Protein AF-M1EIJ0-F1 (afdb_monomer)

pLDDT: mean 76.84, std 17.38, range [32.22, 96.06]

Solvent-accessible surface area (backbone atoms only — not comparable to full-atom values): 23845 Å² total; per-residue (Å²): 132,85,78,76,71,76,80,56,75,77,30,45,56,66,57,48,48,51,46,41,50,54,52,51,54,53,51,48,52,54,51,50,57,71,76,68,58,82,87,67,93,68,53,76,68,53,48,54,56,49,47,53,52,49,51,51,51,48,56,49,52,55,49,53,53,50,37,42,54,50,50,42,52,25,45,74,50,51,71,50,73,81,32,52,42,78,76,79,61,78,80,52,93,67,58,79,38,51,80,60,36,30,43,59,71,62,55,56,68,75,46,61,75,65,26,43,69,45,49,65,52,51,69,70,33,69,68,45,41,49,49,52,43,38,59,61,59,50,51,99,55,51,68,59,52,49,50,47,50,54,45,26,70,73,53,58,62,83,59,81,66,81,70,90,69,65,87,63,69,79,79,53,84,85,70,63,90,65,78,80,81,74,71,77,81,81,77,77,85,76,67,92,88,63,81,79,76,83,80,87,77,73,100,57,84,73,84,79,60,70,87,79,49,83,74,82,78,79,69,92,82,75,80,84,78,92,69,79,90,65,97,53,82,91,56,96,65,74,70,79,49,78,64,43,50,53,43,27,50,53,49,48,63,70,23,61,85,40,70,71,49,30,54,29,42,51,53,21,49,54,51,40,52,53,41,54,48,36,66,61,52,36,71,72,39,95,47,47,68,56,46,51,51,51,51,52,50,53,57,54,51,37,57,79,68,65,46,44,65,53,54,63,61,49,58,36,47,52,23,40,49,20,28,75,71,40,32,29,72,58,29,39,52,52,54,54,52,36,51,74,72,70,46,79,77,50,59,67,43,39,29,28,37,35,48,6,44,70,73,23,71,70,76,79,67,51,73,59,55,64,50,48,51,50,51,49,50,51,51,52,52,49,53,49,60,66,45,47,63,56,52,52,54,49,55,67,70,77,104

InterPro domains:
  IPR002885 Pentatricopeptide repeat [PS51375] (311-345)
  IPR002885 Pentatricopeptide repeat [TIGR00756] (313-347)
  IPR005112 dDENN domain [PF03455] (102-151)
  IPR005112 dDENN domain [SM00801] (61-135)
  IPR011990 Tetratricopeptide-like helical domain superfamily [G3DSA:1.25.40.10] (274-363)
  IPR037516 Tripartite DENN domain [PS50211] (1-143)
  IPR051696 DENN Domain-Containing GEFs [PTHR12296] (2-396)

Sequence (399 aa):
TEEKKPLSPRTLPRKPYKVLLATLTSLHQQLDQTYTGPEEEASLEFLLTDYEAVCGRRARLEREVQGAFLRFMACLLKGYRDFLRPLTQAPSEGARDVDNLFFLQGFLRSRERSSHKLYCQLLRTQMFSQFIEECSFGSARHAALEFFDSCVDKVHPEQEKPEPTPLVELEELSGSELTVFITPPEEPPAPEGGEPPPQYCYDGFPELRPELFESPREQPGALPVPGPARSAPSSPAPRRTKQEMKVAQRTAQKSAAVPELWARCLLGHCYGLWFLCLPAYVRSAPSRVQALHTAYHVLRQMESRKVVLPDEVCYRVLMQLCSHYGQPVLSVRVMLEMRRAGVVPNTITYGYYNKAVLESKWLSGTPGGRLRWAKLRNVVLGAAQFRQPLRERRRRREQ

Structure (mmCIF, N/CA/C/O backbone):
data_AF-M1EIJ0-F1
#
_entry.id   AF-M1EIJ0-F1
#
loop_
_atom_site.group_PDB
_atom_site.id
_atom_site.type_symbol
_atom_site.label_atom_id
_atom_site.label_alt_id
_atom_site.label_comp_id
_atom_site.label_asym_id
_atom_site.label_entity_id
_atom_site.label_seq_id
_atom_site.pdbx_PDB_ins_code
_atom_site.Cartn_x
_atom_site.Cartn_y
_atom_site.Cartn_z
_atom_site.occupancy
_atom_site.B_iso_or_equiv
_atom_site.auth_seq_id
_atom_site.auth_comp_id
_atom_site.auth_asym_id
_atom_site.auth_atom_id
_atom_site.pdbx_PDB_model_num
ATOM 1 N N . THR A 1 1 ? 6.800 27.577 26.898 1.00 37.50 1 THR A N 1
ATOM 2 C CA . THR A 1 1 ? 5.965 26.365 27.033 1.00 37.50 1 THR A CA 1
ATOM 3 C C . THR A 1 1 ? 4.547 26.749 26.679 1.00 37.50 1 THR A C 1
ATOM 5 O O . THR A 1 1 ? 3.852 27.309 27.510 1.00 37.50 1 THR A O 1
ATOM 8 N N . GLU A 1 2 ? 4.134 26.569 25.421 1.00 36.41 2 GLU A N 1
ATOM 9 C CA . GLU A 1 2 ? 2.714 26.741 25.096 1.00 36.41 2 GLU A CA 1
ATOM 10 C C . GLU A 1 2 ? 1.934 25.620 25.780 1.00 36.41 2 GLU A C 1
ATOM 12 O O . GLU A 1 2 ? 2.073 24.448 25.420 1.00 36.41 2 GLU A O 1
ATOM 17 N N . GLU A 1 3 ? 1.136 25.974 26.785 1.00 41.62 3 GLU A N 1
ATOM 18 C CA . GLU A 1 3 ? 0.104 25.099 27.320 1.00 41.62 3 GLU A CA 1
ATOM 19 C C . GLU A 1 3 ? -0.833 24.711 26.172 1.00 41.62 3 GLU A C 1
ATOM 21 O O . GLU A 1 3 ? -1.698 25.481 25.740 1.00 41.62 3 GLU A O 1
ATOM 26 N N . LYS A 1 4 ? -0.649 23.502 25.633 1.00 59.00 4 LYS A N 1
ATOM 27 C CA . LYS A 1 4 ? -1.597 22.904 24.696 1.00 59.00 4 LYS A CA 1
ATOM 28 C C . LYS A 1 4 ? -2.914 22.719 25.442 1.00 59.00 4 LYS A C 1
ATOM 30 O O . LYS A 1 4 ? -3.109 21.707 26.109 1.00 59.00 4 LYS A O 1
ATOM 35 N N . LYS A 1 5 ? -3.818 23.698 25.316 1.00 60.91 5 LYS A N 1
ATOM 36 C CA . LYS A 1 5 ? -5.207 23.581 25.776 1.00 60.91 5 LYS A CA 1
ATOM 37 C C . LYS A 1 5 ? -5.752 22.211 25.352 1.00 60.91 5 LYS A C 1
ATOM 39 O O . LYS A 1 5 ? -5.624 21.874 24.167 1.00 60.91 5 LYS A O 1
ATOM 44 N N . PRO A 1 6 ? -6.356 21.440 26.274 1.00 63.53 6 PRO A N 1
ATOM 45 C CA . PRO A 1 6 ? -6.884 20.124 25.957 1.00 63.53 6 PRO A CA 1
ATOM 46 C C . PRO A 1 6 ? -7.873 20.229 24.794 1.00 63.53 6 PRO A C 1
ATOM 48 O O . PRO A 1 6 ? -8.668 21.172 24.698 1.00 63.53 6 PRO A O 1
ATOM 51 N N . LEU A 1 7 ? -7.780 19.280 23.863 1.00 66.50 7 LEU A N 1
ATOM 52 C CA . LEU A 1 7 ? -8.675 19.210 22.716 1.00 66.50 7 LEU A CA 1
ATOM 53 C C . LEU A 1 7 ? -10.119 19.113 23.210 1.00 66.50 7 LEU A C 1
ATOM 55 O O . LEU A 1 7 ? -10.477 18.209 23.959 1.00 66.50 7 LEU A O 1
ATOM 59 N N . SER A 1 8 ? -10.964 20.049 22.777 1.00 76.25 8 SER A N 1
ATOM 60 C CA . SER A 1 8 ? -12.390 19.980 23.088 1.00 76.25 8 SER A CA 1
ATOM 61 C C . SER A 1 8 ? -12.987 18.722 22.442 1.00 76.25 8 SER A C 1
ATOM 63 O O . SER A 1 8 ? -12.728 18.496 21.254 1.00 76.25 8 SER A O 1
ATOM 65 N N . PRO A 1 9 ? -13.857 17.962 23.136 1.00 75.19 9 PRO A N 1
ATOM 66 C CA . PRO A 1 9 ? -14.562 16.810 22.563 1.00 75.19 9 PRO A CA 1
ATOM 67 C C . PRO A 1 9 ? -15.294 17.132 21.252 1.00 75.19 9 PRO A C 1
ATOM 69 O O . PRO A 1 9 ? -15.459 16.275 20.391 1.00 75.19 9 PRO A O 1
ATOM 72 N N . ARG A 1 10 ? -15.668 18.404 21.048 1.00 76.31 10 ARG A N 1
ATOM 73 C CA . ARG A 1 10 ? -16.307 18.903 19.818 1.00 76.31 10 ARG A CA 1
ATOM 74 C C . ARG A 1 10 ? -15.413 18.839 18.573 1.00 76.31 10 ARG A C 1
ATOM 76 O O . ARG A 1 10 ? -15.930 18.967 17.469 1.00 76.31 10 ARG A O 1
ATOM 83 N N . THR A 1 11 ? -14.101 18.684 18.752 1.00 84.81 11 THR A N 1
ATOM 84 C CA . THR A 1 11 ? -13.101 18.612 17.671 1.00 84.81 11 THR A CA 1
ATOM 85 C C . THR A 1 11 ? -12.770 17.179 17.255 1.00 84.81 11 THR A C 1
ATOM 87 O O . THR A 1 11 ? -12.071 16.980 16.263 1.00 84.81 11 THR A O 1
ATOM 90 N N . LEU A 1 12 ? -13.266 16.182 17.993 1.00 86.38 12 LEU A N 1
ATOM 91 C CA . LEU A 1 12 ? -13.114 14.772 17.655 1.00 86.38 12 LEU A CA 1
ATOM 92 C C . LEU A 1 12 ? -14.226 14.339 16.683 1.00 86.38 12 LEU A C 1
ATOM 94 O O . LEU A 1 12 ? -15.344 14.857 16.765 1.00 86.38 12 LEU A O 1
ATOM 98 N N . PRO A 1 13 ? -13.971 13.370 15.782 1.00 88.88 13 PRO A N 1
ATOM 99 C CA . PRO A 1 13 ? -15.020 12.762 14.969 1.00 88.88 13 PRO A CA 1
ATOM 100 C C . PRO A 1 13 ? -16.121 12.179 15.858 1.00 88.88 13 PRO A C 1
ATOM 102 O O . PRO A 1 13 ? -15.886 11.228 16.606 1.00 88.88 13 PRO A O 1
ATOM 105 N N . ARG A 1 14 ? -17.323 12.767 15.786 1.00 87.38 14 ARG A N 1
ATOM 106 C CA . ARG A 1 14 ? -18.397 12.548 16.772 1.00 87.38 14 ARG A CA 1
ATOM 107 C C . ARG A 1 14 ? -18.744 11.073 16.957 1.00 87.38 14 ARG A C 1
ATOM 109 O O . ARG A 1 14 ? -18.850 10.617 18.090 1.00 87.38 14 ARG A O 1
ATOM 116 N N . LYS A 1 15 ? -18.908 10.337 15.853 1.00 88.38 15 LYS A N 1
ATOM 117 C CA . LYS A 1 15 ? -19.297 8.920 15.872 1.00 88.38 15 LYS A CA 1
ATOM 118 C C . LYS A 1 15 ? -18.185 8.016 16.435 1.00 88.38 15 LYS A C 1
ATOM 120 O O . LYS A 1 15 ? -18.443 7.391 17.463 1.00 88.38 15 LYS A O 1
ATOM 125 N N . PRO A 1 16 ? -16.949 7.989 15.880 1.00 90.25 16 PRO A N 1
ATOM 126 C CA . PRO A 1 16 ? -15.851 7.216 16.468 1.00 90.25 16 PRO A CA 1
ATOM 127 C C . PRO A 1 16 ? -15.592 7.541 17.940 1.00 90.25 16 PRO A C 1
ATOM 129 O O . PRO A 1 16 ? -15.345 6.637 18.732 1.00 90.25 16 PRO A O 1
ATOM 132 N N . TYR A 1 17 ? -15.688 8.820 18.316 1.00 91.44 17 TYR A N 1
ATOM 133 C CA . TYR A 1 17 ? -15.518 9.251 19.700 1.00 91.44 17 TYR A CA 1
ATOM 134 C C . TYR A 1 17 ? -16.622 8.718 20.624 1.00 91.44 17 TYR A C 1
ATOM 136 O O . TYR A 1 17 ? -16.316 8.201 21.693 1.00 91.44 17 TYR A O 1
ATOM 144 N N . LYS A 1 18 ? -17.896 8.794 20.210 1.00 90.88 18 LYS A N 1
ATOM 145 C CA . LYS A 1 18 ? -19.033 8.277 20.989 1.00 90.88 18 LYS A CA 1
ATOM 146 C C . LYS A 1 18 ? -18.907 6.773 21.239 1.00 90.88 18 LYS A C 1
ATOM 148 O O . LYS A 1 18 ? -19.150 6.332 22.356 1.00 90.88 18 LYS A O 1
ATOM 153 N N . VAL A 1 19 ? -18.506 6.009 20.219 1.00 90.50 19 VAL A N 1
ATOM 154 C CA . VAL A 1 19 ? -18.279 4.560 20.343 1.00 90.50 19 VAL A CA 1
ATOM 155 C C . VAL A 1 19 ? -17.139 4.278 21.317 1.00 90.50 19 VAL A C 1
ATOM 157 O O . VAL A 1 19 ? -17.327 3.498 22.241 1.00 90.50 19 VAL A O 1
ATOM 160 N N . LEU A 1 20 ? -15.994 4.956 21.163 1.00 92.12 20 LEU A N 1
ATOM 161 C CA . LEU A 1 20 ? -14.856 4.798 22.072 1.00 92.12 20 LEU A CA 1
ATOM 162 C C . LEU A 1 20 ? -15.256 5.082 23.525 1.00 92.12 20 LEU A C 1
ATOM 164 O O . LEU A 1 20 ? -14.956 4.283 24.40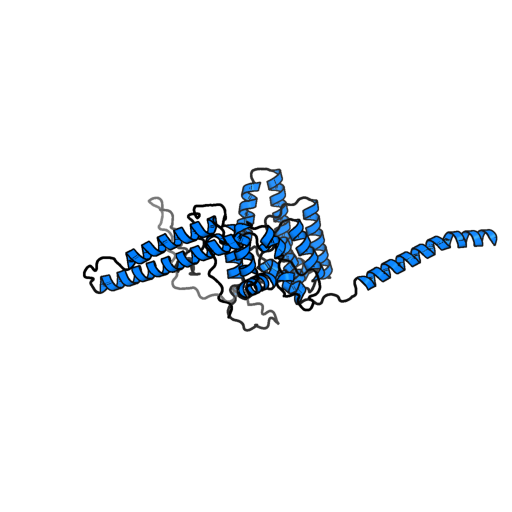6 1.00 92.12 20 LEU A O 1
ATOM 168 N N . LEU A 1 21 ? -15.957 6.193 23.766 1.00 92.69 21 LEU A N 1
ATOM 169 C CA . LEU A 1 21 ? -16.391 6.577 25.105 1.00 92.69 21 LEU A CA 1
ATOM 170 C C . LEU A 1 21 ? -17.342 5.534 25.704 1.00 92.69 21 LEU A C 1
ATOM 172 O O . LEU A 1 21 ? -17.112 5.092 26.820 1.00 92.69 21 LEU A O 1
ATOM 176 N N . ALA A 1 22 ? -18.358 5.098 24.953 1.00 91.94 22 ALA A N 1
ATOM 177 C CA . ALA A 1 22 ? -19.309 4.090 25.419 1.00 91.94 22 ALA A CA 1
ATOM 178 C C . ALA A 1 22 ? -18.618 2.763 25.775 1.00 91.94 22 ALA A C 1
ATOM 180 O O . ALA A 1 22 ? -18.900 2.182 26.822 1.00 91.94 22 ALA A O 1
ATOM 181 N N . THR A 1 23 ? -17.681 2.309 24.935 1.00 91.06 23 THR A N 1
ATOM 182 C CA . THR A 1 23 ? -16.893 1.098 25.194 1.00 91.06 23 THR A CA 1
ATOM 183 C C . THR A 1 23 ? -16.035 1.252 26.446 1.00 91.06 23 THR A C 1
ATOM 185 O O . THR A 1 23 ? -16.093 0.397 27.321 1.00 91.06 23 THR A O 1
ATOM 188 N N . LEU A 1 24 ? -15.292 2.354 26.586 1.00 93.50 24 LEU A N 1
ATOM 189 C CA . LEU A 1 24 ? -14.449 2.585 27.764 1.00 93.50 24 LEU A CA 1
ATOM 190 C C . LEU A 1 24 ? -15.267 2.726 29.055 1.00 93.50 24 LEU A C 1
ATOM 192 O O . LEU A 1 24 ? -14.840 2.221 30.087 1.00 93.50 24 LEU A O 1
ATOM 196 N N . THR A 1 25 ? -16.446 3.353 29.013 1.00 93.31 25 THR A N 1
ATOM 197 C CA . THR A 1 25 ? -17.347 3.427 30.174 1.00 93.31 25 THR A CA 1
ATOM 198 C C . THR A 1 25 ? -17.847 2.042 30.582 1.00 93.31 25 THR A C 1
ATOM 200 O O . THR A 1 25 ? -17.837 1.726 31.768 1.00 93.31 25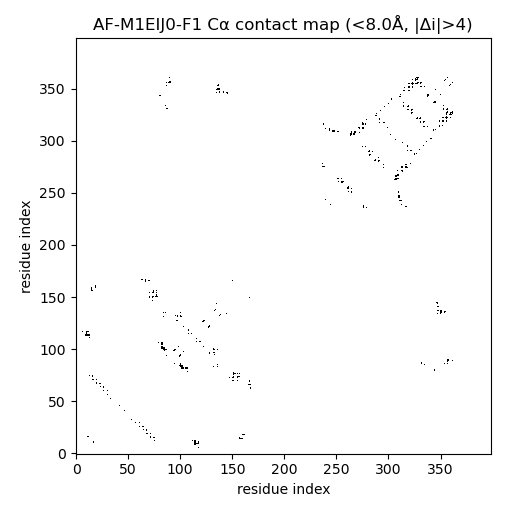 THR A O 1
ATOM 203 N N . SER A 1 26 ? -18.223 1.194 29.619 1.00 91.56 26 SER A N 1
ATOM 204 C CA . SER A 1 26 ? -18.620 -0.193 29.898 1.00 91.56 26 SER A CA 1
ATOM 205 C C . SER A 1 26 ? -17.472 -1.007 30.503 1.00 91.56 26 SER A C 1
ATOM 207 O O . SER A 1 26 ? -17.682 -1.733 31.468 1.00 91.56 26 SER A O 1
ATOM 209 N N . LEU A 1 27 ? -16.258 -0.882 29.958 1.00 90.06 27 LEU A N 1
ATOM 210 C CA . LEU A 1 27 ? -15.074 -1.582 30.469 1.00 90.06 27 LEU A CA 1
ATOM 211 C C . LEU A 1 27 ? -14.691 -1.100 31.870 1.00 90.06 27 LEU A C 1
ATOM 213 O O . LEU A 1 27 ? -14.312 -1.900 32.718 1.00 90.06 27 LEU A O 1
ATOM 217 N N . HIS A 1 28 ? -14.829 0.200 32.133 1.00 88.69 28 HIS A N 1
ATOM 218 C CA . HIS A 1 28 ? -14.610 0.760 33.459 1.00 88.69 28 HIS A CA 1
ATOM 219 C C . HIS A 1 28 ? -15.608 0.210 34.484 1.00 88.69 28 HIS A C 1
ATOM 221 O O . HIS A 1 28 ? -15.189 -0.173 35.567 1.00 88.69 28 HIS A O 1
ATOM 227 N N . GLN A 1 29 ? -16.894 0.094 34.132 1.00 88.62 29 GLN A N 1
ATOM 228 C CA . GLN A 1 29 ? -17.903 -0.518 35.007 1.00 88.62 29 GLN A CA 1
ATOM 229 C C . GLN A 1 29 ? -17.599 -1.995 35.300 1.00 88.62 29 GLN A C 1
ATOM 231 O O . GLN A 1 29 ? -17.765 -2.436 36.431 1.00 88.62 29 GLN A O 1
ATOM 236 N N . GLN A 1 30 ? -17.116 -2.752 34.309 1.00 85.44 30 GLN A N 1
ATOM 237 C CA . GLN A 1 30 ? -16.693 -4.145 34.509 1.00 85.44 30 GLN A CA 1
ATOM 238 C C . GLN A 1 30 ? -15.466 -4.251 35.424 1.00 85.44 30 GLN A C 1
ATOM 240 O O . GLN A 1 30 ? -15.415 -5.128 36.285 1.00 85.44 30 GLN A O 1
ATOM 245 N N . LEU A 1 31 ? -14.492 -3.348 35.267 1.00 82.31 31 LEU A N 1
ATOM 246 C CA . LEU A 1 31 ? -13.347 -3.254 36.175 1.00 82.31 31 LEU A CA 1
ATOM 247 C C . LEU A 1 31 ? -13.808 -2.935 37.599 1.00 82.31 31 LEU A C 1
ATOM 249 O O . LEU A 1 31 ? -13.410 -3.630 38.525 1.00 82.31 31 LEU A O 1
ATOM 253 N N . ASP A 1 32 ? -14.675 -1.938 37.769 1.00 81.25 32 ASP A N 1
ATOM 254 C CA . ASP A 1 32 ? -15.169 -1.505 39.079 1.00 81.25 32 ASP A CA 1
ATOM 255 C C . ASP A 1 32 ? -15.897 -2.641 39.816 1.00 81.25 32 ASP A C 1
ATOM 257 O O . ASP A 1 32 ? -15.577 -2.942 40.964 1.00 81.25 32 ASP A O 1
ATOM 261 N N . GLN A 1 33 ? -16.767 -3.377 39.115 1.00 78.88 33 GLN A N 1
ATOM 262 C CA . GLN A 1 33 ? -17.434 -4.580 39.637 1.00 78.88 33 GLN A CA 1
ATOM 263 C C . GLN A 1 33 ? -16.453 -5.687 40.048 1.00 78.88 33 GLN A C 1
ATOM 265 O O . GLN A 1 33 ? -16.730 -6.438 40.977 1.00 78.88 33 GLN A O 1
ATOM 270 N N . THR A 1 34 ? -15.305 -5.792 39.374 1.00 71.06 34 THR A N 1
ATOM 271 C CA . THR A 1 34 ? -14.282 -6.804 39.687 1.00 71.06 34 THR A CA 1
ATOM 272 C C . THR A 1 34 ? -13.513 -6.463 40.970 1.00 71.06 34 THR A C 1
ATOM 274 O O . THR A 1 34 ? -13.052 -7.370 41.653 1.00 71.06 34 THR A O 1
ATOM 277 N N . TYR A 1 35 ? -13.380 -5.178 41.319 1.00 66.50 35 TYR A N 1
ATOM 278 C CA . TYR A 1 35 ? -12.632 -4.719 42.499 1.00 66.50 35 TYR A CA 1
ATOM 279 C C . TYR A 1 35 ? -13.506 -4.416 43.729 1.00 66.50 35 TYR A C 1
ATOM 281 O O . TYR A 1 35 ? -12.961 -4.221 44.811 1.00 66.50 35 TYR A O 1
ATOM 289 N N . THR A 1 36 ? -14.834 -4.365 43.585 1.00 66.38 36 THR A N 1
ATOM 290 C CA . THR A 1 36 ? -15.776 -3.974 44.658 1.00 66.38 36 THR A CA 1
ATOM 291 C C . THR A 1 36 ? -16.725 -5.096 45.105 1.00 66.38 36 THR A C 1
ATOM 293 O O . THR A 1 36 ? -17.660 -4.842 45.864 1.00 66.38 36 THR A O 1
ATOM 296 N N . GLY A 1 37 ? -16.507 -6.335 44.649 1.00 60.56 37 GLY A N 1
ATOM 297 C CA . GLY A 1 37 ? -17.306 -7.495 45.062 1.00 60.56 37 GLY A CA 1
ATOM 298 C C . GLY A 1 37 ? -17.178 -7.804 46.565 1.00 60.56 37 GLY A C 1
ATOM 299 O O . GLY A 1 37 ? -16.134 -7.515 47.149 1.00 60.56 37 GLY A O 1
ATOM 300 N N . PRO A 1 38 ? -18.223 -8.363 47.210 1.00 54.53 38 PRO A N 1
ATOM 301 C CA . PRO A 1 38 ? -18.188 -8.697 48.633 1.00 54.53 38 PRO A CA 1
ATOM 302 C C . PRO A 1 38 ? -17.086 -9.728 48.921 1.00 54.53 38 PRO A C 1
ATOM 304 O O . PRO A 1 38 ? -17.008 -10.752 48.246 1.00 54.53 38 PRO A O 1
ATOM 307 N N . GLU A 1 39 ? -16.237 -9.445 49.913 1.00 50.53 39 GLU A N 1
ATOM 308 C CA . GLU A 1 39 ? -15.233 -10.383 50.426 1.00 50.53 39 GLU A CA 1
ATOM 309 C C . GLU A 1 39 ? -15.946 -11.562 51.110 1.00 50.53 39 GLU A C 1
ATOM 311 O O . GLU A 1 39 ? -16.305 -11.488 52.283 1.00 50.53 39 GLU A O 1
ATOM 316 N N . GLU A 1 40 ? -16.196 -12.646 50.377 1.00 55.06 40 GLU A N 1
ATOM 317 C CA . GLU A 1 40 ? -16.528 -13.933 50.991 1.00 55.06 40 GLU A CA 1
ATOM 318 C C . GLU A 1 40 ? -15.223 -14.645 51.379 1.00 55.06 40 GLU A C 1
ATOM 320 O O . GLU A 1 40 ? -14.276 -14.696 50.592 1.00 55.06 40 GLU A O 1
ATOM 325 N N . GLU A 1 41 ? -15.151 -15.141 52.621 1.00 52.34 41 GLU A N 1
ATOM 326 C CA . GLU A 1 41 ? -13.968 -15.776 53.222 1.00 52.34 41 GLU A CA 1
ATOM 327 C C . GLU A 1 41 ? -13.401 -16.894 52.329 1.00 52.34 41 GLU A C 1
ATOM 329 O O . GLU A 1 41 ? -13.905 -18.017 52.273 1.00 52.34 41 GLU A O 1
ATOM 334 N N . ALA A 1 42 ? -12.320 -16.576 51.621 1.00 51.25 42 ALA A N 1
ATOM 335 C CA . ALA A 1 42 ? -11.713 -17.441 50.627 1.00 51.25 42 ALA A CA 1
ATOM 336 C C . ALA A 1 42 ? -10.662 -18.385 51.237 1.00 51.25 42 ALA A C 1
ATOM 338 O O . ALA A 1 42 ? -9.669 -17.950 51.823 1.00 51.25 42 ALA A O 1
ATOM 339 N N . SER A 1 43 ? -10.837 -19.694 51.039 1.00 57.09 43 SER A N 1
ATOM 340 C CA . SER A 1 43 ? -9.796 -20.701 51.296 1.00 57.09 43 SER A CA 1
ATOM 341 C C . SER A 1 43 ? -8.583 -20.515 50.361 1.00 57.09 43 SER A C 1
ATOM 343 O O . SER A 1 43 ? -8.700 -19.919 49.295 1.00 57.09 43 SER A O 1
ATOM 345 N N . LEU A 1 44 ? -7.398 -21.028 50.724 1.00 54.25 44 LEU A N 1
ATOM 346 C CA . LEU A 1 44 ? -6.147 -20.817 49.965 1.00 54.25 44 LEU A CA 1
ATOM 347 C C . LEU A 1 44 ? -6.209 -21.343 48.510 1.00 54.25 44 LEU A C 1
ATOM 349 O O . LEU A 1 44 ? -5.614 -20.758 47.610 1.00 54.25 44 LEU A O 1
ATOM 353 N N . GLU A 1 45 ? -6.946 -22.431 48.276 1.00 52.69 45 GLU A N 1
ATOM 354 C CA . GLU A 1 45 ? -7.151 -23.042 46.952 1.00 52.69 45 GLU A CA 1
ATOM 355 C C . GLU A 1 45 ? -8.166 -22.239 46.113 1.00 52.69 45 GLU A C 1
ATOM 357 O O . GLU A 1 45 ? -7.978 -22.040 44.911 1.00 52.69 45 GLU A O 1
ATOM 362 N N . PHE A 1 46 ? -9.181 -21.664 46.771 1.00 54.25 46 PHE A N 1
ATOM 363 C CA . PHE A 1 46 ? -10.104 -20.697 46.173 1.00 54.25 46 PHE A CA 1
ATOM 364 C C . PHE A 1 46 ? -9.375 -19.397 45.800 1.00 54.25 46 PHE A C 1
ATOM 366 O O . PHE A 1 46 ? -9.524 -18.923 44.683 1.00 54.25 46 PHE A O 1
ATOM 373 N N . LEU A 1 47 ? -8.494 -18.889 46.670 1.00 59.41 47 LEU A N 1
ATOM 374 C CA . LEU A 1 47 ? -7.651 -17.710 46.433 1.00 59.41 47 LEU A CA 1
ATOM 375 C C . LEU A 1 47 ? -6.741 -17.857 45.208 1.00 59.41 47 LEU A C 1
ATOM 377 O O . LEU A 1 47 ? -6.602 -16.904 44.447 1.00 59.41 47 LEU A O 1
ATOM 381 N N . LEU A 1 48 ? -6.127 -19.026 44.996 1.00 57.12 48 LEU A N 1
ATOM 382 C CA . LEU A 1 48 ? -5.258 -19.266 43.835 1.00 57.12 48 LEU A CA 1
ATOM 383 C C . LEU A 1 48 ? -6.058 -19.386 42.526 1.00 57.12 48 LEU A C 1
ATOM 385 O O . LEU A 1 48 ? -5.666 -18.800 41.516 1.00 57.12 48 LEU A O 1
ATOM 389 N N . THR A 1 49 ? -7.203 -20.073 42.557 1.00 58.16 49 THR A N 1
ATOM 390 C CA . THR A 1 49 ? -8.083 -20.241 41.385 1.00 58.16 49 THR A CA 1
ATOM 391 C C . THR A 1 49 ? -8.757 -18.919 40.992 1.00 58.16 49 THR A C 1
ATOM 393 O O . THR A 1 49 ? -8.817 -18.567 39.811 1.00 58.16 49 THR A O 1
ATOM 396 N N . ASP A 1 50 ? -9.194 -18.128 41.976 1.00 64.75 50 ASP A N 1
ATOM 397 C CA . ASP A 1 50 ? -9.716 -16.783 41.739 1.00 64.75 50 ASP A CA 1
ATOM 398 C C . ASP A 1 50 ? -8.624 -15.809 41.310 1.00 64.75 50 ASP A C 1
ATOM 400 O O . ASP A 1 50 ? -8.887 -14.954 40.467 1.00 64.75 50 ASP A O 1
ATOM 404 N N . TYR A 1 51 ? -7.389 -15.945 41.800 1.00 63.84 51 TYR A N 1
ATOM 405 C CA . TYR A 1 51 ? -6.280 -15.100 41.360 1.00 63.84 51 TYR A CA 1
ATOM 406 C C . TYR A 1 51 ? -5.991 -15.278 39.864 1.00 63.84 51 TYR A C 1
ATOM 408 O O . TYR A 1 51 ? -5.913 -14.286 39.138 1.00 63.84 51 TYR A O 1
ATOM 416 N N . GLU A 1 52 ? -5.916 -16.516 39.364 1.00 67.69 52 GLU A N 1
ATOM 417 C CA . GLU A 1 52 ? -5.752 -16.778 37.927 1.00 67.69 52 GLU A CA 1
ATOM 418 C C . GLU A 1 52 ? -6.949 -16.274 37.108 1.00 67.69 52 GLU A C 1
ATOM 420 O O . GLU A 1 52 ? -6.766 -15.630 36.069 1.00 67.69 52 GLU A O 1
ATOM 425 N N . ALA A 1 53 ? -8.177 -16.474 37.595 1.00 70.38 53 ALA A N 1
ATOM 426 C CA . ALA A 1 53 ? -9.383 -15.975 36.937 1.00 70.38 53 ALA A CA 1
ATOM 427 C C . ALA A 1 53 ? -9.462 -14.436 36.927 1.00 70.38 53 ALA A C 1
ATOM 429 O O . ALA A 1 53 ? -9.913 -13.831 35.951 1.00 70.38 53 ALA A O 1
ATOM 430 N N . VAL A 1 54 ? -9.020 -13.766 37.993 1.00 70.56 54 VAL A N 1
ATOM 431 C CA . VAL A 1 54 ? -8.948 -12.301 38.102 1.00 70.56 54 VAL A CA 1
ATOM 432 C C . VAL A 1 54 ? -7.833 -11.748 37.213 1.00 70.56 54 VAL A C 1
ATOM 434 O O . VAL A 1 54 ? -8.073 -10.796 36.468 1.00 70.56 54 VAL A O 1
ATOM 437 N N . CYS A 1 55 ? -6.650 -12.366 37.197 1.00 72.88 55 CYS A N 1
ATOM 438 C CA . CYS A 1 55 ? -5.561 -12.016 36.284 1.00 72.88 55 CYS A CA 1
ATOM 439 C C . CYS A 1 55 ? -5.966 -12.205 34.815 1.00 72.88 55 CYS A C 1
ATOM 441 O O . CYS A 1 55 ? -5.725 -11.316 33.996 1.00 72.88 55 CYS A O 1
ATOM 443 N N . GLY A 1 56 ? -6.646 -13.308 34.485 1.00 75.81 56 GLY A N 1
ATOM 444 C CA . GLY A 1 56 ? -7.188 -13.571 33.152 1.00 75.81 56 GLY A CA 1
ATOM 445 C C . GLY A 1 56 ? -8.250 -12.549 32.735 1.00 75.81 56 GLY A C 1
ATOM 446 O O . GLY A 1 56 ? -8.191 -12.005 31.629 1.00 75.81 56 GLY A O 1
ATOM 447 N N . ARG A 1 57 ? -9.183 -12.208 33.638 1.00 77.31 57 ARG A N 1
ATOM 448 C CA . ARG A 1 57 ? -10.183 -11.145 33.419 1.00 77.31 57 ARG A CA 1
ATOM 449 C C . ARG A 1 57 ? -9.530 -9.780 33.213 1.00 77.31 57 ARG A C 1
ATOM 451 O O . ARG A 1 57 ? -9.899 -9.069 32.281 1.00 77.31 57 ARG A O 1
ATOM 458 N N . ARG A 1 58 ? -8.521 -9.430 34.014 1.00 78.88 58 ARG A N 1
ATOM 459 C CA . ARG A 1 58 ? -7.762 -8.183 33.862 1.00 78.88 58 ARG A CA 1
ATOM 460 C C . ARG A 1 58 ? -7.031 -8.123 32.522 1.00 78.88 58 ARG A C 1
ATOM 462 O O . ARG A 1 58 ? -7.167 -7.130 31.814 1.00 78.88 58 ARG A O 1
ATOM 469 N N . ALA A 1 59 ? -6.317 -9.183 32.144 1.00 80.50 59 ALA A N 1
ATOM 470 C CA . ALA A 1 59 ? -5.613 -9.254 30.863 1.00 80.50 59 ALA A CA 1
ATOM 471 C C . ALA A 1 59 ? -6.578 -9.118 29.672 1.00 80.50 59 ALA A C 1
ATOM 473 O O . ALA A 1 59 ? -6.283 -8.427 28.692 1.00 80.50 59 ALA A O 1
ATOM 474 N N . ARG A 1 60 ? -7.769 -9.721 29.776 1.00 82.94 60 ARG A N 1
ATOM 475 C CA . ARG A 1 60 ? -8.844 -9.555 28.795 1.00 82.94 60 ARG A CA 1
ATOM 476 C C . ARG A 1 60 ? -9.318 -8.102 28.715 1.00 82.94 60 ARG A C 1
ATOM 478 O O . ARG A 1 60 ? -9.370 -7.556 27.616 1.00 82.94 60 ARG A O 1
ATOM 485 N N . LEU A 1 61 ? -9.622 -7.467 29.847 1.00 84.38 61 LEU A N 1
ATOM 486 C CA . LEU A 1 61 ? -10.077 -6.072 29.897 1.00 84.38 61 LEU A CA 1
ATOM 487 C C . LEU A 1 61 ? -9.021 -5.109 29.340 1.00 84.38 61 LEU A C 1
ATOM 489 O O . LEU A 1 61 ? -9.349 -4.240 28.535 1.00 84.38 61 LEU A O 1
ATOM 493 N N . GLU A 1 62 ? -7.744 -5.296 29.685 1.00 85.50 62 GLU A N 1
ATOM 494 C CA . GLU A 1 62 ? -6.631 -4.519 29.12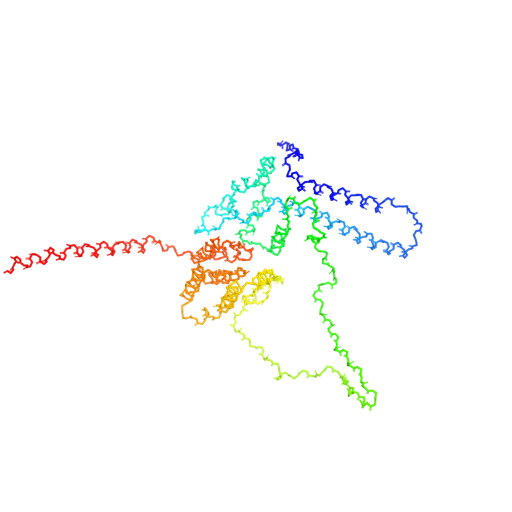2 1.00 85.50 62 GLU A CA 1
ATOM 495 C C . GLU A 1 62 ? -6.576 -4.640 27.589 1.00 85.50 62 GLU A C 1
ATOM 497 O O . GLU A 1 62 ? -6.399 -3.639 26.885 1.00 85.50 62 GLU A O 1
ATOM 502 N N . ARG A 1 63 ? -6.805 -5.840 27.044 1.00 84.25 63 ARG A N 1
ATOM 503 C CA . ARG A 1 63 ? -6.853 -6.068 25.594 1.00 84.25 63 ARG A CA 1
ATOM 504 C C . ARG A 1 63 ? -8.101 -5.473 24.939 1.00 84.25 63 ARG A C 1
ATOM 506 O O . ARG A 1 63 ? -7.997 -4.929 23.841 1.00 84.25 63 ARG A O 1
ATOM 513 N N . GLU A 1 64 ? -9.255 -5.505 25.600 1.00 87.38 64 GLU A N 1
ATOM 514 C CA . GLU A 1 64 ? -10.471 -4.834 25.119 1.00 87.38 64 GLU A CA 1
ATOM 515 C C . GLU A 1 64 ? -10.290 -3.303 25.084 1.00 87.38 64 GLU A C 1
ATOM 517 O O . GLU A 1 64 ? -10.677 -2.659 24.104 1.00 87.38 64 GLU A O 1
ATOM 522 N N . VAL A 1 65 ? -9.593 -2.720 26.071 1.00 90.06 65 VAL A N 1
ATOM 523 C CA . VAL A 1 65 ? -9.193 -1.301 26.059 1.00 90.06 65 VAL A CA 1
ATOM 524 C C . VAL A 1 65 ? -8.260 -1.004 24.880 1.00 90.06 65 VAL A C 1
ATOM 526 O O . VAL A 1 65 ? -8.502 -0.056 24.126 1.00 90.06 65 VAL A O 1
ATOM 529 N N . GLN A 1 66 ? -7.223 -1.822 24.666 1.00 90.50 66 GLN A N 1
ATOM 530 C CA . GLN A 1 66 ? -6.331 -1.684 23.506 1.00 90.50 66 GLN A CA 1
ATOM 531 C C . GLN A 1 66 ? -7.109 -1.772 22.184 1.00 90.50 66 GLN A C 1
ATOM 533 O O . GLN A 1 66 ? -6.909 -0.945 21.292 1.00 90.50 66 GLN A O 1
ATOM 538 N N . GLY A 1 67 ? -8.038 -2.726 22.073 1.00 88.50 67 GLY A N 1
ATOM 539 C CA . GLY A 1 67 ? -8.911 -2.904 20.915 1.00 88.50 67 GLY A CA 1
ATOM 540 C C . GLY A 1 67 ? -9.810 -1.693 20.651 1.00 88.50 67 GLY A C 1
ATOM 541 O O . GLY A 1 67 ? -9.977 -1.293 19.495 1.00 88.50 67 GLY A O 1
ATOM 542 N N . ALA A 1 68 ? -10.335 -1.055 21.700 1.00 90.94 68 ALA A N 1
ATOM 543 C CA . ALA A 1 68 ? -11.146 0.155 21.585 1.00 90.94 68 ALA A CA 1
ATOM 544 C C . ALA A 1 68 ? -10.340 1.332 21.003 1.00 90.94 68 ALA A C 1
ATOM 546 O O . ALA A 1 68 ? -10.784 1.982 20.049 1.00 90.94 68 ALA A O 1
ATOM 547 N N . PHE A 1 69 ? -9.124 1.572 21.507 1.00 93.56 69 PHE A N 1
ATOM 548 C CA . PHE A 1 69 ? -8.237 2.607 20.964 1.00 93.56 69 PHE A CA 1
ATOM 549 C C . PHE A 1 69 ? -7.750 2.279 19.550 1.00 93.56 69 PHE A C 1
ATOM 551 O O . PHE A 1 69 ? -7.729 3.164 18.691 1.00 93.56 69 PHE A O 1
ATOM 558 N N . LEU A 1 70 ? -7.421 1.015 19.270 1.00 91.94 70 LEU A N 1
ATOM 559 C CA . LEU A 1 70 ? -7.053 0.556 17.931 1.00 91.94 70 LEU A CA 1
ATOM 560 C C . LEU A 1 70 ? -8.180 0.823 16.928 1.00 91.94 70 LEU A C 1
ATOM 562 O O . LEU A 1 70 ? -7.928 1.375 15.857 1.00 91.94 70 LEU A O 1
ATOM 566 N N . ARG A 1 71 ? -9.430 0.503 17.292 1.00 90.69 71 ARG A N 1
ATOM 567 C CA . ARG A 1 71 ? -10.619 0.796 16.479 1.00 90.69 71 ARG A CA 1
ATOM 568 C C . ARG A 1 71 ? -10.742 2.286 16.193 1.00 90.69 71 ARG A C 1
ATOM 570 O O . ARG A 1 71 ? -10.982 2.678 15.052 1.00 90.69 71 ARG A O 1
ATOM 577 N N . PHE A 1 72 ? -10.579 3.117 17.219 1.00 92.56 72 PHE A N 1
ATOM 578 C CA . PHE A 1 72 ? -10.642 4.566 17.072 1.00 92.56 72 PHE A CA 1
ATOM 579 C C . PHE A 1 72 ? -9.565 5.079 16.107 1.00 92.56 72 PHE A C 1
ATOM 581 O O . PHE A 1 72 ? -9.886 5.812 15.170 1.00 92.56 72 PHE A O 1
ATOM 588 N N . MET A 1 73 ? -8.315 4.632 16.262 1.00 94.06 73 MET A N 1
ATOM 589 C CA . MET A 1 73 ? -7.211 4.994 15.367 1.00 94.06 73 MET A CA 1
ATOM 590 C C . MET A 1 73 ? -7.433 4.506 13.931 1.00 94.06 73 MET A C 1
ATOM 592 O O . MET A 1 73 ? -7.201 5.263 12.986 1.00 94.06 73 MET A O 1
ATOM 596 N N . ALA A 1 74 ? -7.945 3.287 13.753 1.00 92.69 74 ALA A N 1
ATOM 597 C CA . ALA A 1 74 ? -8.295 2.740 12.446 1.00 92.69 74 ALA A CA 1
ATOM 598 C C . ALA A 1 74 ? -9.397 3.570 11.758 1.00 92.69 74 ALA A C 1
ATOM 600 O O . ALA A 1 74 ? -9.316 3.839 10.560 1.00 92.69 74 ALA A O 1
ATOM 601 N N . CYS A 1 75 ? -10.390 4.053 12.513 1.00 92.38 75 CYS A N 1
ATOM 602 C CA . CYS A 1 75 ? -11.398 4.985 12.005 1.00 92.38 75 CYS A CA 1
ATOM 603 C C . CYS A 1 75 ? -10.786 6.338 11.609 1.00 92.38 75 CYS A C 1
ATOM 605 O O . CYS A 1 75 ? -11.125 6.875 10.552 1.00 92.38 75 CYS A O 1
ATOM 607 N N . LEU A 1 76 ? -9.878 6.891 12.426 1.00 93.44 76 LEU A N 1
ATOM 608 C CA . LEU A 1 76 ? -9.216 8.168 12.131 1.00 93.44 76 LEU A CA 1
ATOM 609 C C . LEU A 1 76 ? -8.398 8.113 10.839 1.00 93.44 76 LEU A C 1
ATOM 611 O O . LEU A 1 76 ? -8.433 9.068 10.059 1.00 93.44 76 LEU A O 1
ATOM 615 N N . LEU A 1 77 ? -7.691 7.003 10.622 1.00 94.06 77 LEU A N 1
ATOM 616 C CA . LEU A 1 77 ? -6.813 6.768 9.477 1.00 94.06 77 LEU A CA 1
ATOM 617 C C . LEU A 1 77 ? -7.495 5.990 8.339 1.00 94.06 77 LEU A C 1
ATOM 619 O O . LEU A 1 77 ? -6.823 5.560 7.406 1.00 94.06 77 LEU A O 1
ATOM 623 N N . LYS A 1 78 ? -8.826 5.833 8.349 1.00 92.44 78 LYS A N 1
ATOM 624 C CA . LYS A 1 78 ? -9.543 5.087 7.301 1.00 92.44 78 LYS A CA 1
ATOM 625 C C . LYS A 1 78 ? -9.214 5.625 5.908 1.00 92.44 78 LYS A C 1
ATOM 627 O O . LYS A 1 78 ? -9.450 6.802 5.644 1.00 92.44 78 LYS A O 1
ATOM 632 N N . GLY A 1 79 ? -8.700 4.768 5.025 1.00 89.75 79 GLY A N 1
ATOM 633 C CA . GLY A 1 79 ? -8.339 5.136 3.650 1.00 89.75 79 GLY A CA 1
ATOM 634 C C . GLY A 1 79 ? -7.049 5.955 3.520 1.00 89.75 79 GLY A C 1
ATOM 635 O O . GLY A 1 79 ? -6.821 6.567 2.485 1.00 89.75 79 GLY A O 1
ATOM 636 N N . TYR A 1 80 ? -6.188 6.009 4.546 1.00 92.12 80 TYR A N 1
ATOM 637 C CA . TYR A 1 80 ? -4.936 6.775 4.466 1.00 92.12 80 TYR A CA 1
ATOM 638 C C . TYR A 1 80 ? -4.025 6.322 3.309 1.00 92.12 80 TYR A C 1
ATOM 640 O O . TYR A 1 80 ? -3.328 7.147 2.722 1.00 92.12 80 TYR A O 1
ATOM 648 N N . ARG A 1 81 ? -4.053 5.033 2.942 1.00 88.94 81 ARG A N 1
ATOM 649 C CA . ARG A 1 81 ? -3.196 4.449 1.895 1.00 88.94 81 ARG A CA 1
ATOM 650 C C . ARG A 1 81 ? -3.397 5.091 0.523 1.00 88.94 81 ARG A C 1
ATOM 652 O O . ARG A 1 81 ? -2.430 5.225 -0.224 1.00 88.94 81 ARG A O 1
ATOM 659 N N . ASP A 1 82 ? -4.599 5.586 0.235 1.00 88.44 82 ASP A N 1
ATOM 660 C CA . ASP A 1 82 ? -4.910 6.295 -1.014 1.00 88.44 82 ASP A CA 1
ATOM 661 C C . ASP A 1 82 ? -4.156 7.628 -1.137 1.00 88.44 82 ASP A C 1
ATOM 663 O O . ASP A 1 82 ? -3.954 8.155 -2.233 1.00 88.44 82 ASP A O 1
ATOM 667 N N . PHE A 1 83 ? -3.696 8.166 -0.007 1.00 91.56 83 PHE A N 1
ATOM 668 C CA . PHE A 1 83 ? -2.960 9.421 0.078 1.00 91.56 83 PHE A CA 1
ATOM 669 C C . PHE A 1 83 ? -1.443 9.217 0.171 1.00 91.56 83 PHE A C 1
ATOM 671 O O . PHE A 1 83 ? -0.712 10.207 0.125 1.00 91.56 83 PHE A O 1
ATOM 678 N N . LEU A 1 84 ? -0.943 7.976 0.241 1.00 89.56 84 LEU A N 1
ATOM 679 C CA . LEU A 1 84 ? 0.494 7.698 0.149 1.00 89.56 84 LEU A CA 1
ATOM 680 C C . LEU A 1 84 ? 1.015 8.051 -1.249 1.00 89.56 84 LEU A C 1
ATOM 682 O O . LEU A 1 84 ? 0.384 7.762 -2.273 1.00 89.56 84 LEU A O 1
ATOM 686 N N . ARG A 1 85 ? 2.202 8.645 -1.317 1.00 88.44 85 ARG A N 1
ATOM 687 C CA . ARG A 1 85 ? 2.874 9.067 -2.548 1.00 88.44 85 ARG A CA 1
ATOM 688 C C . ARG A 1 85 ? 4.109 8.191 -2.783 1.00 88.44 85 ARG A C 1
ATOM 690 O O . ARG A 1 85 ? 5.026 8.211 -1.967 1.00 88.44 85 ARG A O 1
ATOM 697 N N . PRO A 1 86 ? 4.160 7.429 -3.889 1.00 84.44 86 PRO A N 1
ATOM 698 C CA . PRO A 1 86 ? 5.296 6.588 -4.194 1.00 84.44 86 PRO A CA 1
ATOM 699 C C . PRO A 1 86 ? 6.403 7.446 -4.795 1.00 84.44 86 PRO A C 1
ATOM 701 O O . PRO A 1 86 ? 6.150 8.352 -5.593 1.00 84.44 86 PRO A O 1
ATOM 704 N N . LEU A 1 87 ? 7.647 7.135 -4.446 1.00 81.56 87 LEU A N 1
ATOM 705 C CA . LEU A 1 87 ? 8.811 7.802 -5.018 1.00 81.56 87 LEU A CA 1
ATOM 706 C C . LEU A 1 87 ? 8.943 7.450 -6.500 1.00 81.56 87 LEU A C 1
ATOM 708 O O . LEU A 1 87 ? 9.375 6.357 -6.843 1.00 81.56 87 LEU A O 1
ATOM 712 N N . THR A 1 88 ? 8.547 8.352 -7.395 1.00 80.62 88 THR A N 1
ATOM 713 C CA . THR A 1 88 ? 8.560 8.109 -8.853 1.00 80.62 88 THR A CA 1
ATOM 714 C C . THR A 1 88 ? 9.881 8.481 -9.529 1.00 80.62 88 THR A C 1
ATOM 716 O O . THR A 1 88 ? 10.070 8.202 -10.715 1.00 80.62 88 THR A O 1
ATOM 719 N N . GLN A 1 89 ? 10.794 9.109 -8.792 1.00 77.31 89 GLN A N 1
ATOM 720 C CA . GLN A 1 89 ? 12.077 9.605 -9.282 1.00 77.31 89 GLN A CA 1
ATOM 721 C C . GLN A 1 89 ? 13.212 9.155 -8.362 1.00 77.31 89 GLN A C 1
ATOM 723 O O . GLN A 1 89 ? 12.965 8.629 -7.274 1.00 77.31 89 GLN A O 1
ATOM 728 N N . ALA A 1 90 ? 14.450 9.360 -8.820 1.00 75.12 90 ALA A N 1
ATOM 729 C CA . ALA A 1 90 ? 15.629 9.107 -8.008 1.00 75.12 90 ALA A CA 1
ATOM 730 C C . ALA A 1 90 ? 15.533 9.890 -6.684 1.00 75.12 90 ALA A C 1
ATOM 732 O O . ALA A 1 90 ? 15.104 11.047 -6.711 1.00 75.12 90 ALA A O 1
ATOM 733 N N . PRO A 1 91 ? 15.908 9.288 -5.543 1.00 76.88 91 PRO A N 1
ATOM 734 C CA . PRO A 1 91 ? 15.790 9.951 -4.248 1.00 76.88 91 PRO A CA 1
ATOM 735 C C . PRO A 1 91 ? 16.646 11.222 -4.208 1.00 76.88 91 PRO A C 1
ATOM 737 O O . PRO A 1 91 ? 17.849 11.162 -4.457 1.00 76.88 91 PRO A O 1
ATOM 740 N N . SER A 1 92 ? 16.025 12.363 -3.909 1.00 74.06 92 SER A N 1
ATOM 741 C CA . SER A 1 92 ? 16.697 13.640 -3.645 1.00 74.06 92 SER A CA 1
ATOM 742 C C . SER A 1 92 ? 16.834 13.885 -2.139 1.00 74.06 92 SER A C 1
ATOM 744 O O . SER A 1 92 ? 16.201 13.200 -1.329 1.00 74.06 92 SER A O 1
ATOM 746 N N . GLU A 1 93 ? 17.619 14.890 -1.745 1.00 70.31 93 GLU A N 1
ATOM 747 C CA . GLU A 1 93 ? 17.572 15.418 -0.375 1.00 70.31 93 GLU A CA 1
ATOM 748 C C . GLU A 1 93 ? 16.113 15.779 -0.019 1.00 70.31 93 GLU A C 1
ATOM 750 O O . GLU A 1 93 ? 15.391 16.337 -0.848 1.00 70.31 93 GLU A O 1
ATOM 755 N N . GLY A 1 94 ? 15.641 15.356 1.159 1.00 72.19 94 GLY A N 1
ATOM 756 C CA . GLY A 1 94 ? 14.242 15.526 1.589 1.00 72.19 94 GLY A CA 1
ATOM 757 C C . GLY A 1 94 ? 13.233 14.502 1.040 1.00 72.19 94 GLY A C 1
ATOM 758 O O . GLY A 1 94 ? 12.043 14.584 1.333 1.00 72.19 94 GLY A O 1
ATOM 759 N N . ALA A 1 95 ? 13.647 13.477 0.280 1.00 74.75 95 ALA A N 1
ATOM 760 C CA . ALA A 1 95 ? 12.712 12.456 -0.230 1.00 74.75 95 ALA A CA 1
ATOM 761 C C . ALA A 1 95 ? 11.972 11.665 0.872 1.00 74.75 95 ALA A C 1
ATOM 763 O O . ALA A 1 95 ? 10.962 11.022 0.586 1.00 74.75 95 ALA A O 1
ATOM 764 N N . ARG A 1 96 ? 12.471 11.699 2.115 1.00 80.62 96 ARG A N 1
ATOM 765 C CA . ARG A 1 96 ? 11.834 11.075 3.285 1.00 80.62 96 ARG A CA 1
ATOM 766 C C . ARG A 1 96 ? 10.836 11.982 4.005 1.00 80.62 96 ARG A C 1
ATOM 768 O O . ARG A 1 96 ? 10.140 11.505 4.890 1.00 80.62 96 ARG A O 1
ATOM 775 N N . ASP A 1 97 ? 10.732 13.247 3.611 1.00 85.75 97 ASP A N 1
ATOM 776 C CA . ASP A 1 97 ? 9.832 14.188 4.268 1.00 85.75 97 ASP A CA 1
ATOM 777 C C . ASP A 1 97 ? 8.371 13.777 4.052 1.00 85.75 97 ASP A C 1
ATOM 779 O O . ASP A 1 97 ? 7.953 13.407 2.949 1.00 85.75 97 ASP A O 1
ATOM 783 N N . VAL A 1 98 ? 7.560 13.891 5.101 1.00 86.56 98 VAL A N 1
ATOM 784 C CA . VAL A 1 98 ? 6.143 13.487 5.090 1.00 86.56 98 VAL A CA 1
ATOM 785 C C . VAL A 1 98 ? 5.350 14.175 3.983 1.00 86.56 98 VAL A C 1
ATOM 787 O O . VAL A 1 98 ? 4.490 13.548 3.370 1.00 86.56 98 VAL A O 1
ATOM 790 N N . ASP A 1 99 ? 5.664 15.435 3.676 1.00 86.31 99 ASP A N 1
ATOM 791 C CA . ASP A 1 99 ? 5.028 16.201 2.596 1.00 86.31 99 ASP A CA 1
ATOM 792 C C . ASP A 1 99 ? 5.242 15.563 1.208 1.00 86.31 99 ASP A C 1
ATOM 794 O O . ASP A 1 99 ? 4.385 15.652 0.314 1.00 86.31 99 ASP A O 1
ATOM 798 N N . ASN A 1 100 ? 6.372 14.872 1.032 1.00 87.31 100 ASN A N 1
ATOM 799 C CA . ASN A 1 100 ? 6.717 14.146 -0.186 1.00 87.31 100 ASN A CA 1
ATOM 800 C C . ASN A 1 100 ? 6.100 12.743 -0.209 1.00 87.31 100 ASN A C 1
ATOM 802 O O . ASN A 1 100 ? 5.690 12.281 -1.275 1.00 87.31 100 ASN A O 1
ATOM 806 N N . LEU A 1 101 ? 5.974 12.099 0.954 1.00 88.88 101 LEU A N 1
ATOM 807 C CA . LEU A 1 101 ? 5.465 10.730 1.105 1.00 88.88 101 LEU A CA 1
ATOM 808 C C . LEU A 1 101 ? 3.945 10.633 1.245 1.00 88.88 101 LEU A C 1
ATOM 810 O O . LEU A 1 101 ? 3.372 9.569 1.013 1.00 88.88 101 LEU A O 1
ATOM 814 N N . PHE A 1 102 ? 3.269 11.719 1.612 1.00 92.69 102 PHE A N 1
ATOM 815 C CA . PHE A 1 102 ? 1.846 11.694 1.912 1.00 92.69 102 PHE A CA 1
ATOM 816 C C . PHE A 1 102 ? 1.139 12.972 1.467 1.00 92.69 102 PHE A C 1
ATOM 818 O O . PHE A 1 102 ? 1.571 14.094 1.719 1.00 92.69 102 PHE A O 1
ATOM 825 N N . PHE A 1 103 ? -0.009 12.820 0.809 1.00 93.62 103 PHE A N 1
ATOM 826 C CA . PHE A 1 103 ? -0.821 13.943 0.366 1.00 93.62 103 PHE A CA 1
ATOM 827 C C . PHE A 1 103 ? -1.679 14.504 1.511 1.00 93.62 103 PHE A C 1
ATOM 829 O O . PHE A 1 103 ? -2.897 14.315 1.552 1.00 93.62 103 PHE A O 1
ATOM 836 N N . LEU A 1 104 ? -1.040 15.250 2.418 1.00 93.38 104 LEU A N 1
ATOM 837 C CA . LEU A 1 104 ? -1.665 15.825 3.616 1.00 93.38 104 LEU A CA 1
ATOM 838 C C . LEU A 1 104 ? -2.934 16.632 3.319 1.00 93.38 104 LEU A C 1
ATOM 840 O O . LEU A 1 104 ? -3.966 16.424 3.957 1.00 93.38 104 LEU A O 1
ATOM 844 N N . GLN A 1 105 ? -2.887 17.534 2.332 1.00 92.19 105 GLN A N 1
ATOM 845 C CA . GLN A 1 105 ? -4.050 18.363 1.999 1.00 92.19 105 GLN A CA 1
ATOM 846 C C . GLN A 1 105 ? -5.232 17.539 1.484 1.00 92.19 105 GLN A C 1
ATOM 848 O O . GLN A 1 105 ? -6.372 17.829 1.843 1.00 92.19 105 GLN A O 1
ATOM 853 N N . GLY A 1 106 ? -4.982 16.521 0.657 1.00 93.38 106 GLY A N 1
ATOM 854 C CA . GLY A 1 106 ? -6.041 15.632 0.182 1.00 93.38 106 GLY A CA 1
ATOM 855 C C . GLY A 1 106 ? -6.669 14.859 1.329 1.00 93.38 106 GLY A C 1
ATOM 856 O O . GLY A 1 106 ? -7.894 14.818 1.442 1.00 93.38 106 GLY A O 1
ATOM 857 N N . PHE A 1 107 ? -5.833 14.312 2.214 1.00 95.06 107 PHE A N 1
ATOM 858 C CA . PHE A 1 107 ? -6.315 13.552 3.357 1.00 95.06 107 PHE A CA 1
ATOM 859 C C . PHE A 1 107 ? -7.155 14.429 4.287 1.00 95.06 107 PHE A C 1
ATOM 861 O O . PHE A 1 107 ? -8.254 14.031 4.659 1.00 95.06 107 PHE A O 1
ATOM 868 N N . LEU A 1 108 ? -6.717 15.654 4.586 1.00 93.81 108 LEU A N 1
ATOM 869 C CA . LEU A 1 108 ? -7.494 16.595 5.396 1.00 93.81 108 LEU A CA 1
ATOM 870 C C . LEU A 1 108 ? -8.838 16.953 4.734 1.00 93.81 108 LEU A C 1
ATOM 872 O O . LEU A 1 108 ? -9.867 16.982 5.407 1.00 93.81 108 LEU A O 1
ATOM 876 N N . ARG A 1 109 ? -8.862 17.167 3.410 1.00 93.88 109 ARG A N 1
ATOM 877 C CA . ARG A 1 109 ? -10.100 17.451 2.656 1.00 93.88 109 ARG A CA 1
ATOM 878 C C . ARG A 1 109 ? -11.093 16.288 2.657 1.00 93.88 109 ARG A C 1
ATOM 880 O O . ARG A 1 109 ? -12.285 16.542 2.536 1.00 93.88 109 ARG A O 1
ATOM 887 N N . SER A 1 110 ? -10.629 15.049 2.827 1.00 92.69 110 SER A N 1
ATOM 888 C CA . SER A 1 110 ? -11.505 13.873 2.952 1.00 92.69 110 SER A CA 1
ATOM 889 C C . SER A 1 110 ? -12.260 13.795 4.289 1.00 92.69 110 SER A C 1
ATOM 891 O O . SER A 1 110 ? -13.128 12.943 4.449 1.00 92.69 110 SER A O 1
ATOM 893 N N . ARG A 1 111 ? -11.938 14.663 5.263 1.00 92.56 111 ARG A N 1
ATOM 894 C CA . ARG A 1 111 ? -12.508 14.641 6.620 1.00 92.56 111 ARG A CA 1
ATOM 895 C C . ARG A 1 111 ? -13.523 15.747 6.846 1.00 92.56 111 ARG A C 1
ATOM 897 O O . ARG A 1 111 ? -13.442 16.824 6.253 1.00 92.56 111 ARG A O 1
ATOM 904 N N . GLU A 1 112 ? -14.439 15.498 7.780 1.00 90.25 112 GLU A N 1
ATOM 905 C CA . GLU A 1 112 ? -15.414 16.488 8.235 1.00 90.25 112 GLU A CA 1
ATOM 906 C C . GLU A 1 112 ? -14.716 17.744 8.772 1.00 90.25 112 GLU A C 1
ATOM 908 O O . GLU A 1 112 ? -13.808 17.653 9.604 1.00 90.25 112 GLU A O 1
ATOM 913 N N . ARG A 1 113 ? -15.195 18.928 8.367 1.00 90.44 113 ARG A N 1
ATOM 914 C CA . ARG A 1 113 ? -14.627 20.228 8.778 1.00 90.44 113 ARG A CA 1
ATOM 915 C C . ARG A 1 113 ? -14.587 20.418 10.298 1.00 90.44 113 ARG A C 1
ATOM 917 O O . ARG A 1 113 ? -13.658 21.031 10.812 1.00 90.44 113 ARG A O 1
ATOM 924 N N . SER A 1 114 ? -15.559 19.853 11.017 1.00 90.25 114 SER A N 1
ATOM 925 C CA . SER A 1 114 ? -15.630 19.825 12.489 1.00 90.25 114 SER A CA 1
ATOM 926 C C . SER A 1 114 ? -14.375 19.218 13.134 1.00 90.25 114 SER A C 1
ATOM 928 O O . SER A 1 114 ? -13.935 19.673 14.189 1.00 90.25 114 SER A O 1
ATOM 930 N N . SER A 1 115 ? -13.775 18.224 12.474 1.00 90.88 115 SER A N 1
ATOM 931 C CA . SER A 1 115 ? -12.623 17.464 12.963 1.00 90.88 115 SER A CA 1
ATOM 932 C C . SER A 1 115 ? -11.266 17.985 12.476 1.00 90.88 115 SER A C 1
ATOM 934 O O . SER A 1 115 ? -10.223 17.509 12.921 1.00 90.88 115 SER A O 1
ATOM 936 N N . HIS A 1 116 ? -11.236 18.992 11.592 1.00 92.69 116 HIS A N 1
ATOM 937 C CA . HIS A 1 116 ? -9.989 19.481 10.979 1.00 92.69 116 HIS A CA 1
ATOM 938 C C . HIS A 1 116 ? -8.960 19.952 12.004 1.00 92.69 116 HIS A C 1
ATOM 940 O O . HIS A 1 116 ? -7.770 19.742 11.799 1.00 92.69 116 HIS A O 1
ATOM 946 N N . LYS A 1 117 ? -9.389 20.528 13.133 1.00 91.19 117 LYS A N 1
ATOM 947 C CA . LYS A 1 117 ? -8.463 20.955 14.193 1.00 91.19 117 LYS A CA 1
ATOM 948 C C . LYS A 1 117 ? -7.667 19.780 14.774 1.00 91.19 117 LYS A C 1
ATOM 950 O O . LYS A 1 117 ? -6.462 19.923 14.966 1.00 91.19 117 LYS A O 1
ATOM 955 N N . LEU A 1 118 ? -8.317 18.635 15.004 1.00 92.88 118 LEU A N 1
ATOM 956 C CA . LEU A 1 118 ? -7.648 17.404 15.435 1.00 92.88 118 LEU A CA 1
ATOM 957 C C . LEU A 1 118 ? -6.664 16.935 14.363 1.00 92.88 118 LEU A C 1
ATOM 959 O O . LEU A 1 118 ? -5.499 16.707 14.670 1.00 92.88 118 LEU A O 1
ATOM 963 N N . TYR A 1 119 ? -7.110 16.825 13.110 1.00 93.88 119 TYR A N 1
ATOM 964 C CA . TYR A 1 119 ? -6.260 16.352 12.016 1.00 93.88 119 TYR A CA 1
ATOM 965 C C . TYR A 1 119 ? -5.041 17.256 11.796 1.00 93.88 119 TYR A C 1
ATOM 967 O O . TYR A 1 119 ? -3.932 16.753 11.665 1.00 93.88 119 TYR A O 1
ATOM 975 N N . CYS A 1 120 ? -5.195 18.580 11.850 1.00 91.69 120 CYS A N 1
ATOM 976 C CA . CYS A 1 120 ? -4.070 19.515 11.770 1.00 91.69 120 CYS A CA 1
ATOM 977 C C . CYS A 1 120 ? -3.036 19.308 12.886 1.00 91.69 120 CYS A C 1
ATOM 979 O O . CYS A 1 120 ? -1.853 19.548 12.660 1.00 91.69 120 CYS A O 1
ATOM 981 N N . GLN A 1 121 ? -3.457 18.881 14.081 1.00 91.94 121 GLN A N 1
ATOM 982 C CA . GLN A 1 121 ? -2.533 18.545 15.165 1.00 91.94 121 GLN A CA 1
ATOM 983 C C . GLN A 1 121 ? -1.910 17.162 14.965 1.00 91.94 121 GLN A C 1
ATOM 985 O O . GLN A 1 121 ? -0.691 17.042 15.030 1.00 91.94 121 GLN A O 1
ATOM 990 N N . LEU A 1 122 ? -2.727 16.144 14.676 1.00 92.25 122 LEU A N 1
ATOM 991 C CA . LEU A 1 122 ? -2.304 14.756 14.477 1.00 92.25 122 LEU A CA 1
ATOM 992 C C . LEU A 1 122 ? -1.265 14.636 13.357 1.00 92.25 122 LEU A C 1
ATOM 994 O O . LEU A 1 122 ? -0.202 14.054 13.558 1.00 92.25 122 LEU A O 1
ATOM 998 N N . LEU A 1 123 ? -1.548 15.235 12.199 1.00 93.44 123 LEU A N 1
ATOM 999 C CA . LEU A 1 123 ? -0.715 15.130 11.000 1.00 93.44 123 LEU A CA 1
ATOM 1000 C C . LEU A 1 123 ? 0.632 15.861 11.122 1.00 93.44 123 LEU A C 1
ATOM 1002 O O . LEU A 1 123 ? 1.519 15.633 10.310 1.00 93.44 123 LEU A O 1
ATOM 1006 N N . ARG A 1 124 ? 0.790 16.735 12.125 1.00 91.94 124 ARG A N 1
ATOM 1007 C CA . ARG A 1 124 ? 2.050 17.430 12.439 1.00 91.94 124 ARG A CA 1
ATOM 1008 C C . ARG A 1 124 ? 2.875 16.720 13.513 1.00 91.94 124 ARG A C 1
ATOM 1010 O O . ARG A 1 124 ? 3.932 17.216 13.891 1.00 91.94 124 ARG A O 1
ATOM 1017 N N . THR A 1 125 ? 2.380 15.617 14.077 1.00 93.69 125 THR A N 1
ATOM 1018 C CA . THR A 1 125 ? 3.115 14.890 15.117 1.00 93.69 125 THR A CA 1
ATOM 1019 C C . THR A 1 125 ? 4.267 14.092 14.522 1.00 93.69 125 THR A C 1
ATOM 1021 O O . THR A 1 125 ? 4.119 13.479 13.469 1.00 93.69 125 THR A O 1
ATOM 1024 N N . GLN A 1 126 ? 5.380 14.008 15.257 1.00 93.12 126 GLN A N 1
ATOM 1025 C CA . GLN A 1 126 ? 6.508 13.150 14.883 1.00 93.12 126 GLN A CA 1
ATOM 1026 C C . GLN A 1 126 ? 6.089 11.680 14.737 1.00 93.12 126 GLN A C 1
ATOM 1028 O O . GLN A 1 126 ? 6.564 10.989 13.845 1.00 93.12 126 GLN A O 1
ATOM 1033 N N . MET A 1 127 ? 5.153 11.220 15.575 1.00 91.19 127 MET A N 1
ATOM 1034 C CA . MET A 1 127 ? 4.601 9.866 15.495 1.00 91.19 127 MET A CA 1
ATOM 1035 C C . MET A 1 127 ? 3.888 9.605 14.166 1.00 91.19 127 MET A C 1
ATOM 1037 O O . MET A 1 127 ? 4.029 8.524 13.602 1.00 91.19 127 MET A O 1
ATOM 1041 N N . PHE A 1 128 ? 3.136 10.582 13.646 1.00 93.88 128 PHE A N 1
ATOM 1042 C CA . PHE A 1 128 ? 2.516 10.457 12.328 1.00 93.88 128 PHE A CA 1
ATOM 1043 C C . PHE A 1 128 ? 3.570 10.461 11.219 1.00 93.88 128 PHE A C 1
ATOM 1045 O O . PHE A 1 128 ? 3.493 9.633 10.314 1.00 93.88 128 PHE A O 1
ATOM 1052 N N . SER A 1 129 ? 4.578 11.332 11.318 1.00 91.69 129 SER A N 1
ATOM 1053 C CA . SER A 1 129 ? 5.695 11.357 10.373 1.00 91.69 129 SER A CA 1
ATOM 1054 C C . SER A 1 129 ? 6.397 10.005 10.287 1.00 91.69 129 SER A C 1
ATOM 1056 O O . SER A 1 129 ? 6.502 9.426 9.208 1.00 91.69 129 SER A O 1
ATOM 1058 N N . GLN A 1 130 ? 6.762 9.450 11.443 1.00 89.94 130 GLN A N 1
ATOM 1059 C CA . GLN A 1 130 ? 7.378 8.135 11.551 1.00 89.94 130 GLN A CA 1
ATOM 1060 C C . GLN A 1 130 ? 6.458 7.030 11.022 1.00 89.94 130 GLN A C 1
ATOM 1062 O O . GLN A 1 130 ? 6.912 6.152 10.300 1.00 89.94 130 GLN A O 1
ATOM 1067 N N . PHE A 1 131 ? 5.157 7.073 11.322 1.00 90.38 131 PHE A N 1
ATOM 1068 C CA . PHE A 1 131 ? 4.198 6.103 10.790 1.00 90.38 131 PHE A CA 1
ATOM 1069 C C . PHE A 1 131 ? 4.166 6.102 9.253 1.00 90.38 131 PHE A C 1
ATOM 1071 O O . PHE A 1 131 ? 4.198 5.035 8.638 1.00 90.38 131 PHE A O 1
ATOM 1078 N N . ILE A 1 132 ? 4.136 7.282 8.626 1.00 90.19 132 ILE A N 1
ATOM 1079 C CA . ILE A 1 132 ? 4.163 7.410 7.164 1.00 90.19 132 ILE A CA 1
ATOM 1080 C C . ILE A 1 132 ? 5.492 6.927 6.589 1.00 90.19 132 ILE A C 1
ATOM 1082 O O . ILE A 1 132 ? 5.482 6.233 5.573 1.00 90.19 132 ILE A O 1
ATOM 1086 N N . GLU A 1 133 ? 6.616 7.246 7.225 1.00 86.19 133 GLU A N 1
ATOM 1087 C CA . GLU A 1 133 ? 7.929 6.735 6.826 1.00 86.19 133 GLU A CA 1
ATOM 1088 C C . GLU A 1 133 ? 8.005 5.206 6.931 1.00 86.19 133 GLU A C 1
ATOM 1090 O O . GLU A 1 133 ? 8.455 4.557 5.991 1.00 86.19 133 GLU A O 1
ATOM 1095 N N . GLU A 1 134 ? 7.505 4.605 8.014 1.00 84.38 134 GLU A N 1
ATOM 1096 C CA . GLU A 1 134 ? 7.471 3.147 8.195 1.00 84.38 134 GLU A CA 1
ATOM 1097 C C . GLU A 1 134 ? 6.586 2.468 7.140 1.00 84.38 134 GLU A C 1
ATOM 1099 O O . GLU A 1 134 ? 6.986 1.454 6.561 1.00 84.38 134 GLU A O 1
ATOM 1104 N N . CYS A 1 135 ? 5.425 3.056 6.822 1.00 81.62 135 CYS A N 1
ATOM 1105 C CA . CYS A 1 135 ? 4.593 2.618 5.697 1.00 81.62 135 CYS A CA 1
ATOM 1106 C C . CYS A 1 135 ? 5.335 2.759 4.361 1.00 81.62 135 CYS A C 1
ATOM 1108 O O . CYS A 1 135 ? 5.150 1.950 3.452 1.00 81.62 135 CYS A O 1
ATOM 1110 N N . SER A 1 136 ? 6.164 3.800 4.241 1.00 78.88 136 SER A N 1
ATOM 1111 C CA . SER A 1 136 ? 6.777 4.201 2.981 1.00 78.88 136 SER A CA 1
ATOM 1112 C C . SER A 1 136 ? 8.158 3.634 2.720 1.00 78.88 136 SER A C 1
ATOM 1114 O O . SER A 1 136 ? 8.609 3.746 1.595 1.00 78.88 136 SER A O 1
ATOM 1116 N N . PHE A 1 137 ? 8.846 3.060 3.699 1.00 74.44 137 PHE A N 1
ATOM 1117 C CA . PHE A 1 137 ? 10.202 2.524 3.536 1.00 74.44 137 PHE A CA 1
ATOM 1118 C C . PHE A 1 137 ? 10.369 1.132 4.129 1.00 74.44 137 PHE A C 1
ATOM 1120 O O . PHE A 1 137 ? 11.372 0.472 3.865 1.00 74.44 137 PHE A O 1
ATOM 1127 N N . GLY A 1 138 ? 9.361 0.659 4.858 1.00 63.50 138 GLY A N 1
ATOM 1128 C CA . GLY A 1 138 ? 9.430 -0.592 5.577 1.00 63.50 138 GLY A CA 1
ATOM 1129 C C . GLY A 1 138 ? 10.177 -0.470 6.898 1.00 63.50 138 GLY A C 1
ATOM 1130 O O . GLY A 1 138 ? 11.117 0.307 7.044 1.00 63.50 138 GLY A O 1
ATOM 1131 N N . SER A 1 139 ? 9.745 -1.253 7.882 1.00 66.12 139 SER A N 1
ATOM 1132 C CA . SER A 1 139 ? 10.363 -1.320 9.204 1.00 66.12 139 SER A CA 1
ATOM 1133 C C . SER A 1 139 ? 10.333 -2.759 9.705 1.00 66.12 139 SER A C 1
ATOM 1135 O O . SER A 1 139 ? 9.602 -3.594 9.178 1.00 66.12 139 SER A O 1
ATOM 1137 N N . ALA A 1 140 ? 11.056 -3.068 10.781 1.00 63.81 140 ALA A N 1
ATOM 1138 C CA . ALA A 1 140 ? 10.944 -4.373 11.439 1.00 63.81 140 ALA A CA 1
ATOM 1139 C C . ALA A 1 140 ? 9.494 -4.729 11.856 1.00 63.81 140 ALA A C 1
ATOM 1141 O O . ALA A 1 140 ? 9.204 -5.887 12.139 1.00 63.81 140 ALA A O 1
ATOM 1142 N N . ARG A 1 141 ? 8.571 -3.755 11.855 1.00 69.06 141 ARG A N 1
ATOM 1143 C CA . ARG A 1 141 ? 7.171 -3.889 12.273 1.00 69.06 141 ARG A CA 1
ATOM 1144 C C . ARG A 1 141 ? 6.193 -4.139 11.116 1.00 69.06 141 ARG A C 1
ATOM 1146 O O . ARG A 1 141 ? 5.007 -3.858 11.264 1.00 69.06 141 ARG A O 1
ATOM 1153 N N . HIS A 1 142 ? 6.648 -4.668 9.978 1.00 68.94 142 HIS A N 1
ATOM 1154 C CA . HIS A 1 142 ? 5.788 -4.955 8.817 1.00 68.94 142 HIS A CA 1
ATOM 1155 C C . HIS A 1 142 ? 4.508 -5.729 9.169 1.00 68.94 142 HIS A C 1
ATOM 1157 O O . HIS A 1 142 ? 3.431 -5.337 8.732 1.00 68.94 142 HIS A O 1
ATOM 1163 N N . ALA A 1 143 ? 4.606 -6.759 10.015 1.00 70.56 143 ALA A N 1
ATOM 1164 C CA . ALA A 1 143 ? 3.448 -7.540 10.455 1.00 70.56 143 ALA A CA 1
ATOM 1165 C C . ALA A 1 143 ? 2.414 -6.689 11.217 1.00 70.56 143 ALA A C 1
ATOM 1167 O O . ALA A 1 143 ? 1.211 -6.850 11.027 1.00 70.56 143 ALA A O 1
ATOM 1168 N N . ALA A 1 144 ? 2.870 -5.734 12.036 1.00 79.62 144 ALA A N 1
ATOM 1169 C CA . ALA A 1 144 ? 1.986 -4.830 12.769 1.00 79.62 144 ALA A CA 1
ATOM 1170 C C . ALA A 1 144 ? 1.287 -3.823 11.839 1.00 79.62 144 ALA A C 1
ATOM 1172 O O . ALA A 1 144 ? 0.124 -3.494 12.061 1.00 79.62 144 ALA A O 1
ATOM 1173 N N . LEU A 1 145 ? 1.972 -3.351 10.790 1.00 81.62 145 LEU A N 1
ATOM 1174 C CA . LEU A 1 145 ? 1.375 -2.478 9.773 1.00 81.62 145 LEU A CA 1
ATOM 1175 C C . LEU A 1 145 ? 0.330 -3.225 8.935 1.00 81.62 145 LEU A C 1
ATOM 1177 O O . LEU A 1 145 ? -0.761 -2.705 8.733 1.00 81.62 145 LEU A O 1
ATOM 1181 N N . GLU A 1 146 ? 0.607 -4.465 8.523 1.00 78.06 146 GLU A N 1
ATOM 1182 C CA . GLU A 1 146 ? -0.378 -5.303 7.821 1.00 78.06 146 GLU A CA 1
ATOM 1183 C C . GLU A 1 146 ? -1.599 -5.625 8.688 1.00 78.06 146 GLU A C 1
ATOM 1185 O O . GLU A 1 146 ? -2.739 -5.594 8.217 1.00 78.06 146 GLU A O 1
ATOM 1190 N N . PHE A 1 147 ? -1.377 -5.909 9.974 1.00 83.19 147 PHE A N 1
ATOM 1191 C CA . PHE A 1 147 ? -2.459 -6.086 10.935 1.00 83.19 147 PHE A CA 1
ATOM 1192 C C . PHE A 1 147 ? -3.305 -4.813 11.063 1.00 83.19 147 PHE A C 1
ATOM 1194 O O . PHE A 1 147 ? -4.538 -4.879 11.031 1.00 83.19 147 PHE A O 1
ATOM 1201 N N . PHE A 1 148 ? -2.656 -3.649 11.153 1.00 87.44 148 PHE A N 1
ATOM 1202 C CA . PHE A 1 148 ? -3.345 -2.365 11.199 1.00 87.44 148 PHE A CA 1
ATOM 1203 C C . PHE A 1 148 ? -4.145 -2.098 9.919 1.00 87.44 148 PHE A C 1
ATOM 1205 O O . PHE A 1 148 ? -5.305 -1.708 10.016 1.00 87.44 148 PHE A O 1
ATOM 1212 N N . ASP A 1 149 ? -3.590 -2.385 8.739 1.00 85.12 149 ASP A N 1
ATOM 1213 C CA . ASP A 1 149 ? -4.286 -2.272 7.451 1.00 85.12 149 ASP A CA 1
ATOM 1214 C C . ASP A 1 149 ? -5.557 -3.129 7.417 1.00 85.12 149 ASP A C 1
ATOM 1216 O O . ASP A 1 149 ? -6.629 -2.654 7.040 1.00 85.12 149 ASP A O 1
ATOM 1220 N N . SER A 1 150 ? -5.471 -4.372 7.897 1.00 83.62 150 SER A N 1
ATOM 1221 C CA . SER A 1 150 ? -6.634 -5.254 8.043 1.00 83.62 150 SER A CA 1
ATOM 1222 C C . SER A 1 150 ? -7.683 -4.666 8.999 1.00 83.62 150 SER A C 1
ATOM 1224 O O . SER A 1 150 ? -8.883 -4.725 8.718 1.00 83.62 150 SER A O 1
ATOM 1226 N N . CYS A 1 151 ? -7.262 -4.052 10.110 1.00 86.94 151 CYS A N 1
ATOM 1227 C CA . CYS A 1 151 ? -8.178 -3.359 11.020 1.00 86.94 151 CYS A CA 1
ATOM 1228 C C . CYS A 1 151 ? -8.840 -2.152 10.346 1.00 86.94 151 CYS A C 1
ATOM 1230 O O . CYS A 1 151 ? -10.053 -1.975 10.456 1.00 86.94 151 CYS A O 1
ATOM 1232 N N . VAL A 1 152 ? -8.061 -1.348 9.619 1.00 89.25 152 VAL A N 1
ATOM 1233 C CA . VAL A 1 152 ? -8.543 -0.202 8.844 1.00 89.25 152 VAL A CA 1
ATOM 1234 C C . VAL A 1 152 ? -9.588 -0.643 7.827 1.00 89.25 152 VAL A C 1
ATOM 1236 O O . VAL A 1 152 ? -10.612 0.023 7.707 1.00 89.25 152 VAL A O 1
ATOM 1239 N N . ASP A 1 153 ? -9.397 -1.766 7.139 1.00 84.88 153 ASP A N 1
ATOM 1240 C CA . ASP A 1 153 ? -10.357 -2.282 6.161 1.00 84.88 153 ASP A CA 1
ATOM 1241 C C . ASP A 1 153 ? -11.669 -2.745 6.812 1.00 84.88 153 ASP A C 1
ATOM 1243 O O . ASP A 1 153 ? -12.740 -2.438 6.282 1.00 84.88 153 ASP A O 1
ATOM 1247 N N . LYS A 1 154 ? -11.596 -3.389 7.986 1.00 84.50 154 LYS A N 1
ATOM 1248 C CA . LYS A 1 154 ? -12.757 -3.899 8.741 1.00 84.50 154 LYS A CA 1
ATOM 1249 C C . LYS A 1 154 ? -13.611 -2.810 9.400 1.00 84.50 154 LYS A C 1
ATOM 1251 O O . LYS A 1 154 ? -14.795 -3.027 9.636 1.00 84.50 154 LYS A O 1
ATOM 1256 N N . VAL A 1 155 ? -13.046 -1.650 9.742 1.00 85.62 155 VAL A N 1
ATOM 1257 C CA . VAL A 1 155 ? -13.818 -0.603 10.435 1.00 85.62 155 VAL A CA 1
ATOM 1258 C C . VAL A 1 155 ? -14.656 0.248 9.484 1.00 85.62 155 VAL A C 1
ATOM 1260 O O . VAL A 1 155 ? -14.211 0.653 8.404 1.00 85.62 155 VAL A O 1
ATOM 1263 N N . HIS A 1 156 ? -15.855 0.605 9.944 1.00 83.88 156 HIS A N 1
ATOM 1264 C CA . HIS A 1 156 ? -16.751 1.543 9.279 1.00 83.88 156 HIS A CA 1
ATOM 1265 C C . HIS A 1 156 ? -17.027 2.738 10.205 1.00 83.88 156 HIS A C 1
ATOM 1267 O O . HIS A 1 156 ? -17.694 2.567 11.226 1.00 83.88 156 HIS A O 1
ATOM 1273 N N . PRO A 1 157 ? -16.544 3.953 9.876 1.00 78.31 157 PRO A N 1
ATOM 1274 C CA . PRO A 1 157 ? -16.677 5.123 10.751 1.00 78.31 157 PRO A CA 1
ATOM 1275 C C . PRO A 1 157 ? -18.131 5.589 10.938 1.00 78.31 157 PRO A C 1
ATOM 1277 O O . PRO A 1 157 ? -18.418 6.353 11.859 1.00 78.31 157 PRO A O 1
ATOM 1280 N N . GLU A 1 158 ? -19.049 5.134 10.080 1.00 74.12 158 GLU A N 1
ATOM 1281 C CA . GLU A 1 158 ? -20.468 5.486 10.142 1.00 74.12 158 GLU A CA 1
ATOM 1282 C C . GLU A 1 158 ? -21.317 4.556 11.018 1.00 74.12 158 GLU A C 1
ATOM 1284 O O . GLU A 1 158 ? -22.413 4.970 11.405 1.00 74.12 158 GLU A O 1
ATOM 1289 N N . GLN A 1 159 ? -20.827 3.352 11.343 1.00 71.62 159 GLN A N 1
ATOM 1290 C CA . GLN A 1 159 ? -21.547 2.371 12.160 1.00 71.62 159 GLN A CA 1
ATOM 1291 C C . GLN A 1 159 ? -21.511 2.754 13.647 1.00 71.62 159 GLN A C 1
ATOM 1293 O O . GLN A 1 159 ? -20.443 2.982 14.216 1.00 71.62 159 GLN A O 1
ATOM 1298 N N . GLU A 1 160 ? -22.683 2.790 14.288 1.00 60.16 160 GLU A N 1
ATOM 1299 C CA . GLU A 1 160 ? -22.817 3.119 15.716 1.00 60.16 160 GLU A CA 1
ATOM 1300 C C . GLU A 1 160 ? -22.568 1.929 16.650 1.00 60.16 160 GLU A C 1
ATOM 1302 O O . GLU A 1 160 ? -22.181 2.131 17.799 1.00 60.16 160 GLU A O 1
ATOM 1307 N N . LYS A 1 161 ? -22.762 0.694 16.169 1.00 58.94 161 LYS A N 1
ATOM 1308 C CA . LYS A 1 161 ? -22.438 -0.522 16.921 1.00 58.94 161 LYS A CA 1
ATOM 1309 C C . LYS A 1 161 ? -21.168 -1.160 16.359 1.00 58.94 161 LYS A C 1
ATOM 1311 O O . LYS A 1 161 ? -21.085 -1.343 15.143 1.00 58.94 161 LYS A O 1
ATOM 1316 N N . PRO A 1 162 ? -20.177 -1.489 17.203 1.00 59.19 162 PRO A N 1
ATOM 1317 C CA . PRO A 1 162 ? -19.056 -2.295 16.763 1.00 59.19 162 PRO A CA 1
ATOM 1318 C C . PRO A 1 162 ? -19.541 -3.678 16.314 1.00 59.19 162 PRO A C 1
ATOM 1320 O O . PRO A 1 162 ? -20.396 -4.266 16.972 1.00 59.19 162 PRO A O 1
ATOM 1323 N N . GLU A 1 163 ? -19.026 -4.180 15.183 1.00 59.12 163 GLU A N 1
ATOM 1324 C CA . GLU A 1 163 ? -19.216 -5.589 14.821 1.00 59.12 163 GLU A CA 1
ATOM 1325 C C . GLU A 1 163 ? -18.798 -6.490 15.996 1.00 59.12 163 GLU A C 1
ATOM 1327 O O . GLU A 1 163 ? -17.819 -6.166 16.675 1.00 59.12 163 GLU A O 1
ATOM 1332 N N . PRO A 1 164 ? -19.520 -7.600 16.240 1.00 53.94 164 PRO A N 1
ATOM 1333 C CA . PRO A 1 164 ? -19.286 -8.468 17.395 1.00 53.94 164 PRO A CA 1
ATOM 1334 C C . PRO A 1 164 ? -17.910 -9.147 17.364 1.00 53.94 164 PRO A C 1
ATOM 1336 O O . PRO A 1 164 ? -17.420 -9.582 18.400 1.00 53.94 164 PRO A O 1
ATOM 1339 N N . THR A 1 165 ? -17.272 -9.221 16.195 1.00 56.41 165 THR A N 1
ATOM 1340 C CA . THR A 1 165 ? -15.923 -9.761 16.027 1.00 56.41 165 THR A CA 1
ATOM 1341 C C . THR A 1 165 ? -14.864 -8.805 16.598 1.00 56.41 165 THR A C 1
ATOM 1343 O O . THR A 1 165 ? -14.721 -7.687 16.084 1.00 56.41 165 THR A O 1
ATOM 1346 N N . PRO A 1 166 ? -14.080 -9.219 17.613 1.00 62.72 166 PRO A N 1
ATOM 1347 C CA . PRO A 1 166 ? -12.984 -8.416 18.149 1.00 62.72 166 PRO A CA 1
ATOM 1348 C C . PRO A 1 166 ? -11.957 -8.083 17.057 1.00 62.72 166 PRO A C 1
ATOM 1350 O O . PRO A 1 166 ? -11.601 -8.933 16.243 1.00 62.72 166 PRO A O 1
ATOM 1353 N N . LEU A 1 167 ? -11.457 -6.841 17.024 1.00 62.91 167 LEU A N 1
ATOM 1354 C CA . LEU A 1 167 ? -10.376 -6.460 16.096 1.00 62.91 167 LEU A CA 1
ATOM 1355 C C . LEU A 1 167 ? -9.031 -7.070 16.499 1.00 62.91 167 LEU A C 1
ATOM 1357 O O . LEU A 1 167 ? -8.205 -7.364 15.637 1.00 62.91 167 LEU A O 1
ATOM 1361 N N . VAL A 1 168 ? -8.832 -7.240 17.804 1.00 61.72 168 VAL A N 1
ATOM 1362 C CA . VAL A 1 168 ? -7.715 -7.969 18.393 1.00 61.72 168 VAL A CA 1
ATOM 1363 C C . VAL A 1 168 ? -8.301 -9.286 18.875 1.00 61.72 168 VAL A C 1
ATOM 1365 O O . VAL A 1 168 ? -8.987 -9.318 19.896 1.00 61.72 168 VAL A O 1
ATOM 1368 N N . GLU A 1 169 ? -8.102 -10.350 18.104 1.00 57.59 169 GLU A N 1
ATOM 1369 C CA . GLU A 1 169 ? -8.414 -11.695 18.576 1.00 57.59 169 GLU A CA 1
ATOM 1370 C C . GLU A 1 169 ? -7.464 -12.006 19.743 1.00 57.59 169 GLU A C 1
ATOM 1372 O O . GLU A 1 169 ? -6.277 -11.657 19.724 1.00 57.59 169 GLU A O 1
ATOM 1377 N N . LEU A 1 170 ? -7.995 -12.602 20.810 1.00 43.47 170 LEU A N 1
ATOM 1378 C CA . LEU A 1 170 ? -7.156 -13.286 21.776 1.00 43.47 170 LEU A CA 1
ATOM 1379 C C . LEU A 1 170 ? -6.523 -14.429 20.974 1.00 43.47 170 LEU A C 1
ATOM 1381 O O . LEU A 1 170 ? -7.222 -15.370 20.615 1.00 43.47 170 LEU A O 1
ATOM 1385 N N . GLU A 1 171 ? -5.241 -14.331 20.613 1.00 41.47 171 GLU A N 1
ATOM 1386 C CA . GLU A 1 171 ? -4.477 -15.557 20.396 1.00 41.47 171 GLU A CA 1
ATOM 1387 C C . GLU A 1 171 ? -4.566 -16.292 21.729 1.00 41.47 171 GLU A C 1
ATOM 1389 O O . GLU A 1 171 ? -3.880 -15.951 22.694 1.00 41.47 171 GLU A O 1
ATOM 1394 N N . GLU A 1 172 ? -5.522 -17.217 21.820 1.00 34.44 172 GLU A N 1
ATOM 1395 C CA . GLU A 1 172 ? -5.469 -18.268 22.810 1.00 34.44 172 GLU A CA 1
ATOM 1396 C C . GLU A 1 172 ? -4.061 -18.842 22.693 1.00 34.44 172 GLU A C 1
ATOM 1398 O O . GLU A 1 172 ? -3.628 -19.249 21.612 1.00 34.44 172 GLU A O 1
ATOM 1403 N N . LEU A 1 173 ? -3.326 -18.849 23.802 1.00 37.50 173 LEU A N 1
ATOM 1404 C CA . LEU A 1 173 ? -2.014 -19.491 23.892 1.00 37.50 173 LEU A CA 1
ATOM 1405 C C . LEU A 1 173 ? -2.066 -20.979 23.475 1.00 37.50 173 LEU A C 1
ATOM 1407 O O . LEU A 1 173 ? -1.029 -21.599 23.280 1.00 37.50 173 LEU A O 1
ATOM 1411 N N . SER A 1 174 ? -3.263 -21.524 23.254 1.00 37.66 174 SER A N 1
ATOM 1412 C CA . SER A 1 174 ? -3.569 -22.820 22.652 1.00 37.66 174 SER A CA 1
ATOM 1413 C C . SER A 1 174 ? -3.291 -22.922 21.138 1.00 37.66 174 SER A C 1
ATOM 1415 O O . SER A 1 174 ? -3.303 -24.026 20.604 1.00 37.66 174 SER A O 1
ATOM 1417 N N . GLY A 1 175 ? -3.076 -21.808 20.424 1.00 35.50 175 GLY A N 1
ATOM 1418 C CA . GLY A 1 175 ? -2.962 -21.774 18.954 1.00 35.50 175 GLY A CA 1
ATOM 1419 C C . GLY A 1 175 ? -1.554 -21.537 18.394 1.00 35.50 175 GLY A C 1
ATOM 1420 O O . GLY A 1 175 ? -1.381 -21.464 17.176 1.00 35.50 175 GLY A O 1
ATOM 1421 N N . SER A 1 176 ? -0.549 -21.391 19.260 1.00 36.84 176 SER A N 1
ATOM 1422 C CA . SER A 1 176 ? 0.858 -21.340 18.854 1.00 36.84 176 SER A CA 1
ATOM 1423 C C . SER A 1 176 ? 1.274 -22.714 18.357 1.00 36.84 176 SER A C 1
ATOM 1425 O O . SER A 1 176 ? 1.300 -23.613 19.183 1.00 36.84 176 SER A O 1
ATOM 1427 N N . GLU A 1 177 ? 1.583 -22.847 17.060 1.00 39.81 177 GLU A N 1
ATOM 1428 C CA . GLU A 1 177 ? 2.591 -23.729 16.419 1.00 39.81 177 GLU A CA 1
ATOM 1429 C C . GLU A 1 177 ? 2.912 -25.110 17.042 1.00 39.81 177 GLU A C 1
ATOM 1431 O O . GLU A 1 177 ? 3.963 -25.690 16.780 1.00 39.81 177 GLU A O 1
ATOM 1436 N N . LEU A 1 178 ? 2.018 -25.680 17.838 1.00 42.41 178 LEU A N 1
ATOM 1437 C CA . LEU A 1 178 ? 2.131 -27.004 18.404 1.00 42.41 178 LEU A CA 1
ATOM 1438 C C . LEU A 1 178 ? 1.554 -27.935 17.359 1.00 42.41 178 LEU A C 1
ATOM 1440 O O . LEU A 1 178 ? 0.389 -27.832 16.974 1.00 42.41 178 LEU A O 1
ATOM 1444 N N . THR A 1 179 ? 2.437 -28.785 16.853 1.00 42.75 179 THR A N 1
ATOM 1445 C CA . THR A 1 179 ? 2.161 -29.991 16.087 1.00 42.75 179 THR A CA 1
ATOM 1446 C C . THR A 1 179 ? 0.727 -30.464 16.307 1.00 42.75 179 THR A C 1
ATOM 1448 O O . THR A 1 179 ? 0.384 -30.929 17.392 1.00 42.75 179 THR A O 1
ATOM 1451 N N . VAL A 1 180 ? -0.123 -30.324 15.286 1.00 38.44 180 VAL A N 1
ATOM 1452 C CA . VAL A 1 180 ? -1.461 -30.917 15.312 1.00 38.44 180 VAL A CA 1
ATOM 1453 C C . VAL A 1 180 ? -1.245 -32.421 15.410 1.00 38.44 180 VAL A C 1
ATOM 1455 O O . VAL A 1 180 ? -0.766 -33.041 14.460 1.00 38.44 180 VAL A O 1
ATOM 1458 N N . PHE A 1 181 ? -1.530 -32.992 16.578 1.00 41.62 181 PHE A N 1
ATOM 1459 C CA . PHE A 1 181 ? -1.524 -34.432 16.768 1.00 41.62 181 PHE A CA 1
ATOM 1460 C C . PHE A 1 181 ? -2.733 -34.981 16.011 1.00 41.62 181 PHE A C 1
ATOM 1462 O O . PHE A 1 181 ? -3.856 -34.983 16.510 1.00 41.62 181 PHE A O 1
ATOM 1469 N N . ILE A 1 182 ? -2.518 -35.345 14.749 1.00 48.94 182 ILE A N 1
ATOM 1470 C CA . ILE A 1 182 ? -3.519 -36.042 13.950 1.00 48.94 182 ILE A CA 1
ATOM 1471 C C . ILE A 1 182 ? -3.548 -37.464 14.496 1.00 48.94 182 ILE A C 1
ATOM 1473 O O . ILE A 1 182 ? -2.616 -38.237 14.266 1.00 48.94 182 ILE A O 1
ATOM 1477 N N . THR A 1 183 ? -4.584 -37.792 15.261 1.00 45.50 183 THR A N 1
ATOM 1478 C CA . THR A 1 183 ? -4.835 -39.177 15.648 1.00 45.50 183 THR A CA 1
ATOM 1479 C C . THR A 1 183 ? -5.039 -40.013 14.382 1.00 45.50 183 THR A C 1
ATOM 1481 O O . THR A 1 183 ? -5.620 -39.514 13.409 1.00 45.50 183 THR A O 1
ATOM 1484 N N . PRO A 1 184 ? -4.547 -41.265 14.346 1.00 49.47 184 PRO A N 1
ATOM 1485 C CA . PRO A 1 184 ? -4.858 -42.173 13.251 1.00 49.47 184 PRO A CA 1
ATOM 1486 C C . PRO A 1 184 ? -6.382 -42.234 13.043 1.00 49.47 184 PRO A C 1
ATOM 1488 O O . PRO A 1 184 ? -7.116 -42.118 14.028 1.00 49.47 184 PRO A O 1
ATOM 1491 N N . PRO A 1 185 ? -6.869 -42.386 11.798 1.00 53.34 185 PRO A N 1
ATOM 1492 C CA . PRO A 1 185 ? -8.296 -42.548 11.537 1.00 53.34 185 PRO A CA 1
ATOM 1493 C C . PRO A 1 185 ? -8.869 -43.667 12.410 1.00 53.34 185 PRO A C 1
ATOM 1495 O O . PRO A 1 185 ? -8.293 -44.753 12.451 1.00 53.34 185 PRO A O 1
ATOM 1498 N N . GLU A 1 186 ? -9.981 -43.408 13.102 1.00 55.50 186 GLU A N 1
ATOM 1499 C CA . GLU A 1 186 ? -10.701 -44.464 13.818 1.00 55.50 186 GLU A CA 1
ATOM 1500 C C . GLU A 1 186 ? -11.160 -45.527 12.813 1.00 55.50 186 GLU A C 1
ATOM 1502 O O . GLU A 1 186 ? -11.747 -45.207 11.773 1.00 55.50 186 GLU A O 1
ATOM 1507 N N . GLU A 1 187 ? -10.839 -46.790 13.098 1.00 54.03 187 GLU A N 1
ATOM 1508 C CA . GLU A 1 187 ? -11.207 -47.903 12.230 1.00 54.03 187 GLU A CA 1
ATOM 1509 C C . GLU A 1 187 ? -12.734 -48.075 12.203 1.00 54.03 187 GLU A C 1
ATOM 1511 O O . GLU A 1 187 ? -13.394 -47.969 13.243 1.00 54.03 187 GLU A O 1
ATOM 1516 N N . PRO A 1 188 ? -13.329 -48.339 11.027 1.00 56.06 188 PRO A N 1
ATOM 1517 C CA . PRO A 1 188 ? -14.753 -48.615 10.943 1.00 56.06 188 PRO A CA 1
ATOM 1518 C C . PRO A 1 188 ? -15.090 -49.874 11.759 1.00 56.06 188 PRO A C 1
ATOM 1520 O O . PRO A 1 188 ? -14.324 -50.840 11.727 1.00 56.06 188 PRO A O 1
ATOM 1523 N N . PRO A 1 189 ? -16.238 -49.909 12.462 1.00 54.72 189 PRO A N 1
ATOM 1524 C CA . PRO A 1 189 ? -16.645 -51.090 13.212 1.00 54.72 189 PRO A CA 1
ATOM 1525 C C . PRO A 1 189 ? -16.766 -52.286 12.261 1.00 54.72 189 PRO A C 1
ATOM 1527 O O . PRO A 1 189 ? -17.488 -52.227 11.261 1.00 54.72 189 PRO A O 1
ATOM 1530 N N . ALA A 1 190 ? -16.031 -53.360 12.554 1.00 54.09 190 ALA A N 1
ATOM 1531 C CA . ALA A 1 190 ? -16.064 -54.572 11.750 1.00 54.09 190 ALA A CA 1
ATOM 1532 C C . ALA A 1 190 ? -17.461 -55.225 11.825 1.00 54.09 190 ALA A C 1
ATOM 1534 O O . ALA A 1 190 ? -18.042 -55.293 12.912 1.00 54.09 190 ALA A O 1
ATOM 1535 N N . PRO A 1 191 ? -18.018 -55.720 10.704 1.00 57.75 191 PRO A N 1
ATOM 1536 C CA . PRO A 1 191 ? -19.224 -56.537 10.741 1.00 57.75 191 PRO A CA 1
ATOM 1537 C C . PRO A 1 191 ? -18.957 -57.817 11.544 1.00 57.75 191 PRO A C 1
ATOM 1539 O O . PRO A 1 191 ? -17.913 -58.454 11.382 1.00 57.75 191 PRO A O 1
ATOM 1542 N N . GLU A 1 192 ? -19.895 -58.168 12.427 1.00 53.16 192 GLU A N 1
ATOM 1543 C CA . GLU A 1 192 ? -19.781 -59.300 13.349 1.00 53.16 192 GLU A CA 1
ATOM 1544 C C . GLU A 1 192 ? -19.376 -60.591 12.612 1.00 53.16 192 GLU A C 1
ATOM 1546 O O . GLU A 1 192 ? -20.105 -61.086 11.753 1.00 53.16 192 GLU A O 1
ATOM 1551 N N . GLY A 1 193 ? -18.197 -61.130 12.951 1.00 61.00 193 GLY A N 1
ATOM 1552 C CA . GLY A 1 193 ? -17.712 -62.432 12.473 1.00 61.00 193 GLY A CA 1
ATOM 1553 C C . GLY A 1 193 ? -16.488 -62.427 11.544 1.00 61.00 193 GLY A C 1
ATOM 1554 O O . GLY A 1 193 ? -16.074 -63.503 11.121 1.00 61.00 193 GLY A O 1
ATOM 1555 N N . GLY A 1 194 ? -15.896 -61.272 11.222 1.00 58.41 194 GLY A N 1
ATOM 1556 C CA . GLY A 1 194 ? -14.622 -61.194 10.486 1.00 58.41 194 GLY A CA 1
ATOM 1557 C C . GLY A 1 194 ? -13.387 -61.346 11.384 1.00 58.41 194 GLY A C 1
ATOM 1558 O O . GLY A 1 194 ? -13.435 -60.973 12.556 1.00 58.41 194 GLY A O 1
ATOM 1559 N N . GLU A 1 195 ? -12.286 -61.888 10.841 1.00 59.59 195 GLU A N 1
ATOM 1560 C CA . GLU A 1 195 ? -10.992 -61.983 11.541 1.00 59.59 195 GLU A CA 1
ATOM 1561 C C . GLU A 1 195 ? -10.575 -60.629 12.146 1.00 59.59 195 GLU A C 1
ATOM 1563 O O . GLU A 1 195 ? -10.827 -59.587 11.528 1.00 59.59 195 GLU A O 1
ATOM 1568 N N . PRO A 1 196 ? -9.949 -60.613 13.343 1.00 57.09 196 PRO A N 1
ATOM 1569 C CA . PRO A 1 196 ? -9.491 -59.371 13.950 1.00 57.09 196 PRO A CA 1
ATOM 1570 C C . PRO A 1 196 ? -8.526 -58.646 12.997 1.00 57.09 196 PRO A C 1
ATOM 1572 O O . PRO A 1 196 ? -7.709 -59.308 12.348 1.00 57.09 196 PRO A O 1
ATOM 1575 N N . PRO A 1 197 ? -8.594 -57.304 12.895 1.00 57.91 197 PRO A N 1
ATOM 1576 C CA . PRO A 1 197 ? -7.653 -56.555 12.075 1.00 57.91 197 PRO A CA 1
ATOM 1577 C C . PRO A 1 197 ? -6.213 -56.872 12.515 1.00 57.91 197 PRO A C 1
ATOM 1579 O O . PRO A 1 197 ? -5.965 -57.059 13.713 1.00 57.91 197 PRO A O 1
ATOM 1582 N N . PRO A 1 198 ? -5.252 -56.970 11.576 1.00 59.56 198 PRO A N 1
ATOM 1583 C CA . PRO A 1 198 ? -3.862 -57.230 11.920 1.00 59.56 198 PRO A CA 1
ATOM 1584 C C . PRO A 1 198 ? -3.370 -56.145 12.880 1.00 59.56 198 PRO A C 1
ATOM 1586 O O . PRO A 1 198 ? -3.375 -54.959 12.555 1.00 59.56 198 PRO A O 1
ATOM 1589 N N . GLN A 1 199 ? -2.960 -56.553 14.080 1.00 53.19 199 GLN A N 1
ATOM 1590 C CA . GLN A 1 199 ? -2.453 -55.639 15.093 1.00 53.19 199 GLN A CA 1
ATOM 1591 C C . GLN A 1 199 ? -1.099 -55.088 14.632 1.00 53.19 199 GLN A C 1
ATOM 1593 O O . GLN A 1 199 ? -0.076 -55.770 14.695 1.00 53.19 199 GLN A O 1
ATOM 1598 N N . TYR A 1 200 ? -1.090 -53.849 14.144 1.00 53.56 200 TYR A N 1
ATOM 1599 C CA . TYR A 1 200 ? 0.141 -53.147 13.799 1.00 53.56 200 TYR A CA 1
ATOM 1600 C C . TYR A 1 200 ? 0.824 -52.659 15.081 1.00 53.56 200 TYR A C 1
ATOM 1602 O O . TYR A 1 200 ? 0.532 -51.578 15.589 1.00 53.56 200 TYR A O 1
ATOM 1610 N N . CYS A 1 201 ? 1.742 -53.465 15.610 1.00 55.50 201 CYS A N 1
ATOM 1611 C CA . CYS A 1 201 ? 2.682 -53.038 16.641 1.00 55.50 201 CYS A CA 1
ATOM 1612 C C . CYS A 1 201 ? 3.991 -52.585 15.990 1.00 55.50 201 CYS A C 1
ATOM 1614 O O . CYS A 1 201 ? 4.542 -53.267 15.127 1.00 55.50 201 CYS A O 1
ATOM 1616 N N . TYR A 1 202 ? 4.490 -51.429 16.421 1.00 58.53 202 TYR A N 1
ATOM 1617 C CA . TYR A 1 202 ? 5.854 -51.000 16.145 1.00 58.53 202 TYR A CA 1
ATOM 1618 C C . TYR A 1 202 ? 6.675 -51.253 17.408 1.00 58.53 202 TYR A C 1
ATOM 1620 O O . TYR A 1 202 ? 6.439 -50.609 18.427 1.00 58.53 202 TYR A O 1
ATOM 1628 N N . ASP A 1 203 ? 7.655 -52.151 17.337 1.00 65.94 203 ASP A N 1
ATOM 1629 C CA . ASP A 1 203 ? 8.551 -52.470 18.466 1.00 65.94 203 ASP A CA 1
ATOM 1630 C C . ASP A 1 203 ? 9.533 -51.320 18.791 1.00 65.94 203 ASP A C 1
ATOM 1632 O O . ASP A 1 203 ? 10.352 -51.404 19.706 1.00 65.94 203 ASP A O 1
ATOM 1636 N N . GLY A 1 204 ? 9.457 -50.227 18.028 1.00 71.75 204 GLY A N 1
ATOM 1637 C CA . GLY A 1 204 ? 10.263 -49.023 18.146 1.00 71.75 204 GLY A CA 1
ATOM 1638 C C . GLY A 1 204 ? 10.192 -48.189 16.869 1.00 71.75 204 GLY A C 1
ATOM 1639 O O . GLY A 1 204 ? 9.608 -48.595 15.861 1.00 71.75 204 GLY A O 1
ATOM 1640 N N . PHE A 1 205 ? 10.800 -47.005 16.898 1.00 57.16 205 PHE A N 1
ATOM 1641 C CA . PHE A 1 205 ? 11.007 -46.226 15.680 1.00 57.16 205 PHE A CA 1
ATOM 1642 C C . PHE A 1 205 ? 12.049 -46.956 14.812 1.00 57.16 205 PHE A C 1
ATOM 1644 O O . PHE A 1 205 ? 13.143 -47.226 15.314 1.00 57.16 205 PHE A O 1
ATOM 1651 N N . PRO A 1 206 ? 11.742 -47.321 13.553 1.00 70.44 206 PRO A N 1
ATOM 1652 C CA . PRO A 1 206 ? 12.674 -48.071 12.724 1.00 70.44 206 PRO A CA 1
ATOM 1653 C C . PRO A 1 206 ? 13.945 -47.257 12.484 1.00 70.44 206 PRO A C 1
ATOM 1655 O O . PRO A 1 206 ? 13.904 -46.032 12.353 1.00 70.44 206 PRO A O 1
ATOM 1658 N N . GLU A 1 207 ? 15.078 -47.949 12.404 1.00 73.56 207 GLU A N 1
ATOM 1659 C CA . GLU A 1 207 ? 16.351 -47.317 12.082 1.00 73.56 207 GLU A CA 1
ATOM 1660 C C . GLU A 1 207 ? 16.243 -46.665 10.695 1.00 73.56 207 GLU A C 1
ATOM 1662 O O . GLU A 1 207 ? 15.943 -47.313 9.686 1.00 73.56 207 GLU A O 1
ATOM 1667 N N . LEU A 1 208 ? 16.393 -45.341 10.665 1.00 73.31 208 LEU A N 1
ATOM 1668 C CA . LEU A 1 208 ? 16.234 -44.545 9.458 1.00 73.31 208 LEU A CA 1
ATOM 1669 C C . LEU A 1 208 ? 17.320 -44.933 8.457 1.00 73.31 208 LEU A C 1
ATOM 1671 O O . LEU A 1 208 ? 18.497 -44.690 8.701 1.00 73.31 208 LEU A O 1
ATOM 1675 N N . ARG A 1 209 ? 16.923 -45.510 7.319 1.00 77.12 209 ARG A N 1
ATOM 1676 C CA . ARG A 1 209 ? 17.852 -45.886 6.248 1.00 77.12 209 ARG A CA 1
ATOM 1677 C C . ARG A 1 209 ? 18.375 -44.632 5.551 1.00 77.12 209 ARG A C 1
ATOM 1679 O O . ARG A 1 209 ? 17.595 -43.995 4.838 1.00 77.12 209 ARG A O 1
ATOM 1686 N N . PRO A 1 210 ? 19.656 -44.263 5.720 1.00 71.06 210 PRO A N 1
ATOM 1687 C CA . PRO A 1 210 ? 20.200 -43.023 5.174 1.00 71.06 210 PRO A CA 1
ATOM 1688 C C . PRO A 1 210 ? 20.120 -42.969 3.641 1.00 71.06 210 PRO A C 1
ATOM 1690 O O . PRO A 1 210 ? 20.039 -41.879 3.084 1.00 71.06 210 PRO A O 1
ATOM 1693 N N . GLU A 1 211 ? 20.050 -44.117 2.953 1.00 74.38 211 GLU A N 1
ATOM 1694 C CA . GLU A 1 211 ? 19.913 -44.177 1.489 1.00 74.38 211 GLU A CA 1
ATOM 1695 C C . GLU A 1 211 ? 18.549 -43.689 0.970 1.00 74.38 211 GLU A C 1
ATOM 1697 O O . GLU A 1 211 ? 18.420 -43.370 -0.211 1.00 74.38 211 GLU A O 1
ATOM 1702 N N . LEU A 1 212 ? 17.526 -43.645 1.832 1.00 69.25 212 LEU A N 1
ATOM 1703 C CA . LEU A 1 212 ? 16.189 -43.150 1.486 1.00 69.25 212 LEU A CA 1
ATOM 1704 C C . LEU A 1 212 ? 16.050 -41.633 1.679 1.00 69.25 212 LEU A C 1
ATOM 1706 O O . LEU A 1 212 ? 15.052 -41.053 1.250 1.00 69.25 212 LEU A O 1
ATOM 1710 N N . PHE A 1 213 ? 17.029 -40.986 2.315 1.00 60.84 213 PHE A N 1
ATOM 1711 C CA . PHE A 1 213 ? 17.056 -39.537 2.471 1.00 60.84 213 PHE A CA 1
ATOM 1712 C C . PHE A 1 213 ? 17.744 -38.904 1.266 1.00 60.84 213 PHE A C 1
ATOM 1714 O O . PHE A 1 213 ? 18.800 -39.353 0.821 1.00 60.84 213 PHE A O 1
ATOM 1721 N N . GLU A 1 214 ? 17.176 -37.813 0.749 1.00 55.88 214 GLU A N 1
ATOM 1722 C CA . GLU A 1 214 ? 17.914 -36.970 -0.186 1.00 55.88 214 GLU A CA 1
ATOM 1723 C C . GLU A 1 214 ? 19.153 -36.422 0.533 1.00 55.88 214 GLU A C 1
ATOM 1725 O O . GLU A 1 214 ? 19.047 -35.637 1.476 1.00 55.88 214 GLU A O 1
ATOM 1730 N N . SER A 1 215 ? 20.342 -36.831 0.085 1.00 60.88 215 SER A N 1
ATOM 1731 C CA . SER A 1 215 ? 21.603 -36.249 0.542 1.00 60.88 215 SER A CA 1
ATOM 1732 C C . SER A 1 215 ? 21.537 -34.727 0.350 1.00 60.88 215 SER A C 1
ATOM 1734 O O . SER A 1 215 ? 21.265 -34.296 -0.782 1.00 60.88 215 SER A O 1
ATOM 1736 N N . PRO A 1 216 ? 21.769 -33.906 1.395 1.00 51.97 216 PRO A N 1
ATOM 1737 C CA . PRO A 1 216 ? 21.725 -32.458 1.273 1.00 51.97 216 PRO A CA 1
ATOM 1738 C C . PRO A 1 216 ? 22.648 -32.026 0.137 1.00 51.97 216 PRO A C 1
ATOM 1740 O O . PRO A 1 216 ? 23.864 -32.190 0.208 1.00 51.97 216 PRO A O 1
ATOM 1743 N N . ARG A 1 217 ? 22.080 -31.492 -0.948 1.00 47.78 217 ARG A N 1
ATOM 1744 C CA . ARG A 1 217 ? 22.884 -30.802 -1.955 1.00 47.78 217 ARG A CA 1
ATOM 1745 C C . ARG A 1 217 ? 23.397 -29.533 -1.296 1.00 47.78 217 ARG A C 1
ATOM 1747 O O . ARG A 1 217 ? 22.699 -28.520 -1.291 1.00 47.78 217 ARG A O 1
ATOM 1754 N N . GLU A 1 218 ? 24.596 -29.598 -0.731 1.00 42.16 218 GLU A N 1
ATOM 1755 C CA . GLU A 1 218 ? 25.352 -28.418 -0.340 1.00 42.16 218 GLU A CA 1
ATOM 1756 C C . GLU A 1 218 ? 25.522 -27.551 -1.590 1.00 42.16 218 GLU A C 1
ATOM 1758 O O . GLU A 1 218 ? 26.320 -27.836 -2.481 1.00 42.16 218 GLU A O 1
ATOM 1763 N N . GLN A 1 219 ? 24.692 -26.516 -1.712 1.00 41.56 219 GLN A N 1
ATOM 1764 C CA . GLN A 1 219 ? 24.912 -25.467 -2.694 1.00 41.56 219 GLN A CA 1
ATOM 1765 C C . GLN A 1 219 ? 26.134 -24.676 -2.222 1.00 41.56 219 GLN A C 1
ATOM 1767 O O . GLN A 1 219 ? 26.074 -24.082 -1.141 1.00 41.56 219 GLN A O 1
ATOM 1772 N N . PRO A 1 220 ? 27.231 -24.613 -2.994 1.00 41.66 220 PRO A N 1
ATOM 1773 C CA . PRO A 1 220 ? 28.356 -23.778 -2.618 1.00 41.66 220 PRO A CA 1
ATOM 1774 C C . PRO A 1 220 ? 27.924 -22.308 -2.718 1.00 41.66 220 PRO A C 1
ATOM 1776 O O . PRO A 1 220 ? 27.701 -21.796 -3.814 1.00 41.66 220 PRO A O 1
ATOM 1779 N N . GLY A 1 221 ? 27.797 -21.627 -1.574 1.00 43.75 221 GLY A N 1
ATOM 1780 C CA . GLY A 1 221 ? 27.832 -20.161 -1.519 1.00 43.75 221 GLY A CA 1
ATOM 1781 C C . GLY A 1 221 ? 26.561 -19.409 -1.109 1.00 43.75 221 GLY A C 1
ATOM 1782 O O . GLY A 1 221 ? 26.306 -18.338 -1.656 1.00 43.75 221 GLY A O 1
ATOM 1783 N N . ALA A 1 222 ? 25.801 -19.873 -0.115 1.00 35.72 222 ALA A N 1
ATOM 1784 C CA . ALA A 1 222 ? 24.965 -18.965 0.677 1.00 35.72 222 ALA A CA 1
ATOM 1785 C C . ALA A 1 222 ? 25.613 -18.768 2.053 1.00 35.72 222 ALA A C 1
ATOM 1787 O O . ALA A 1 222 ? 25.483 -19.610 2.936 1.00 35.72 222 ALA A O 1
ATOM 1788 N N . LEU A 1 223 ? 26.349 -17.666 2.226 1.00 37.47 223 LEU A N 1
ATOM 1789 C CA . LEU A 1 223 ? 26.841 -17.259 3.543 1.00 37.47 223 LEU A CA 1
ATOM 1790 C C . LEU A 1 223 ? 25.644 -17.105 4.505 1.00 37.47 223 LEU A C 1
ATOM 1792 O O . LEU A 1 223 ? 24.667 -16.444 4.132 1.00 37.47 223 LEU A O 1
ATOM 1796 N N . PRO A 1 224 ? 25.697 -17.653 5.732 1.00 38.09 224 PRO A N 1
ATOM 1797 C CA . PRO A 1 224 ? 24.688 -17.375 6.741 1.00 38.09 224 PRO A CA 1
ATOM 1798 C C . PRO A 1 224 ? 24.826 -15.913 7.173 1.00 38.09 224 PRO A C 1
ATOM 1800 O O . PRO A 1 224 ? 25.849 -15.507 7.721 1.00 38.09 224 PRO A O 1
ATOM 1803 N N . VAL A 1 225 ? 23.800 -15.102 6.918 1.00 35.44 225 VAL A N 1
ATOM 1804 C CA . VAL A 1 225 ? 23.688 -13.776 7.538 1.00 35.44 225 VAL A CA 1
ATOM 1805 C C . VAL A 1 225 ? 23.250 -13.995 8.991 1.00 35.44 225 VAL A C 1
ATOM 1807 O O . VAL A 1 225 ? 22.177 -14.568 9.193 1.00 35.44 225 VAL A O 1
ATOM 1810 N N . PRO A 1 226 ? 24.015 -13.555 10.008 1.00 33.84 226 PRO A N 1
ATOM 1811 C CA . PRO A 1 226 ? 23.572 -13.630 11.392 1.00 33.84 226 PRO A CA 1
ATOM 1812 C C . PRO A 1 226 ? 22.458 -12.602 11.611 1.00 33.84 226 PRO A C 1
ATOM 1814 O O . PRO A 1 226 ? 22.651 -11.402 11.414 1.00 33.84 226 PRO A O 1
ATOM 1817 N N . GLY A 1 227 ? 21.280 -13.067 12.010 1.00 37.78 227 GLY A N 1
ATOM 1818 C CA . GLY A 1 227 ? 20.165 -12.223 12.422 1.00 37.78 227 GLY A CA 1
ATOM 1819 C C . GLY A 1 227 ? 19.105 -13.059 13.143 1.00 37.78 227 GLY A C 1
ATOM 1820 O O . GLY A 1 227 ? 18.947 -14.233 12.806 1.00 37.78 227 GLY A O 1
ATOM 1821 N N . PRO A 1 228 ? 18.399 -12.493 14.139 1.00 32.22 228 PRO A N 1
ATOM 1822 C CA . PRO A 1 228 ? 17.397 -13.220 14.911 1.00 32.22 228 PRO A CA 1
ATOM 1823 C C . PRO A 1 228 ? 16.309 -13.761 13.981 1.00 32.22 228 PRO A C 1
ATOM 1825 O O . PRO A 1 228 ? 15.933 -13.092 13.014 1.00 32.22 228 PRO A O 1
ATOM 1828 N N . ALA A 1 229 ? 15.853 -14.983 14.276 1.00 34.50 229 ALA A N 1
ATOM 1829 C CA . ALA A 1 229 ? 14.879 -15.754 13.510 1.00 34.50 229 ALA A CA 1
ATOM 1830 C C . ALA A 1 229 ? 13.726 -14.862 13.029 1.00 34.50 229 ALA A C 1
ATOM 1832 O O . ALA A 1 229 ? 12.876 -14.416 13.798 1.00 34.50 229 ALA A O 1
ATOM 1833 N N . ARG A 1 230 ? 13.751 -14.535 11.734 1.00 32.81 230 ARG A N 1
ATOM 1834 C CA . ARG A 1 230 ? 12.761 -13.663 11.108 1.00 32.81 230 ARG A CA 1
ATOM 1835 C C . ARG A 1 230 ? 11.506 -14.489 10.875 1.00 32.81 230 ARG A C 1
ATOM 1837 O O . ARG A 1 230 ? 11.537 -15.441 10.104 1.00 32.81 230 ARG A O 1
ATOM 1844 N N . SER A 1 231 ? 10.392 -14.040 11.434 1.00 33.75 231 SER A N 1
ATOM 1845 C CA . SER A 1 231 ? 9.015 -14.406 11.081 1.00 33.75 231 SER A CA 1
ATOM 1846 C C . SER A 1 231 ? 8.607 -13.863 9.695 1.00 33.75 231 SER A C 1
ATOM 1848 O O . SER A 1 231 ? 7.509 -13.359 9.480 1.00 33.75 231 SER A O 1
ATOM 1850 N N . ALA A 1 232 ? 9.516 -13.969 8.723 1.00 38.09 232 ALA A N 1
ATOM 1851 C CA . ALA A 1 232 ? 9.217 -13.897 7.301 1.00 38.09 232 ALA A CA 1
ATOM 1852 C C . ALA A 1 232 ? 9.246 -15.336 6.767 1.00 38.09 232 ALA A C 1
ATOM 1854 O O . ALA A 1 232 ? 10.130 -16.096 7.164 1.00 38.09 232 ALA A O 1
ATOM 1855 N N . PRO A 1 233 ? 8.324 -15.743 5.877 1.00 39.31 233 PRO A N 1
ATOM 1856 C CA . PRO A 1 233 ? 8.319 -17.105 5.368 1.00 39.31 233 PRO A CA 1
ATOM 1857 C C . PRO A 1 233 ? 9.662 -17.372 4.683 1.00 39.31 233 PRO A C 1
ATOM 1859 O O . PRO A 1 233 ? 10.032 -16.700 3.722 1.00 39.31 233 PRO A O 1
ATOM 1862 N N . SER A 1 234 ? 10.389 -18.355 5.202 1.00 33.75 234 SER A N 1
ATOM 1863 C CA . SER A 1 234 ? 11.757 -18.766 4.864 1.00 33.75 234 SER A CA 1
ATOM 1864 C C . SER A 1 234 ? 11.931 -19.327 3.441 1.00 33.75 234 SER A C 1
ATOM 1866 O O . SER A 1 234 ? 12.930 -19.973 3.135 1.00 33.75 234 SER A O 1
ATOM 1868 N N . SER A 1 235 ? 10.981 -19.076 2.535 1.00 36.78 235 SER A N 1
ATOM 1869 C CA . SER A 1 235 ? 11.022 -19.552 1.155 1.00 36.78 235 SER A CA 1
ATOM 1870 C C . SER A 1 235 ? 11.342 -18.400 0.193 1.00 36.78 235 SER A C 1
ATOM 1872 O O . SER A 1 235 ? 10.602 -17.418 0.154 1.00 36.78 235 SER A O 1
ATOM 1874 N N . PRO A 1 236 ? 12.381 -18.513 -0.657 1.00 46.34 236 PRO A N 1
ATOM 1875 C CA . PRO A 1 236 ? 12.682 -17.525 -1.698 1.00 46.34 236 PRO A CA 1
ATOM 1876 C C . PRO A 1 236 ? 11.638 -17.499 -2.831 1.00 46.34 236 PRO A C 1
ATOM 1878 O O . PRO A 1 236 ? 11.738 -16.679 -3.747 1.00 46.34 236 PRO A O 1
ATOM 1881 N N . ALA A 1 237 ? 10.649 -18.398 -2.805 1.00 50.47 237 ALA A N 1
ATOM 1882 C CA . ALA A 1 237 ? 9.583 -18.449 -3.789 1.00 50.47 237 ALA A CA 1
ATOM 1883 C C . ALA A 1 237 ? 8.473 -17.445 -3.435 1.00 50.47 237 ALA A C 1
ATOM 1885 O O . ALA A 1 237 ? 7.952 -17.485 -2.316 1.00 50.47 237 ALA A O 1
ATOM 1886 N N . PRO A 1 238 ? 8.049 -16.575 -4.369 1.00 61.38 238 PRO A N 1
ATOM 1887 C CA . PRO A 1 238 ? 6.870 -15.759 -4.144 1.00 61.38 238 PRO A CA 1
ATOM 1888 C C . PRO A 1 238 ? 5.663 -16.671 -3.935 1.00 61.38 238 PRO A C 1
ATOM 1890 O O . PRO A 1 238 ? 5.362 -17.529 -4.760 1.00 61.38 238 PRO A O 1
ATOM 1893 N N . ARG A 1 239 ? 4.974 -16.489 -2.812 1.00 70.75 239 ARG A N 1
ATOM 1894 C CA . ARG A 1 239 ? 3.697 -17.138 -2.501 1.00 70.75 239 ARG A CA 1
ATOM 1895 C C . ARG A 1 239 ? 2.649 -16.067 -2.269 1.00 70.75 239 ARG A C 1
ATOM 1897 O O . ARG A 1 239 ? 3.006 -14.933 -1.943 1.00 70.75 239 ARG A O 1
ATOM 1904 N N . ARG A 1 240 ? 1.372 -16.415 -2.435 1.00 74.56 240 ARG A N 1
ATOM 1905 C CA . ARG A 1 240 ? 0.286 -15.534 -1.996 1.00 74.56 240 ARG A CA 1
ATOM 1906 C C . ARG A 1 240 ? 0.315 -15.389 -0.475 1.00 74.56 240 ARG A C 1
ATOM 1908 O O . ARG A 1 240 ? 0.571 -16.369 0.223 1.00 74.56 240 ARG A O 1
ATOM 1915 N N . THR A 1 241 ? 0.059 -14.190 0.034 1.00 73.62 241 THR A N 1
ATOM 1916 C CA . THR A 1 241 ? -0.124 -13.969 1.474 1.00 73.62 241 THR A CA 1
ATOM 1917 C C . THR A 1 241 ? -1.464 -14.557 1.929 1.00 73.62 241 THR A C 1
ATOM 1919 O O . THR A 1 241 ? -2.380 -14.743 1.122 1.00 73.62 241 THR A O 1
ATOM 1922 N N . LYS A 1 242 ? -1.624 -14.828 3.235 1.00 73.00 242 LYS A N 1
ATOM 1923 C CA . LYS A 1 242 ? -2.909 -15.299 3.794 1.00 73.00 242 LYS A CA 1
ATOM 1924 C C . LYS A 1 242 ? -4.062 -14.346 3.437 1.00 73.00 242 LYS A C 1
ATOM 1926 O O . LYS A 1 242 ? -5.168 -14.795 3.145 1.00 73.00 242 LYS A O 1
ATOM 1931 N N . GLN A 1 243 ? -3.793 -13.039 3.425 1.00 70.62 243 GLN A N 1
ATOM 1932 C CA . GLN A 1 243 ? -4.775 -12.025 3.046 1.00 70.62 243 GLN A CA 1
ATOM 1933 C C . GLN A 1 243 ? -5.099 -12.069 1.550 1.00 70.62 243 GLN A C 1
ATOM 1935 O O . GLN A 1 243 ? -6.273 -12.061 1.191 1.00 70.62 243 GLN A O 1
ATOM 1940 N N . GLU A 1 244 ? -4.092 -12.179 0.678 1.00 79.19 244 GLU A N 1
ATOM 1941 C CA . GLU A 1 244 ? -4.302 -12.318 -0.770 1.00 79.19 244 GLU A CA 1
ATOM 1942 C C . GLU A 1 244 ? -5.144 -13.560 -1.092 1.00 79.19 244 GLU A C 1
ATOM 1944 O O . GLU A 1 244 ? -6.080 -13.475 -1.881 1.00 79.19 244 GLU A O 1
ATOM 1949 N N . MET A 1 245 ? -4.895 -14.689 -0.416 1.00 80.75 245 MET A N 1
ATOM 1950 C CA . MET A 1 245 ? -5.714 -15.898 -0.567 1.00 80.75 245 MET A CA 1
ATOM 1951 C C . MET A 1 245 ? -7.178 -15.661 -0.174 1.00 80.75 245 MET A C 1
ATOM 1953 O O . MET A 1 245 ? -8.078 -16.027 -0.930 1.00 80.75 245 MET A O 1
ATOM 1957 N N . LYS A 1 246 ? -7.430 -15.011 0.971 1.00 79.94 246 LYS A N 1
ATOM 1958 C CA . LYS A 1 246 ? -8.793 -14.675 1.423 1.00 79.94 246 LYS A CA 1
ATOM 1959 C C . LYS A 1 246 ? -9.503 -13.729 0.448 1.00 79.94 246 LYS A C 1
ATOM 1961 O O . LYS A 1 246 ? -10.682 -13.925 0.155 1.00 79.94 246 LYS A O 1
ATOM 1966 N N . VAL A 1 247 ? -8.808 -12.710 -0.063 1.00 80.38 247 VAL A N 1
ATOM 1967 C CA . VAL A 1 247 ? -9.365 -11.755 -1.038 1.00 80.38 247 VAL A CA 1
ATOM 1968 C C . VAL A 1 247 ? -9.675 -12.455 -2.361 1.00 80.38 247 VAL A C 1
ATOM 1970 O O . VAL A 1 247 ? -10.789 -12.320 -2.865 1.00 80.38 247 VAL A O 1
ATOM 1973 N N . ALA A 1 248 ? -8.752 -13.271 -2.873 1.00 83.62 248 ALA A N 1
ATOM 1974 C CA . ALA A 1 248 ? -8.949 -14.039 -4.097 1.00 83.62 248 ALA A CA 1
ATOM 1975 C C . ALA A 1 248 ? -10.154 -14.990 -3.992 1.00 83.62 248 ALA A C 1
ATOM 1977 O O . ALA A 1 248 ? -10.992 -15.013 -4.894 1.00 83.62 248 ALA A O 1
ATOM 1978 N N . GLN A 1 249 ? -10.300 -15.703 -2.867 1.00 85.81 249 GLN A N 1
ATOM 1979 C CA . GLN A 1 249 ? -11.452 -16.576 -2.604 1.00 85.81 249 GLN A CA 1
ATOM 1980 C C . GLN A 1 249 ? -12.777 -15.805 -2.592 1.00 85.81 249 GLN A C 1
ATOM 1982 O O . GLN A 1 249 ? -13.730 -16.213 -3.254 1.00 85.81 249 GLN A O 1
ATOM 1987 N N . ARG A 1 250 ? -12.840 -14.661 -1.898 1.00 84.81 250 ARG A N 1
ATOM 1988 C CA . ARG A 1 250 ? -14.047 -13.814 -1.871 1.00 84.81 250 ARG A CA 1
ATOM 1989 C C . ARG A 1 250 ? -14.409 -13.295 -3.263 1.00 84.81 250 ARG A C 1
ATOM 1991 O O . ARG A 1 250 ? -15.582 -13.290 -3.632 1.00 84.81 250 ARG A O 1
ATOM 1998 N N . THR A 1 251 ? -13.421 -12.860 -4.043 1.00 84.19 251 THR A N 1
ATOM 1999 C CA . THR A 1 251 ? -13.627 -12.383 -5.420 1.00 84.19 251 THR A CA 1
ATOM 2000 C C . THR A 1 251 ? -14.121 -13.506 -6.332 1.00 84.19 251 THR A C 1
ATOM 2002 O O . THR A 1 251 ? -15.045 -13.293 -7.120 1.00 84.19 251 THR A O 1
ATOM 2005 N N . ALA A 1 252 ? -13.562 -14.710 -6.191 1.00 86.50 252 ALA A N 1
ATOM 2006 C CA . ALA A 1 252 ? -13.992 -15.896 -6.922 1.00 86.50 252 ALA A CA 1
AT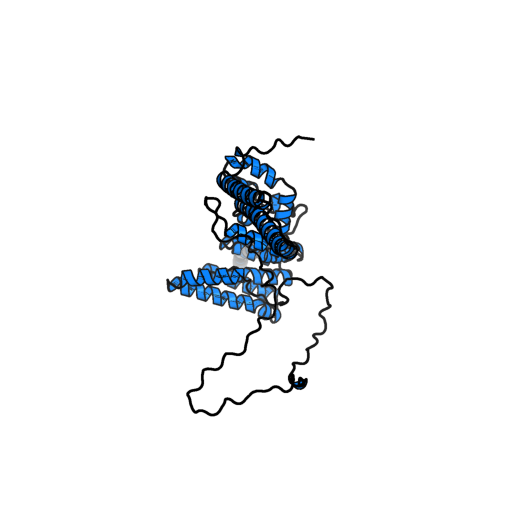OM 2007 C C . ALA A 1 252 ? -15.452 -16.259 -6.604 1.00 86.50 252 ALA A C 1
ATOM 2009 O O . ALA A 1 252 ? -16.252 -16.400 -7.525 1.00 86.50 252 ALA A O 1
ATOM 2010 N N . GLN A 1 253 ? -15.826 -16.304 -5.320 1.00 88.75 253 GLN A N 1
ATOM 2011 C CA . GLN A 1 253 ? -17.201 -16.581 -4.883 1.00 88.75 253 GLN A CA 1
ATOM 2012 C C . GLN A 1 253 ? -18.210 -15.576 -5.457 1.00 88.75 253 GLN A C 1
ATOM 2014 O O . GLN A 1 253 ? -19.252 -15.976 -5.966 1.00 88.75 253 GLN A O 1
ATOM 2019 N N . LYS A 1 254 ? -17.885 -14.275 -5.446 1.00 86.69 254 LYS A N 1
ATOM 2020 C CA . LYS A 1 254 ? -18.740 -13.229 -6.039 1.00 86.69 254 LYS A CA 1
ATOM 2021 C C . LYS A 1 254 ? -18.882 -13.360 -7.557 1.00 86.69 254 LYS A C 1
ATOM 2023 O O . LYS A 1 254 ? -19.921 -13.012 -8.107 1.00 86.69 254 LYS A O 1
ATOM 2028 N N . SER A 1 255 ? -17.835 -13.831 -8.230 1.00 86.12 255 SER A N 1
ATOM 2029 C CA . SER A 1 255 ? -17.792 -13.936 -9.693 1.00 86.12 255 SER A CA 1
ATOM 2030 C C . SER A 1 255 ? -18.416 -15.232 -10.218 1.00 86.12 255 SER A C 1
ATOM 2032 O O . SER A 1 255 ? -18.782 -15.286 -11.387 1.00 86.12 255 SER A O 1
ATOM 2034 N N . ALA A 1 256 ? -18.556 -16.261 -9.374 1.00 89.50 256 ALA A N 1
ATOM 2035 C CA . ALA A 1 256 ? -19.006 -17.599 -9.765 1.00 89.50 256 ALA A CA 1
ATOM 2036 C C . ALA A 1 256 ? -20.433 -17.635 -10.339 1.00 89.50 256 ALA A C 1
ATOM 2038 O O . ALA A 1 256 ? -20.732 -18.477 -11.180 1.00 89.50 256 ALA A O 1
ATOM 2039 N N . ALA A 1 257 ? -21.302 -16.708 -9.926 1.00 90.56 257 ALA A N 1
ATOM 2040 C CA . ALA A 1 257 ? -22.696 -16.665 -10.369 1.00 90.56 257 ALA A CA 1
ATOM 2041 C C . ALA A 1 257 ? -22.883 -16.155 -11.812 1.00 90.56 257 ALA A C 1
ATOM 2043 O O . ALA A 1 257 ? -23.940 -16.368 -12.401 1.00 90.56 257 ALA A O 1
ATOM 2044 N N . VAL A 1 258 ? -21.887 -15.472 -12.391 1.00 92.38 258 VAL A N 1
ATOM 2045 C CA . VAL A 1 258 ? -21.984 -14.857 -13.725 1.00 92.38 258 VAL A CA 1
ATOM 2046 C C . VAL A 1 258 ? -20.897 -15.446 -14.632 1.00 92.38 258 VAL A C 1
ATOM 2048 O O . VAL A 1 258 ? -19.723 -15.143 -14.411 1.00 92.38 258 VAL A O 1
ATOM 2051 N N . PRO A 1 259 ? -21.238 -16.227 -15.680 1.00 92.38 259 PRO A N 1
ATOM 2052 C CA . PRO A 1 259 ? -20.254 -16.943 -16.502 1.00 92.38 259 PRO A CA 1
ATOM 2053 C C . PRO A 1 259 ? -19.134 -16.062 -17.068 1.00 92.38 259 PRO A C 1
ATOM 2055 O O . PRO A 1 259 ? -17.967 -16.449 -17.061 1.00 92.38 259 PRO A O 1
ATOM 2058 N N . GLU A 1 260 ? -19.461 -14.845 -17.508 1.00 89.25 260 GLU A N 1
ATOM 2059 C CA . GLU A 1 260 ? -18.470 -13.905 -18.042 1.00 89.25 260 GLU A CA 1
ATOM 2060 C C . GLU A 1 260 ? -17.498 -13.396 -16.962 1.00 89.25 260 GLU A C 1
ATOM 2062 O O . GLU A 1 260 ? -16.292 -13.294 -17.204 1.00 89.25 260 GLU A O 1
ATOM 2067 N N . LEU A 1 261 ? -17.992 -13.103 -15.753 1.00 87.75 261 LEU A N 1
ATOM 2068 C CA . LEU A 1 261 ? -17.142 -12.690 -14.631 1.00 87.75 261 LEU A CA 1
ATOM 2069 C C . LEU A 1 261 ? -16.293 -13.857 -14.131 1.00 87.75 261 LEU A C 1
ATOM 2071 O O . LEU A 1 261 ? -15.117 -13.664 -13.824 1.00 87.75 261 LEU A O 1
ATOM 2075 N N . TRP A 1 262 ? -16.853 -15.066 -14.114 1.00 90.06 262 TRP A N 1
ATOM 2076 C CA . TRP A 1 262 ? -16.125 -16.281 -13.777 1.00 90.06 262 TRP A CA 1
ATOM 2077 C C . TRP A 1 262 ? -14.971 -16.541 -14.751 1.00 90.06 262 TRP A C 1
ATOM 2079 O O . TRP A 1 262 ? -13.835 -16.722 -14.316 1.00 90.06 262 TRP A O 1
ATOM 2089 N N . ALA A 1 263 ? -15.213 -16.447 -16.062 1.00 89.56 263 ALA A N 1
ATOM 2090 C CA . ALA A 1 263 ? -14.171 -16.594 -17.078 1.00 89.56 263 ALA A CA 1
ATOM 2091 C C . ALA A 1 263 ? -13.048 -15.550 -16.920 1.00 89.56 263 ALA A C 1
ATOM 2093 O O . ALA A 1 263 ? -11.864 -15.893 -16.980 1.00 89.56 263 ALA A O 1
ATOM 2094 N N . ARG A 1 264 ? -13.394 -14.280 -16.652 1.00 87.56 264 ARG A N 1
ATOM 2095 C CA . ARG A 1 264 ? -12.406 -13.222 -16.358 1.00 87.56 264 ARG A CA 1
ATOM 2096 C C . ARG A 1 264 ? -11.618 -13.502 -15.079 1.00 87.56 264 ARG A C 1
ATOM 2098 O O . ARG A 1 264 ? -10.410 -13.273 -15.056 1.00 87.56 264 ARG A O 1
ATOM 2105 N N . CYS A 1 265 ? -12.282 -14.003 -14.040 1.00 87.75 265 CYS A N 1
ATOM 2106 C CA . CYS A 1 265 ? -11.658 -14.363 -12.770 1.00 87.75 265 CYS A CA 1
ATOM 2107 C C . CYS A 1 265 ? -10.665 -15.522 -12.945 1.00 87.75 265 CYS A C 1
ATOM 2109 O O . CYS A 1 265 ? -9.528 -15.429 -12.480 1.00 87.75 265 CYS A O 1
ATOM 2111 N N . LEU A 1 266 ? -11.048 -16.579 -13.670 1.00 89.12 266 LEU A N 1
ATOM 2112 C CA . LEU A 1 266 ? -10.168 -17.702 -14.008 1.00 89.12 266 LEU A CA 1
ATOM 2113 C C . LEU A 1 266 ? -8.955 -17.244 -14.821 1.00 89.12 266 LEU A C 1
ATOM 2115 O O . LEU A 1 266 ? -7.825 -17.592 -14.484 1.00 89.12 266 LEU A O 1
ATOM 2119 N N . LEU A 1 267 ? -9.165 -16.392 -15.830 1.00 90.06 267 LEU A N 1
ATOM 2120 C CA . LEU A 1 267 ? -8.073 -15.804 -16.605 1.00 90.06 267 LEU A CA 1
ATOM 2121 C C . LEU A 1 267 ? -7.109 -15.005 -15.710 1.00 90.06 267 LEU A C 1
ATOM 2123 O O . LEU A 1 267 ? -5.891 -15.140 -15.840 1.00 90.06 267 LEU A O 1
ATOM 2127 N N . GLY A 1 268 ? -7.635 -14.230 -14.756 1.00 89.56 268 GLY A N 1
ATOM 2128 C CA . GLY A 1 268 ? -6.836 -13.544 -13.737 1.00 89.56 268 GLY A CA 1
ATOM 2129 C C . GLY A 1 268 ? -5.992 -14.504 -12.891 1.00 89.56 268 GLY A C 1
ATOM 2130 O O . GLY A 1 268 ? -4.817 -14.233 -12.639 1.00 89.56 268 GLY A O 1
ATOM 2131 N N . HIS A 1 269 ? -6.540 -15.663 -12.516 1.00 89.00 269 HIS A N 1
ATOM 2132 C CA . HIS A 1 269 ? -5.800 -16.703 -11.795 1.00 89.00 269 HIS A CA 1
ATOM 2133 C C . HIS A 1 269 ? -4.712 -17.360 -12.654 1.00 89.00 269 HIS A C 1
ATOM 2135 O O . HIS A 1 269 ? -3.611 -17.578 -12.143 1.00 89.00 269 HIS A O 1
ATOM 2141 N N . CYS A 1 270 ? -4.966 -17.617 -13.942 1.00 91.00 270 CYS A N 1
ATOM 2142 C CA . CYS A 1 270 ? -3.958 -18.125 -14.878 1.00 91.00 270 CYS A CA 1
ATOM 2143 C C . CYS A 1 270 ? -2.761 -17.173 -14.982 1.00 91.00 270 CYS A C 1
ATOM 2145 O O . CYS A 1 270 ? -1.613 -17.609 -14.886 1.00 91.00 270 CYS A O 1
ATOM 2147 N N . TYR A 1 271 ? -3.014 -15.867 -15.106 1.00 92.69 271 TYR A N 1
ATOM 2148 C CA . TYR A 1 271 ? -1.941 -14.875 -15.069 1.00 92.69 271 TYR A CA 1
ATOM 2149 C C . TYR A 1 271 ? -1.233 -14.847 -13.713 1.00 92.69 271 TYR A C 1
ATOM 2151 O O . TYR A 1 271 ? -0.007 -14.821 -13.679 1.00 92.69 271 TYR A O 1
ATOM 2159 N N . GLY A 1 272 ? -1.971 -14.927 -12.603 1.00 91.06 272 GLY A N 1
ATOM 2160 C CA . GLY A 1 272 ? -1.383 -15.034 -11.266 1.00 91.06 272 GLY A CA 1
ATOM 2161 C C . GLY A 1 272 ? -0.406 -16.207 -11.139 1.00 91.06 272 GLY A C 1
ATOM 2162 O O . GLY A 1 272 ? 0.700 -16.027 -10.637 1.00 91.06 272 GLY A O 1
ATOM 2163 N N . LEU A 1 273 ? -0.772 -17.387 -11.648 1.00 90.38 273 LEU A N 1
ATOM 2164 C CA . LEU A 1 273 ? 0.111 -18.559 -11.692 1.00 90.38 273 LEU A CA 1
ATOM 2165 C C . LEU A 1 273 ? 1.341 -18.314 -12.570 1.00 90.38 273 LEU A C 1
ATOM 2167 O O . LEU A 1 273 ? 2.461 -18.589 -12.147 1.00 90.38 273 LEU A O 1
ATOM 2171 N N . TRP A 1 274 ? 1.151 -17.732 -13.755 1.00 93.88 274 TRP A N 1
ATOM 2172 C CA . TRP A 1 274 ? 2.259 -17.375 -14.637 1.00 93.88 274 TRP A CA 1
ATOM 2173 C C . TRP A 1 274 ? 3.253 -16.419 -13.955 1.00 93.88 274 TRP A C 1
ATOM 2175 O O . TRP A 1 274 ? 4.462 -16.648 -14.003 1.00 93.88 274 TRP A O 1
ATOM 2185 N N . PHE A 1 275 ? 2.759 -15.394 -13.248 1.00 94.06 275 PHE A N 1
ATOM 2186 C CA . PHE A 1 275 ? 3.599 -14.472 -12.481 1.00 94.06 275 PHE A CA 1
ATOM 2187 C C . PHE A 1 275 ? 4.293 -15.156 -11.300 1.00 94.06 275 PHE A C 1
ATOM 2189 O O . PHE A 1 275 ? 5.454 -14.859 -11.045 1.00 94.06 275 PHE A O 1
ATOM 2196 N N . LEU A 1 276 ? 3.657 -16.109 -10.615 1.00 91.25 276 LEU A N 1
ATOM 2197 C CA . LEU A 1 276 ? 4.318 -16.895 -9.563 1.00 91.25 276 LEU A CA 1
ATOM 2198 C C . LEU A 1 276 ? 5.480 -17.742 -10.112 1.00 91.25 276 LEU A C 1
ATOM 2200 O O . LEU A 1 276 ? 6.490 -17.911 -9.429 1.00 91.25 276 LEU A O 1
ATOM 2204 N N . CYS A 1 277 ? 5.386 -18.213 -11.358 1.00 92.06 277 CYS A N 1
ATOM 2205 C CA . CYS A 1 277 ? 6.467 -18.918 -12.055 1.00 92.06 277 CYS A CA 1
ATOM 2206 C C . CYS A 1 277 ? 7.527 -17.980 -12.668 1.00 92.06 277 CYS A C 1
ATOM 2208 O O . CYS A 1 277 ? 8.616 -18.433 -13.037 1.00 92.06 277 CYS A O 1
ATOM 2210 N N . LEU A 1 278 ? 7.255 -16.672 -12.751 1.00 93.62 278 LEU A N 1
ATOM 2211 C CA . LEU A 1 278 ? 8.133 -15.684 -13.382 1.00 93.62 278 LEU A CA 1
ATOM 2212 C C . LEU A 1 278 ? 9.578 -15.684 -12.845 1.00 93.62 278 LEU A C 1
ATOM 2214 O O . LEU A 1 278 ? 10.489 -15.586 -13.666 1.00 93.62 278 LEU A O 1
ATOM 2218 N N . PRO A 1 279 ? 9.860 -15.837 -11.533 1.00 93.06 279 PRO A N 1
ATOM 2219 C CA . PRO A 1 279 ? 11.240 -15.894 -11.047 1.00 93.06 279 PRO A CA 1
ATOM 2220 C C . PRO A 1 279 ? 12.058 -17.038 -11.657 1.00 93.06 279 PRO A C 1
ATOM 2222 O O . PRO A 1 279 ? 13.253 -16.883 -11.897 1.00 93.06 279 PRO A O 1
ATOM 2225 N N . ALA A 1 280 ? 11.446 -18.196 -11.924 1.00 91.62 280 ALA A N 1
ATOM 2226 C CA . ALA A 1 280 ? 12.133 -19.309 -12.580 1.00 91.62 280 ALA A CA 1
ATOM 2227 C C . ALA A 1 280 ? 12.439 -18.988 -14.053 1.00 91.62 280 ALA A C 1
ATOM 2229 O O . ALA A 1 280 ? 13.556 -19.220 -14.522 1.00 91.62 280 ALA A O 1
ATOM 2230 N N . TYR A 1 281 ? 11.485 -18.369 -14.750 1.00 92.44 281 TYR A N 1
ATOM 2231 C CA . TYR A 1 281 ? 11.680 -17.893 -16.119 1.00 92.44 281 TYR A CA 1
ATOM 2232 C C . TYR A 1 281 ? 12.785 -16.827 -16.210 1.00 92.44 281 TYR A C 1
ATOM 2234 O O . TYR A 1 281 ? 13.697 -16.943 -17.021 1.00 92.44 281 TYR A O 1
ATOM 2242 N N . VAL A 1 282 ? 12.773 -15.812 -15.341 1.00 93.44 282 VAL A N 1
ATOM 2243 C CA . VAL A 1 282 ? 13.782 -14.736 -15.364 1.00 93.44 282 VAL A CA 1
ATOM 2244 C C . VAL A 1 282 ? 15.185 -15.264 -15.047 1.00 93.44 282 VAL A C 1
ATOM 2246 O O . VAL A 1 282 ? 16.155 -14.790 -15.636 1.00 93.44 282 VAL A O 1
ATOM 2249 N N . ARG A 1 283 ? 15.306 -16.263 -14.159 1.00 91.06 283 ARG A N 1
ATOM 2250 C CA . ARG A 1 283 ? 16.591 -16.916 -13.855 1.00 91.06 283 ARG A CA 1
ATOM 2251 C C . ARG A 1 283 ? 17.172 -17.680 -15.046 1.00 91.06 283 ARG A C 1
ATOM 2253 O O . ARG A 1 283 ? 18.385 -17.649 -15.228 1.00 91.06 283 ARG A O 1
ATOM 2260 N N . SER A 1 284 ? 16.326 -18.348 -15.829 1.00 91.88 284 SER A N 1
ATOM 2261 C CA . SER A 1 284 ? 16.744 -19.110 -17.017 1.00 91.88 284 SER A CA 1
ATOM 2262 C C . SER A 1 284 ? 16.903 -18.244 -18.271 1.00 91.88 284 SER A C 1
ATOM 2264 O O . SER A 1 284 ? 17.570 -18.651 -19.219 1.00 91.88 284 SER A O 1
ATOM 2266 N N . ALA A 1 285 ? 16.338 -17.034 -18.285 1.00 93.25 285 ALA A N 1
ATOM 2267 C CA . ALA A 1 285 ? 16.414 -16.137 -19.427 1.00 93.25 285 ALA A CA 1
ATOM 2268 C C . ALA A 1 285 ? 17.843 -15.599 -19.674 1.00 93.25 285 ALA A C 1
ATOM 2270 O O . ALA A 1 285 ? 18.544 -15.214 -18.728 1.00 93.25 285 ALA A O 1
ATOM 2271 N N . PRO A 1 286 ? 18.259 -15.449 -20.949 1.00 89.75 286 PRO A N 1
ATOM 2272 C CA . PRO A 1 286 ? 19.576 -14.909 -21.297 1.00 89.75 286 PRO A CA 1
ATOM 2273 C C . PRO A 1 286 ? 19.733 -13.449 -20.847 1.00 89.75 286 PRO A C 1
ATOM 2275 O O . PRO A 1 286 ? 20.788 -13.048 -20.363 1.00 89.75 286 PRO A O 1
ATOM 2278 N N . SER A 1 287 ? 18.657 -12.660 -20.927 1.00 93.81 287 SER A N 1
ATOM 2279 C CA . SER A 1 287 ? 18.607 -11.280 -20.441 1.00 93.81 287 SER A CA 1
ATOM 2280 C C . SER A 1 287 ? 17.506 -11.122 -19.399 1.00 93.81 287 SER A C 1
ATOM 2282 O O . SER A 1 287 ? 16.316 -11.133 -19.726 1.00 93.81 287 SER A O 1
ATOM 2284 N N . ARG A 1 288 ? 17.905 -10.921 -18.134 1.00 92.56 288 ARG A N 1
ATOM 2285 C CA . ARG A 1 288 ? 16.959 -10.704 -17.024 1.00 92.56 288 ARG A CA 1
ATOM 2286 C C . ARG A 1 288 ? 16.126 -9.443 -17.250 1.00 92.56 288 ARG A C 1
ATOM 2288 O O . ARG A 1 288 ? 14.916 -9.460 -17.073 1.00 92.56 288 ARG A O 1
ATOM 2295 N N . VAL A 1 289 ? 16.761 -8.370 -17.724 1.00 90.00 289 VAL A N 1
ATOM 2296 C CA . VAL A 1 289 ? 16.096 -7.088 -18.006 1.00 90.00 289 VAL A CA 1
ATOM 2297 C C . VAL A 1 289 ? 15.034 -7.247 -19.094 1.00 90.00 289 VAL A C 1
ATOM 2299 O O . VAL A 1 289 ? 13.911 -6.773 -18.931 1.00 90.00 289 VAL A O 1
ATOM 2302 N N . GLN A 1 290 ? 15.348 -7.958 -20.181 1.00 92.62 290 GLN A N 1
ATOM 2303 C CA . GLN A 1 290 ? 14.377 -8.204 -21.247 1.00 92.62 290 GLN A CA 1
ATOM 2304 C C . GLN A 1 290 ? 13.212 -9.069 -20.756 1.00 92.62 290 GLN A C 1
ATOM 2306 O O . GLN A 1 290 ? 12.063 -8.741 -21.039 1.00 92.62 290 GLN A O 1
ATOM 2311 N N . ALA A 1 291 ? 13.485 -10.109 -19.962 1.00 95.12 291 ALA A N 1
ATOM 2312 C CA . ALA A 1 291 ? 12.448 -10.952 -19.371 1.00 95.12 291 ALA A CA 1
ATOM 2313 C C . ALA A 1 291 ? 11.481 -10.153 -18.473 1.00 95.12 291 ALA A C 1
ATOM 2315 O O . ALA A 1 291 ? 10.266 -10.334 -18.567 1.00 95.12 291 ALA A O 1
ATOM 2316 N N . LEU A 1 292 ? 11.994 -9.215 -17.669 1.00 95.12 292 LEU A N 1
ATOM 2317 C CA . LEU A 1 292 ? 11.163 -8.314 -16.860 1.00 95.12 292 LEU A CA 1
ATOM 2318 C C . LEU A 1 292 ? 10.327 -7.358 -17.719 1.00 95.12 292 LEU A C 1
ATOM 2320 O O . LEU A 1 292 ? 9.156 -7.125 -17.420 1.00 95.12 292 LEU A O 1
ATOM 2324 N N . HIS A 1 293 ? 10.886 -6.831 -18.810 1.00 94.38 293 HIS A N 1
ATOM 2325 C CA . HIS A 1 293 ? 10.127 -6.014 -19.758 1.00 94.38 293 HIS A CA 1
ATOM 2326 C C . HIS A 1 293 ? 9.017 -6.804 -20.460 1.00 94.38 293 HIS A C 1
ATOM 2328 O O . HIS A 1 293 ? 7.923 -6.269 -20.643 1.00 94.38 293 HIS A O 1
ATOM 2334 N N . THR A 1 294 ? 9.259 -8.071 -20.804 1.00 95.06 294 THR A N 1
ATOM 2335 C CA . THR A 1 294 ? 8.223 -8.968 -21.330 1.00 95.06 294 THR A CA 1
ATOM 2336 C C . THR A 1 294 ? 7.111 -9.175 -20.306 1.00 95.06 294 THR A C 1
ATOM 2338 O O . THR A 1 294 ? 5.940 -9.037 -20.651 1.00 95.06 294 THR A O 1
ATOM 2341 N N . ALA A 1 295 ? 7.450 -9.415 -19.037 1.00 95.88 295 ALA A N 1
ATOM 2342 C CA . ALA A 1 295 ? 6.460 -9.537 -17.968 1.00 95.88 295 ALA A CA 1
ATOM 2343 C C . ALA A 1 295 ? 5.642 -8.255 -17.766 1.00 95.88 295 ALA A C 1
ATOM 2345 O O . ALA A 1 295 ? 4.421 -8.316 -17.645 1.00 95.88 295 ALA A O 1
ATOM 2346 N N . TYR A 1 296 ? 6.280 -7.085 -17.821 1.00 95.19 296 TYR A N 1
ATOM 2347 C CA . TYR A 1 296 ? 5.561 -5.811 -17.802 1.00 95.19 296 TYR A CA 1
ATOM 2348 C C . TYR A 1 296 ? 4.632 -5.638 -19.014 1.00 95.19 296 TYR A C 1
ATOM 2350 O O . TYR A 1 296 ? 3.520 -5.136 -18.871 1.00 95.19 296 TYR A O 1
ATOM 2358 N N . HIS A 1 297 ? 5.037 -6.082 -20.207 1.00 94.38 297 HIS A N 1
ATOM 2359 C CA . HIS A 1 297 ? 4.160 -6.063 -21.377 1.00 94.38 297 HIS A CA 1
ATOM 2360 C C . HIS A 1 297 ? 2.944 -6.983 -21.198 1.00 94.38 297 HIS A C 1
ATOM 2362 O O . HIS A 1 297 ? 1.828 -6.567 -21.502 1.00 94.38 297 HIS A O 1
ATOM 2368 N N . VAL A 1 298 ? 3.134 -8.196 -20.667 1.00 94.19 298 VAL A N 1
ATOM 2369 C CA . VAL A 1 298 ? 2.027 -9.105 -20.317 1.00 94.19 298 VAL A CA 1
ATOM 2370 C C . VAL A 1 298 ? 1.073 -8.428 -19.332 1.00 94.19 298 VAL A C 1
ATOM 2372 O O . VAL A 1 298 ? -0.129 -8.422 -19.575 1.00 94.19 298 VAL A O 1
ATOM 2375 N N . LEU A 1 299 ? 1.602 -7.767 -18.298 1.00 92.00 299 LEU A N 1
ATOM 2376 C CA . LEU A 1 299 ? 0.800 -7.028 -17.323 1.00 92.00 299 LEU A CA 1
ATOM 2377 C C . LEU A 1 299 ? -0.074 -5.944 -17.982 1.00 92.00 299 LEU A C 1
ATOM 2379 O O . LEU A 1 299 ? -1.260 -5.843 -17.687 1.00 92.00 299 LEU A O 1
ATOM 2383 N N . ARG A 1 300 ? 0.466 -5.186 -18.944 1.00 90.19 300 ARG A N 1
ATOM 2384 C CA . ARG A 1 300 ? -0.318 -4.189 -19.702 1.00 90.19 300 ARG A CA 1
ATOM 2385 C C . ARG A 1 300 ? -1.352 -4.811 -20.644 1.00 90.19 300 ARG A C 1
ATOM 2387 O O . ARG A 1 300 ? -2.409 -4.231 -20.873 1.00 90.19 300 ARG A O 1
ATOM 2394 N N . GLN A 1 301 ? -1.063 -5.983 -21.207 1.00 89.56 301 GLN A N 1
ATOM 2395 C CA . GLN A 1 301 ? -2.019 -6.715 -22.046 1.00 89.56 301 GLN A CA 1
ATOM 2396 C C . GLN A 1 301 ? -3.194 -7.274 -21.234 1.00 89.56 301 GLN A C 1
ATOM 2398 O O . GLN A 1 301 ? -4.291 -7.433 -21.762 1.00 89.56 301 GLN A O 1
ATOM 2403 N N . MET A 1 302 ? -2.991 -7.564 -19.949 1.00 89.62 302 MET A N 1
ATOM 2404 C CA . MET A 1 302 ? -4.078 -7.978 -19.059 1.00 89.62 302 MET A CA 1
ATOM 2405 C C . MET A 1 302 ? -5.095 -6.847 -18.871 1.00 89.62 302 MET A C 1
ATOM 2407 O O . MET A 1 302 ? -6.301 -7.081 -18.947 1.00 89.62 302 MET A O 1
ATOM 2411 N N . GLU A 1 303 ? -4.616 -5.614 -18.709 1.00 82.06 303 GLU A N 1
ATOM 2412 C CA . GLU A 1 303 ? -5.465 -4.427 -18.586 1.00 82.06 303 GLU A CA 1
ATOM 2413 C C . GLU A 1 303 ? -6.278 -4.169 -19.865 1.00 82.06 303 GLU A C 1
ATOM 2415 O O . GLU A 1 303 ? -7.496 -4.000 -19.800 1.00 82.06 303 GLU A O 1
ATOM 2420 N N . SER A 1 304 ? -5.646 -4.232 -21.046 1.00 82.12 304 SER A N 1
ATOM 2421 C CA . SER A 1 304 ? -6.349 -4.029 -22.327 1.00 82.12 304 SER A CA 1
ATOM 2422 C C . SER A 1 304 ? -7.444 -5.071 -22.581 1.00 82.12 304 SER A C 1
ATOM 2424 O O . SER A 1 304 ? -8.459 -4.771 -23.210 1.00 82.12 304 SER A O 1
ATOM 2426 N N . ARG A 1 305 ? -7.270 -6.285 -22.048 1.00 82.88 305 ARG A N 1
ATOM 2427 C CA . ARG A 1 305 ? -8.240 -7.386 -22.119 1.00 82.88 305 ARG A CA 1
ATOM 2428 C C . ARG A 1 305 ? -9.267 -7.374 -20.981 1.00 82.88 305 ARG A C 1
ATOM 2430 O O . ARG A 1 305 ? -10.057 -8.310 -20.884 1.00 82.88 305 ARG A O 1
ATOM 2437 N N . LYS A 1 306 ? -9.281 -6.332 -20.138 1.00 80.44 306 LYS A N 1
ATOM 2438 C CA . LYS A 1 306 ? -10.174 -6.193 -18.972 1.00 80.44 306 LYS A CA 1
ATOM 2439 C C . LYS A 1 306 ? -10.120 -7.411 -18.038 1.00 80.44 306 LYS A C 1
ATOM 2441 O O . LYS A 1 306 ? -11.146 -7.859 -17.523 1.00 80.44 306 LYS A O 1
ATOM 2446 N N . VAL A 1 307 ? -8.927 -7.978 -17.855 1.00 81.56 307 VAL A N 1
ATOM 2447 C CA . VAL A 1 307 ? -8.709 -9.070 -16.902 1.00 81.56 307 VAL A CA 1
ATOM 2448 C C . VAL A 1 307 ? -8.948 -8.540 -15.493 1.00 81.56 307 VAL A C 1
ATOM 2450 O O . VAL A 1 307 ? -8.351 -7.544 -15.091 1.00 81.56 307 VAL A O 1
ATOM 2453 N N . VAL A 1 308 ? -9.799 -9.224 -14.731 1.00 74.50 308 VAL A N 1
ATOM 2454 C CA . VAL A 1 308 ? -10.012 -8.913 -13.315 1.00 74.50 308 VAL A CA 1
ATOM 2455 C C . VAL A 1 308 ? -8.949 -9.649 -12.514 1.00 74.50 308 VAL A C 1
ATOM 2457 O O . VAL A 1 308 ? -8.962 -10.878 -12.428 1.00 74.50 308 VAL A O 1
ATOM 2460 N N . LEU A 1 309 ? -8.006 -8.900 -11.950 1.00 79.69 309 LEU A N 1
ATOM 2461 C CA . LEU A 1 309 ? -7.008 -9.463 -11.052 1.00 79.69 309 LEU A CA 1
ATOM 2462 C C . LEU A 1 309 ? -7.640 -9.760 -9.685 1.00 79.69 309 LEU A C 1
ATOM 2464 O O . LEU A 1 309 ? -8.299 -8.882 -9.127 1.00 79.69 309 LEU A O 1
ATOM 2468 N N . PRO A 1 310 ? -7.458 -10.974 -9.136 1.00 71.19 310 PRO A N 1
ATOM 2469 C CA . PRO A 1 310 ? -8.058 -11.342 -7.856 1.00 71.19 310 PRO A CA 1
ATOM 2470 C C . PRO A 1 310 ? -7.382 -10.657 -6.660 1.00 71.19 310 PRO A C 1
ATOM 2472 O O . PRO A 1 310 ? -8.021 -10.470 -5.630 1.00 71.19 310 PRO A O 1
ATOM 2475 N N . ASP A 1 311 ? -6.102 -10.309 -6.794 1.00 80.12 311 ASP A N 1
ATOM 2476 C CA . ASP A 1 311 ? -5.235 -9.744 -5.763 1.00 80.12 311 ASP A CA 1
ATOM 2477 C C . ASP A 1 311 ? -4.059 -8.980 -6.420 1.00 80.12 311 ASP A C 1
ATOM 2479 O O . ASP A 1 311 ? -3.988 -8.828 -7.645 1.00 80.12 311 ASP 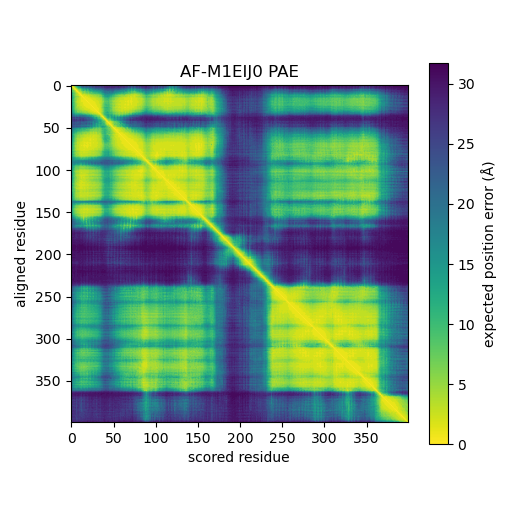A O 1
ATOM 2483 N N . GLU A 1 312 ? -3.113 -8.496 -5.614 1.00 87.19 312 GLU A N 1
ATOM 2484 C CA . GLU A 1 312 ? -1.935 -7.763 -6.088 1.00 87.19 312 GLU A CA 1
ATOM 2485 C C . GLU A 1 312 ? -0.708 -8.631 -6.418 1.00 87.19 312 GLU A C 1
ATOM 2487 O O . GLU A 1 312 ? 0.358 -8.088 -6.725 1.00 87.19 312 GLU A O 1
ATOM 2492 N N . VAL A 1 313 ? -0.828 -9.968 -6.411 1.00 89.19 313 VAL A N 1
ATOM 2493 C CA . VAL A 1 313 ? 0.323 -10.884 -6.519 1.00 89.19 313 VAL A CA 1
ATOM 2494 C C . VAL A 1 313 ? 1.146 -10.641 -7.784 1.00 89.19 313 VAL A C 1
ATOM 2496 O O . VAL A 1 313 ? 2.374 -10.649 -7.737 1.00 89.19 313 VAL A O 1
ATOM 2499 N N . CYS A 1 314 ? 0.489 -10.359 -8.914 1.00 92.12 314 CYS A N 1
ATOM 2500 C CA . CYS A 1 314 ? 1.161 -10.128 -10.196 1.00 92.12 314 CYS A CA 1
ATOM 2501 C C . CYS A 1 314 ? 2.080 -8.900 -10.130 1.00 92.12 314 CYS A C 1
ATOM 2503 O O . CYS A 1 314 ? 3.232 -8.949 -10.566 1.00 92.12 314 CYS A O 1
ATOM 2505 N N . TYR A 1 315 ? 1.579 -7.813 -9.535 1.00 93.12 315 TYR A N 1
ATOM 2506 C CA . TYR A 1 315 ? 2.343 -6.588 -9.320 1.00 93.12 315 TYR A CA 1
ATOM 2507 C C . TYR A 1 315 ? 3.478 -6.827 -8.328 1.00 93.12 315 TYR A C 1
ATOM 2509 O O . TYR A 1 315 ? 4.622 -6.481 -8.622 1.00 93.12 315 TYR A O 1
ATOM 2517 N N . ARG A 1 316 ? 3.187 -7.479 -7.195 1.00 91.25 316 ARG A N 1
ATOM 2518 C CA . ARG A 1 316 ? 4.162 -7.754 -6.135 1.00 91.25 316 ARG A CA 1
ATOM 2519 C C . ARG A 1 316 ? 5.345 -8.576 -6.632 1.00 91.25 316 ARG A C 1
ATOM 2521 O O . ARG A 1 316 ? 6.485 -8.191 -6.389 1.00 91.25 316 ARG A O 1
ATOM 2528 N N . VAL A 1 317 ? 5.102 -9.668 -7.363 1.00 92.69 317 VAL A N 1
ATOM 2529 C CA . VAL A 1 317 ? 6.187 -10.505 -7.902 1.00 92.69 317 VAL A CA 1
ATOM 2530 C C . VAL A 1 317 ? 7.043 -9.726 -8.895 1.00 92.69 317 VAL A C 1
ATOM 2532 O O . VAL A 1 317 ? 8.272 -9.785 -8.834 1.00 92.69 317 VAL A O 1
ATOM 2535 N N . LEU A 1 318 ? 6.423 -8.949 -9.786 1.00 94.19 318 LEU A N 1
ATOM 2536 C CA . LEU A 1 318 ? 7.178 -8.147 -10.742 1.00 94.19 318 LEU A CA 1
ATOM 2537 C C . LEU A 1 318 ? 7.995 -7.046 -10.047 1.00 94.19 318 LEU A C 1
ATOM 2539 O O . LEU A 1 318 ? 9.159 -6.854 -10.396 1.00 94.19 318 LEU A O 1
ATOM 2543 N N . MET A 1 319 ? 7.438 -6.366 -9.038 1.00 92.19 319 MET A N 1
ATOM 2544 C CA . MET A 1 319 ? 8.160 -5.381 -8.220 1.00 92.19 319 MET A CA 1
ATOM 2545 C C . MET A 1 319 ? 9.318 -6.015 -7.445 1.00 92.19 319 MET A C 1
ATOM 2547 O O . MET A 1 319 ? 10.420 -5.467 -7.438 1.00 92.19 319 MET A O 1
ATOM 2551 N N . GLN A 1 320 ? 9.107 -7.192 -6.850 1.00 91.19 320 GLN A N 1
ATOM 2552 C CA . GLN A 1 320 ? 10.145 -7.955 -6.158 1.00 91.19 3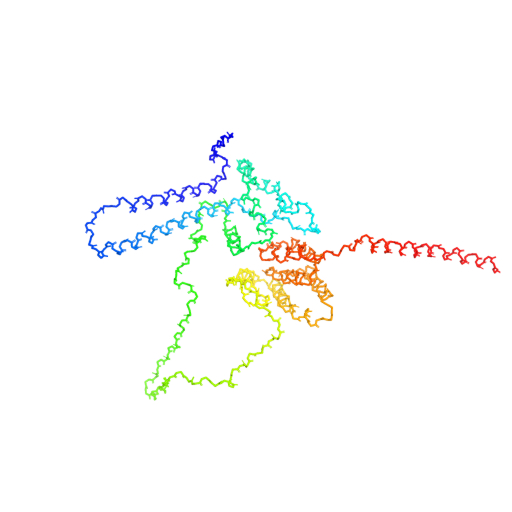20 GLN A CA 1
ATOM 2553 C C . GLN A 1 320 ? 11.321 -8.264 -7.092 1.00 91.19 320 GLN A C 1
ATOM 2555 O O . GLN A 1 320 ? 12.478 -8.063 -6.724 1.00 91.19 320 GLN A O 1
ATOM 2560 N N . LEU A 1 321 ? 11.046 -8.710 -8.320 1.00 92.12 321 LEU A N 1
ATOM 2561 C CA . LEU A 1 321 ? 12.097 -8.988 -9.297 1.00 92.12 321 LEU A CA 1
ATOM 2562 C C . LEU A 1 321 ? 12.760 -7.704 -9.813 1.00 92.12 321 LEU A C 1
ATOM 2564 O O . LEU A 1 321 ? 13.975 -7.688 -10.006 1.00 92.12 321 LEU A O 1
ATOM 2568 N N . CYS A 1 322 ? 12.005 -6.613 -9.988 1.00 91.81 322 CYS A N 1
ATOM 2569 C CA . CYS A 1 322 ? 12.583 -5.305 -10.308 1.00 91.81 322 CYS A CA 1
ATOM 2570 C C . CYS A 1 322 ? 13.549 -4.840 -9.212 1.00 91.81 322 CYS A C 1
ATOM 2572 O O . CYS A 1 322 ? 14.615 -4.324 -9.533 1.00 91.81 322 CYS A O 1
ATOM 2574 N N . SER A 1 323 ? 13.210 -5.059 -7.940 1.00 89.19 323 SER A N 1
ATOM 2575 C CA . SER A 1 323 ? 14.108 -4.804 -6.813 1.00 89.19 323 SER A CA 1
ATOM 2576 C C . SER A 1 323 ? 15.356 -5.680 -6.874 1.00 89.19 323 SER A C 1
ATOM 2578 O O . SER A 1 323 ? 16.469 -5.168 -6.811 1.00 89.19 323 SER A O 1
ATOM 2580 N N . HIS A 1 324 ? 15.184 -6.989 -7.059 1.00 89.44 324 HIS A N 1
ATOM 2581 C CA . HIS A 1 324 ? 16.290 -7.944 -7.059 1.00 89.44 324 HIS A CA 1
ATOM 2582 C C . HIS A 1 324 ? 17.291 -7.717 -8.205 1.00 89.44 324 HIS A C 1
ATOM 2584 O O . HIS A 1 324 ? 18.495 -7.847 -8.004 1.00 89.44 324 HIS A O 1
ATOM 2590 N N . TYR A 1 325 ? 16.812 -7.347 -9.396 1.00 89.31 325 TYR A N 1
ATOM 2591 C CA . TYR A 1 325 ? 17.647 -7.119 -10.585 1.00 89.31 325 TYR A CA 1
ATOM 2592 C C . TYR A 1 325 ? 17.949 -5.637 -10.862 1.00 89.31 325 TYR A C 1
ATOM 2594 O O . TYR A 1 325 ? 18.377 -5.284 -11.966 1.00 89.31 325 TYR A O 1
ATOM 2602 N N . GLY A 1 326 ? 17.718 -4.753 -9.888 1.00 88.00 326 GLY A N 1
ATOM 2603 C CA . GLY A 1 326 ? 18.138 -3.357 -9.965 1.00 88.00 326 GLY A CA 1
ATOM 2604 C C . GLY A 1 326 ? 17.443 -2.529 -11.053 1.00 88.00 326 GLY A C 1
ATOM 2605 O O . GLY A 1 326 ? 18.105 -1.760 -11.747 1.00 88.00 326 GLY A O 1
ATOM 2606 N N . GLN A 1 327 ? 16.132 -2.700 -11.255 1.00 90.56 327 GLN A N 1
ATOM 2607 C CA . GLN A 1 327 ? 15.333 -2.023 -12.290 1.00 90.56 327 GLN A CA 1
ATOM 2608 C C . GLN A 1 327 ? 14.338 -0.998 -11.694 1.00 90.56 327 GLN A C 1
ATOM 2610 O O . GLN A 1 327 ? 13.121 -1.212 -11.750 1.00 90.56 327 GLN A O 1
ATOM 2615 N N . PRO A 1 328 ? 14.805 0.148 -11.156 1.00 89.69 328 PRO A N 1
ATOM 2616 C CA . PRO A 1 328 ? 13.949 1.109 -10.451 1.00 89.69 328 PRO A CA 1
ATOM 2617 C C . PRO A 1 328 ? 12.897 1.744 -11.367 1.00 89.69 328 PRO A C 1
ATOM 2619 O O . PRO A 1 328 ? 11.727 1.825 -11.008 1.00 89.69 328 PRO A O 1
ATOM 2622 N N . VAL A 1 329 ? 13.270 2.116 -12.598 1.00 90.44 329 VAL A N 1
ATOM 2623 C CA . VAL A 1 329 ? 12.350 2.740 -13.570 1.00 90.44 329 VAL A CA 1
ATOM 2624 C C . VAL A 1 329 ? 11.203 1.801 -13.951 1.00 90.44 329 VAL A C 1
ATOM 2626 O O . VAL A 1 329 ? 10.073 2.248 -14.144 1.00 90.44 329 VAL A O 1
ATOM 2629 N N . LEU A 1 330 ? 11.478 0.499 -14.068 1.00 92.56 330 LEU A N 1
ATOM 2630 C CA . LEU A 1 330 ? 10.437 -0.487 -14.341 1.00 92.56 330 LEU A CA 1
ATOM 2631 C C . LEU A 1 330 ? 9.524 -0.662 -13.122 1.00 92.56 330 LEU A C 1
ATOM 2633 O O . LEU A 1 330 ? 8.310 -0.652 -13.292 1.00 92.56 330 LEU A O 1
ATOM 2637 N N . SER A 1 331 ? 10.090 -0.710 -11.911 1.00 92.94 331 SER A N 1
ATOM 2638 C CA . SER A 1 331 ? 9.323 -0.748 -10.657 1.00 92.94 331 SER A CA 1
ATOM 2639 C C . SER A 1 331 ? 8.343 0.432 -10.538 1.00 92.94 331 SER A C 1
ATOM 2641 O O . SER A 1 331 ? 7.158 0.227 -10.275 1.00 92.94 331 SER A O 1
ATOM 2643 N N . VAL A 1 332 ? 8.791 1.660 -10.849 1.00 91.56 332 VAL A N 1
ATOM 2644 C CA . VAL A 1 332 ? 7.939 2.870 -10.933 1.00 91.56 332 VAL A CA 1
ATOM 2645 C C . VAL A 1 332 ? 6.776 2.677 -11.897 1.00 91.56 332 VAL A C 1
ATOM 2647 O O . VAL A 1 332 ? 5.634 2.973 -11.553 1.00 91.56 332 VAL A O 1
ATOM 2650 N N . ARG A 1 333 ? 7.032 2.147 -13.096 1.00 92.50 333 ARG A N 1
ATOM 2651 C CA . ARG A 1 333 ? 5.962 1.900 -14.074 1.00 92.50 333 ARG A CA 1
ATOM 2652 C C . ARG A 1 333 ? 4.935 0.901 -13.549 1.00 92.50 333 ARG A C 1
ATOM 2654 O O . ARG A 1 333 ? 3.746 1.160 -13.676 1.00 92.50 333 ARG A O 1
ATOM 2661 N N . VAL A 1 334 ? 5.381 -0.191 -12.930 1.00 94.00 334 VAL A N 1
ATOM 2662 C CA . VAL A 1 334 ? 4.493 -1.211 -12.346 1.00 94.00 334 VAL A CA 1
ATOM 2663 C C . VAL A 1 334 ? 3.627 -0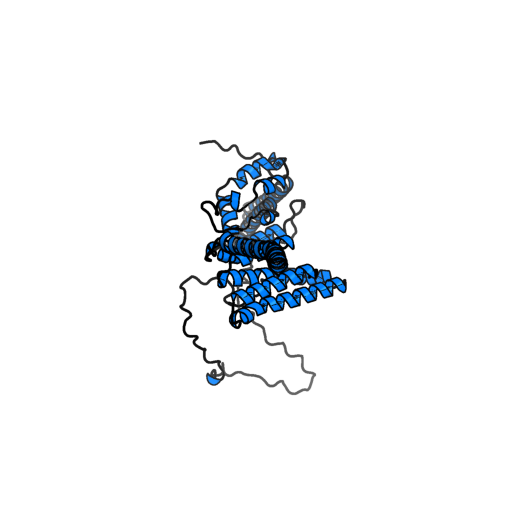.616 -11.232 1.00 94.00 334 VAL A C 1
ATOM 2665 O O . VAL A 1 334 ? 2.429 -0.875 -11.204 1.00 94.00 334 VAL A O 1
ATOM 2668 N N . MET A 1 335 ? 4.192 0.238 -10.370 1.00 91.25 335 MET A N 1
ATOM 2669 C CA . MET A 1 335 ? 3.451 0.935 -9.306 1.00 91.25 335 MET A CA 1
ATOM 2670 C C . MET A 1 335 ? 2.376 1.875 -9.859 1.00 91.25 335 MET A C 1
ATOM 2672 O O . MET A 1 335 ? 1.270 1.949 -9.324 1.00 91.25 335 MET A O 1
ATOM 2676 N N . LEU A 1 336 ? 2.676 2.583 -10.949 1.00 90.19 336 LEU A N 1
ATOM 2677 C CA . LEU A 1 336 ? 1.704 3.460 -11.598 1.00 90.19 336 LEU A CA 1
ATOM 2678 C C . LEU A 1 336 ? 0.562 2.675 -12.258 1.00 90.19 336 LEU A C 1
ATOM 2680 O O . LEU A 1 336 ? -0.588 3.086 -12.112 1.00 90.19 336 LEU A O 1
ATOM 2684 N N . GLU A 1 337 ? 0.844 1.554 -12.933 1.00 90.25 337 GLU A N 1
ATOM 2685 C CA . GLU A 1 337 ? -0.228 0.707 -13.487 1.00 90.25 337 GLU A CA 1
ATOM 2686 C C . GLU A 1 337 ? -1.089 0.090 -12.377 1.00 90.25 337 GLU A C 1
ATOM 2688 O O . GLU A 1 337 ? -2.311 0.086 -12.478 1.00 90.25 337 GLU A O 1
ATOM 2693 N N . MET A 1 338 ? -0.475 -0.343 -11.271 1.00 90.38 338 MET A N 1
ATOM 2694 C CA . MET A 1 338 ? -1.197 -0.884 -10.117 1.00 90.38 338 MET A CA 1
ATOM 2695 C C . MET A 1 338 ? -2.230 0.110 -9.565 1.00 90.38 338 MET A C 1
ATOM 2697 O O . MET A 1 338 ? -3.394 -0.243 -9.367 1.00 90.38 338 MET A O 1
ATOM 2701 N N . ARG A 1 339 ? -1.829 1.379 -9.400 1.00 86.31 339 ARG A N 1
ATOM 2702 C CA . ARG A 1 339 ? -2.732 2.454 -8.958 1.00 86.31 339 ARG A CA 1
ATOM 2703 C C . ARG A 1 339 ? -3.831 2.762 -9.968 1.00 86.31 339 ARG A C 1
ATOM 2705 O O . ARG A 1 339 ? -4.960 3.012 -9.562 1.00 86.31 339 ARG A O 1
ATOM 2712 N N . ARG A 1 340 ? -3.523 2.754 -11.269 1.00 85.94 340 ARG A N 1
ATOM 2713 C CA . ARG A 1 340 ? -4.529 2.965 -12.327 1.00 85.94 340 ARG A CA 1
ATOM 2714 C C . ARG A 1 340 ? -5.578 1.862 -12.349 1.00 85.94 340 ARG A C 1
ATOM 2716 O O . ARG A 1 340 ? -6.750 2.159 -12.541 1.00 85.94 340 ARG A O 1
ATOM 2723 N N . ALA A 1 341 ? -5.168 0.628 -12.072 1.00 83.69 341 ALA A N 1
ATOM 2724 C CA . ALA A 1 341 ? -6.067 -0.506 -11.909 1.00 83.69 341 ALA A CA 1
ATOM 2725 C C . ALA A 1 341 ? -6.889 -0.458 -10.601 1.00 83.69 341 ALA A C 1
ATOM 2727 O O . ALA A 1 341 ? -7.675 -1.368 -10.349 1.00 83.69 341 ALA A O 1
ATOM 2728 N N . GLY A 1 342 ? -6.711 0.568 -9.757 1.00 81.31 342 GLY A N 1
ATOM 2729 C CA . GLY A 1 342 ? -7.404 0.703 -8.475 1.00 81.31 342 GLY A CA 1
ATOM 2730 C C . GLY A 1 342 ? -6.937 -0.291 -7.409 1.00 81.31 342 GLY A C 1
ATOM 2731 O O . GLY A 1 342 ? -7.625 -0.480 -6.409 1.00 81.31 342 GLY A O 1
ATOM 2732 N N . VAL A 1 343 ? -5.786 -0.941 -7.608 1.00 83.69 343 VAL A N 1
ATOM 2733 C CA . VAL A 1 343 ? -5.222 -1.892 -6.647 1.00 83.69 343 VAL A CA 1
ATOM 2734 C C . VAL A 1 343 ? -4.284 -1.136 -5.707 1.00 83.69 343 VAL A C 1
ATOM 2736 O O . VAL A 1 343 ? -3.318 -0.509 -6.142 1.00 83.69 343 VAL A O 1
ATOM 2739 N N . VAL A 1 344 ? -4.576 -1.165 -4.407 1.00 79.69 344 VAL A N 1
ATOM 2740 C CA . VAL A 1 344 ? -3.805 -0.426 -3.398 1.00 79.69 344 VAL A CA 1
ATOM 2741 C C . VAL A 1 344 ? -2.663 -1.305 -2.880 1.00 79.69 344 VAL A C 1
ATOM 2743 O O . VAL A 1 344 ? -2.958 -2.324 -2.262 1.00 79.69 344 VAL A O 1
ATOM 2746 N N . PRO A 1 345 ? -1.383 -0.916 -3.056 1.00 81.88 345 PRO A N 1
ATOM 2747 C CA . PRO A 1 345 ? -0.237 -1.736 -2.658 1.00 81.88 345 PRO A CA 1
ATOM 2748 C C . PRO A 1 345 ? -0.209 -1.981 -1.157 1.00 81.88 345 PRO A C 1
ATOM 2750 O O . PRO A 1 345 ? -0.317 -1.027 -0.379 1.00 81.88 345 PRO A O 1
ATOM 2753 N N . ASN A 1 346 ? -0.073 -3.240 -0.737 1.00 77.00 346 ASN A N 1
ATOM 2754 C CA . ASN A 1 346 ? 0.153 -3.587 0.666 1.00 77.00 346 ASN A CA 1
ATOM 2755 C C . ASN A 1 346 ? 1.566 -3.204 1.135 1.00 77.00 346 ASN A C 1
ATOM 2757 O O . ASN A 1 346 ? 2.435 -2.833 0.340 1.00 77.00 346 ASN A O 1
ATOM 2761 N N . THR A 1 347 ? 1.792 -3.298 2.446 1.00 72.56 347 THR A N 1
ATOM 2762 C CA . THR A 1 347 ? 3.064 -2.927 3.079 1.00 72.56 347 THR A CA 1
ATOM 2763 C C . THR A 1 347 ? 4.256 -3.726 2.520 1.00 72.56 347 THR A C 1
ATOM 2765 O O . THR A 1 347 ? 5.331 -3.158 2.319 1.00 72.56 347 THR A O 1
ATOM 2768 N N . ILE A 1 348 ? 4.085 -5.015 2.195 1.00 77.69 348 ILE A N 1
ATOM 2769 C CA . ILE A 1 348 ? 5.137 -5.848 1.581 1.00 77.69 348 ILE A CA 1
ATOM 2770 C C . ILE A 1 348 ? 5.458 -5.383 0.152 1.00 77.69 348 ILE A C 1
ATOM 2772 O O . ILE A 1 348 ? 6.626 -5.204 -0.200 1.00 77.69 348 ILE A O 1
ATOM 2776 N N . THR A 1 349 ? 4.437 -5.174 -0.681 1.00 83.56 349 THR A N 1
ATOM 2777 C CA . THR A 1 349 ? 4.563 -4.709 -2.070 1.00 83.56 349 THR A CA 1
ATOM 2778 C C . THR A 1 349 ? 5.230 -3.344 -2.123 1.00 83.56 349 THR A C 1
ATOM 2780 O O . THR A 1 349 ? 6.159 -3.136 -2.907 1.00 83.56 349 THR A O 1
ATOM 2783 N N . TYR A 1 350 ? 4.821 -2.437 -1.233 1.00 82.12 350 TYR A N 1
ATOM 2784 C CA . TYR A 1 350 ? 5.469 -1.144 -1.063 1.00 82.12 350 TYR A CA 1
ATOM 2785 C C . TYR A 1 350 ? 6.931 -1.320 -0.621 1.00 82.12 350 TYR A C 1
ATOM 2787 O O . TYR A 1 350 ? 7.827 -0.715 -1.200 1.00 82.12 350 TYR A O 1
ATOM 2795 N N . GLY A 1 351 ? 7.218 -2.236 0.307 1.00 79.44 351 GLY A N 1
ATOM 2796 C CA . GLY A 1 351 ? 8.584 -2.601 0.698 1.00 79.44 351 GLY A CA 1
ATOM 2797 C C . GLY A 1 351 ? 9.480 -2.991 -0.486 1.00 79.44 351 GLY A C 1
ATOM 2798 O O . GLY A 1 351 ? 10.561 -2.421 -0.654 1.00 79.44 351 GLY A O 1
ATOM 2799 N N . TYR A 1 352 ? 9.026 -3.896 -1.363 1.00 85.56 352 TYR A N 1
ATOM 2800 C CA . TYR A 1 352 ? 9.781 -4.263 -2.572 1.00 85.56 352 TYR A CA 1
ATOM 2801 C C . TYR A 1 352 ? 9.968 -3.085 -3.527 1.00 85.56 352 TYR A C 1
ATOM 2803 O O . TYR A 1 352 ? 11.050 -2.905 -4.091 1.00 85.56 352 TYR A O 1
ATOM 2811 N N . TYR A 1 353 ? 8.931 -2.268 -3.694 1.00 87.56 353 TYR A N 1
ATOM 2812 C CA . TYR A 1 353 ? 8.993 -1.069 -4.512 1.00 87.56 353 TYR A CA 1
ATOM 2813 C C . TYR A 1 353 ? 10.091 -0.109 -4.043 1.00 87.56 353 TYR A C 1
ATOM 2815 O O . TYR A 1 353 ? 10.942 0.293 -4.840 1.00 87.56 353 TYR A O 1
ATOM 2823 N N . ASN A 1 354 ? 10.109 0.218 -2.751 1.00 83.38 354 ASN A N 1
ATOM 2824 C CA . ASN A 1 354 ? 11.089 1.146 -2.192 1.00 83.38 354 ASN A CA 1
ATOM 2825 C C . ASN A 1 354 ? 12.483 0.569 -2.211 1.00 83.38 354 ASN A C 1
ATOM 2827 O O . ASN A 1 354 ? 13.417 1.285 -2.546 1.00 83.38 354 ASN A O 1
ATOM 2831 N N . LYS A 1 355 ? 12.627 -0.729 -1.939 1.00 82.31 355 LYS A N 1
ATOM 2832 C CA . LYS A 1 355 ? 13.907 -1.407 -2.101 1.00 82.31 355 LYS A CA 1
ATOM 2833 C C . LYS A 1 355 ? 14.439 -1.220 -3.524 1.00 82.31 355 LYS A C 1
ATOM 2835 O O . LYS A 1 355 ? 15.588 -0.834 -3.712 1.00 82.31 355 LYS A O 1
ATOM 2840 N N . ALA A 1 356 ? 13.591 -1.412 -4.539 1.00 86.00 356 ALA A N 1
ATOM 2841 C CA . ALA A 1 356 ? 13.970 -1.148 -5.925 1.00 86.00 356 ALA A CA 1
ATOM 2842 C C . ALA A 1 356 ? 14.370 0.319 -6.145 1.00 86.00 356 ALA A C 1
ATOM 2844 O O . ALA A 1 356 ? 15.406 0.580 -6.741 1.00 86.00 356 ALA A O 1
ATOM 2845 N N . VAL A 1 357 ? 13.570 1.275 -5.677 1.00 85.62 357 VAL A N 1
ATOM 2846 C CA . VAL A 1 357 ? 13.780 2.711 -5.919 1.00 85.62 357 VAL A CA 1
ATOM 2847 C C . VAL A 1 357 ? 14.970 3.284 -5.142 1.00 85.62 357 VAL A C 1
ATOM 2849 O O . VAL A 1 357 ? 15.675 4.135 -5.671 1.00 85.62 357 VAL A O 1
ATOM 2852 N N . LEU A 1 358 ? 15.226 2.839 -3.919 1.00 80.94 358 LEU A N 1
ATOM 2853 C CA . LEU A 1 358 ? 16.255 3.413 -3.052 1.00 80.94 358 LEU A CA 1
ATOM 2854 C C . LEU A 1 358 ? 17.616 2.740 -3.217 1.00 80.94 358 LEU A C 1
ATOM 2856 O O . LEU A 1 358 ? 18.634 3.423 -3.217 1.00 80.94 358 LEU A O 1
ATOM 2860 N N . GLU A 1 359 ? 17.643 1.412 -3.344 1.00 82.88 359 GLU A N 1
ATOM 2861 C CA . GLU A 1 359 ? 18.900 0.652 -3.336 1.00 82.88 359 GLU A CA 1
ATOM 2862 C C . GLU A 1 359 ? 19.465 0.433 -4.744 1.00 82.88 359 GLU A C 1
ATOM 2864 O O . GLU A 1 359 ? 20.659 0.177 -4.911 1.00 82.88 359 GLU A O 1
ATOM 2869 N N . SER A 1 360 ? 18.630 0.534 -5.783 1.00 84.19 360 SER A N 1
ATOM 2870 C CA . SER A 1 360 ? 19.093 0.308 -7.151 1.00 84.19 360 SER A CA 1
ATOM 2871 C C . SER A 1 360 ? 19.773 1.540 -7.727 1.00 84.19 360 SER A C 1
ATOM 2873 O O . SER A 1 360 ? 19.316 2.673 -7.570 1.00 84.19 360 SER A O 1
ATOM 2875 N N . LYS A 1 361 ? 20.814 1.306 -8.527 1.00 80.19 361 LYS A N 1
ATOM 2876 C CA . LYS A 1 361 ? 21.411 2.356 -9.350 1.00 80.19 361 LYS A CA 1
ATOM 2877 C C . LYS A 1 361 ? 20.395 2.812 -10.390 1.00 80.19 361 LYS A C 1
ATOM 2879 O O . LYS A 1 361 ? 20.105 2.105 -11.356 1.00 80.19 361 LYS A O 1
ATOM 2884 N N . TRP A 1 362 ? 19.876 4.020 -10.211 1.00 79.31 362 TRP A N 1
ATOM 2885 C CA . TRP A 1 362 ? 19.176 4.713 -11.279 1.00 79.31 362 TRP A CA 1
ATOM 2886 C C . TRP A 1 362 ? 20.167 4.903 -12.410 1.00 79.31 362 TRP A C 1
ATOM 2888 O O . TRP A 1 362 ? 21.270 5.405 -12.195 1.00 79.31 362 TRP A O 1
ATOM 2898 N N . LEU A 1 363 ? 19.797 4.473 -13.612 1.00 69.31 363 LEU A N 1
ATOM 2899 C CA . LEU A 1 363 ? 20.600 4.748 -14.789 1.00 69.31 363 LEU A CA 1
ATOM 2900 C C . LEU A 1 363 ? 20.627 6.271 -14.969 1.00 69.31 363 LEU A C 1
ATOM 2902 O O . LEU A 1 363 ? 19.729 6.859 -15.562 1.00 69.31 363 LEU A O 1
ATOM 2906 N N . SER A 1 364 ? 21.681 6.898 -14.452 1.00 53.28 364 SER A N 1
ATOM 2907 C CA . SER A 1 364 ? 22.038 8.310 -14.607 1.00 53.28 364 SER A CA 1
ATOM 2908 C C . SER A 1 364 ? 22.436 8.655 -16.044 1.00 53.28 364 SER A C 1
ATOM 2910 O O . SER A 1 364 ? 22.848 9.777 -16.337 1.00 53.28 364 SER A O 1
ATOM 2912 N N . GLY A 1 365 ? 22.264 7.714 -16.977 1.00 49.88 365 GLY A N 1
ATOM 2913 C CA . GLY A 1 365 ? 22.204 8.005 -18.395 1.00 49.88 365 GLY A CA 1
ATOM 2914 C C . GLY A 1 365 ? 21.007 8.905 -18.632 1.00 49.88 365 GLY A C 1
ATOM 2915 O O . GLY A 1 365 ? 19.898 8.406 -18.802 1.00 49.88 365 GLY A O 1
ATOM 2916 N N . THR A 1 366 ? 21.245 10.220 -18.592 1.00 45.81 366 THR A N 1
ATOM 2917 C CA . THR A 1 366 ? 20.287 11.271 -18.936 1.00 45.81 366 THR A CA 1
ATOM 2918 C C . THR A 1 366 ? 19.286 10.723 -19.956 1.00 45.81 366 THR A C 1
ATOM 2920 O O . THR A 1 366 ? 19.666 10.450 -21.098 1.00 45.81 366 THR A O 1
ATOM 2923 N N . PRO A 1 367 ? 18.000 10.557 -19.599 1.00 54.34 367 PRO A N 1
ATOM 2924 C CA . PRO A 1 367 ? 16.958 10.230 -20.573 1.00 54.34 367 PRO A CA 1
ATOM 2925 C C . PRO A 1 367 ? 17.004 11.207 -21.760 1.00 54.34 367 PRO A C 1
ATOM 2927 O O . PRO A 1 367 ? 16.708 10.851 -22.899 1.00 54.34 367 PRO A O 1
ATOM 2930 N N . GLY A 1 368 ? 17.498 12.424 -21.496 1.00 56.22 368 GLY A N 1
ATOM 2931 C CA . GLY A 1 368 ? 17.871 13.430 -22.475 1.00 56.22 368 GLY A CA 1
ATOM 2932 C C . GLY A 1 368 ? 18.945 13.007 -23.479 1.00 56.22 368 GLY A C 1
ATOM 2933 O O . GLY A 1 368 ? 18.795 13.376 -24.625 1.00 56.22 368 GLY A O 1
ATOM 2934 N N . GLY A 1 369 ? 19.986 12.241 -23.146 1.00 62.72 369 GLY A N 1
ATOM 2935 C CA . GLY A 1 369 ? 21.048 11.861 -24.087 1.00 62.72 369 GLY A CA 1
ATOM 2936 C C . GLY A 1 369 ? 20.529 11.003 -25.240 1.00 62.72 369 GLY A C 1
ATOM 2937 O O . GLY A 1 369 ? 20.621 11.399 -26.399 1.00 62.72 369 GLY A O 1
ATOM 2938 N N . ARG A 1 370 ? 19.889 9.865 -24.936 1.00 66.44 370 ARG A N 1
ATOM 2939 C CA . ARG A 1 370 ? 19.281 8.995 -25.961 1.00 66.44 370 ARG A CA 1
ATOM 2940 C C . ARG A 1 370 ? 18.163 9.712 -26.723 1.00 66.44 370 ARG A C 1
ATOM 2942 O O . ARG A 1 370 ? 18.068 9.566 -27.937 1.00 66.44 370 ARG A O 1
ATOM 2949 N N . LEU A 1 371 ? 17.345 10.515 -26.037 1.00 71.19 371 LEU A N 1
ATOM 2950 C CA . LEU A 1 371 ? 16.283 11.297 -26.674 1.00 71.19 371 LEU A CA 1
ATOM 2951 C C . LEU A 1 371 ? 16.843 12.421 -27.565 1.00 71.19 371 LEU A C 1
ATOM 2953 O O . LEU A 1 371 ? 16.305 12.666 -28.638 1.00 71.19 371 LEU A O 1
ATOM 2957 N N . ARG A 1 372 ? 17.936 13.081 -27.166 1.00 75.94 372 ARG A N 1
ATOM 2958 C CA . ARG A 1 372 ? 18.667 14.082 -27.963 1.00 75.94 372 ARG A CA 1
ATOM 2959 C C . ARG A 1 372 ? 19.329 13.427 -29.168 1.00 75.94 372 ARG A C 1
ATOM 2961 O O . ARG A 1 372 ? 19.222 13.980 -30.251 1.00 75.94 372 ARG A O 1
ATOM 2968 N N . TRP A 1 373 ? 19.904 12.232 -29.024 1.00 80.94 373 TRP A N 1
ATOM 2969 C CA . TRP A 1 373 ? 20.415 11.440 -30.147 1.00 80.94 373 TRP A CA 1
ATOM 2970 C C . TRP A 1 373 ? 19.306 11.006 -31.105 1.00 80.94 373 TRP A C 1
ATOM 2972 O O . TRP A 1 373 ? 19.480 11.098 -32.315 1.00 80.94 373 TRP A O 1
ATOM 2982 N N . ALA A 1 374 ? 18.142 10.600 -30.593 1.00 82.25 374 ALA A N 1
ATOM 2983 C CA . ALA A 1 374 ? 16.980 10.291 -31.422 1.00 82.25 374 ALA A CA 1
ATOM 2984 C C . ALA A 1 374 ? 16.455 11.538 -32.156 1.00 82.25 374 ALA A C 1
ATOM 2986 O O . ALA A 1 374 ? 16.198 11.477 -33.356 1.00 82.25 374 ALA A O 1
ATOM 2987 N N . LYS A 1 375 ? 16.363 12.687 -31.471 1.00 88.25 375 LYS A N 1
ATOM 2988 C CA . LYS A 1 375 ? 16.014 13.978 -32.084 1.00 88.25 375 LYS A CA 1
ATOM 2989 C C . LYS A 1 375 ? 17.031 14.379 -33.153 1.00 88.25 375 LYS A C 1
ATOM 2991 O O . LYS A 1 375 ? 16.627 14.716 -34.2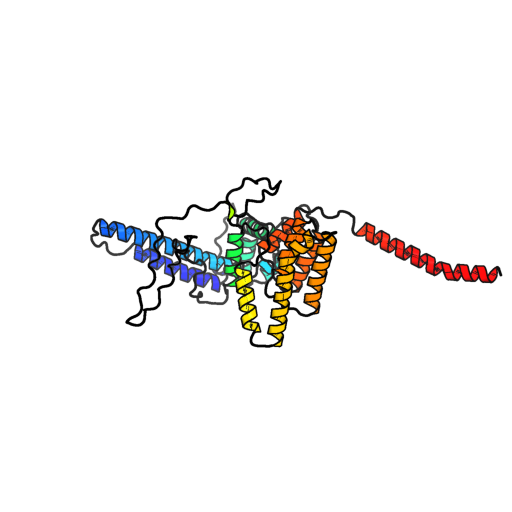57 1.00 88.25 375 LYS A O 1
ATOM 2996 N N . LEU A 1 376 ? 18.329 14.279 -32.863 1.00 91.94 376 LEU A N 1
ATOM 2997 C CA . LEU A 1 376 ? 19.405 14.580 -33.807 1.00 91.94 376 LEU A CA 1
ATOM 2998 C C . LEU A 1 376 ? 19.341 13.663 -35.030 1.00 91.94 376 LEU A C 1
ATOM 3000 O O . LEU A 1 376 ? 19.372 14.150 -36.154 1.00 91.94 376 LEU A O 1
ATOM 3004 N N . ARG A 1 377 ? 19.167 12.352 -34.828 1.00 93.75 377 ARG A N 1
ATOM 3005 C CA . ARG A 1 377 ? 18.964 11.382 -35.910 1.00 93.75 377 ARG A CA 1
ATOM 3006 C C . ARG A 1 377 ? 17.774 11.772 -36.783 1.00 93.75 377 ARG A C 1
ATOM 3008 O O . ARG A 1 377 ? 17.900 11.770 -38.002 1.00 93.75 377 ARG A O 1
ATOM 3015 N N . ASN A 1 378 ? 16.642 12.128 -36.178 1.00 94.44 378 ASN A N 1
ATOM 3016 C CA . ASN A 1 378 ? 15.448 12.534 -36.917 1.00 94.44 378 ASN A CA 1
ATOM 3017 C C . ASN A 1 378 ? 15.669 13.842 -37.694 1.00 94.44 378 ASN A C 1
ATOM 3019 O O . ASN A 1 378 ? 15.230 13.938 -38.835 1.00 94.44 378 ASN A O 1
ATOM 3023 N N . VAL A 1 379 ? 16.395 14.813 -37.129 1.00 96.06 379 VAL A N 1
ATOM 3024 C CA . VAL A 1 379 ? 16.771 16.060 -37.820 1.00 96.06 379 VAL A CA 1
ATOM 3025 C C . VAL A 1 379 ? 17.708 15.782 -38.996 1.00 96.06 379 VAL A C 1
ATOM 3027 O O . VAL A 1 379 ? 17.485 16.311 -40.080 1.00 96.06 379 VAL A O 1
ATOM 3030 N N . VAL A 1 380 ? 18.721 14.928 -38.824 1.00 95.19 380 VAL A N 1
ATOM 3031 C CA . VAL A 1 380 ? 19.654 14.550 -39.899 1.00 95.19 380 VAL A CA 1
ATOM 3032 C C . VAL A 1 380 ? 18.925 13.814 -41.022 1.00 95.19 380 VAL A C 1
ATOM 3034 O O . VAL A 1 380 ? 19.114 14.151 -42.190 1.00 95.19 380 VAL A O 1
ATOM 3037 N N . LEU A 1 381 ? 18.060 12.852 -40.685 1.00 93.81 381 LEU A N 1
ATOM 3038 C CA . LEU A 1 381 ? 17.250 12.127 -41.667 1.00 93.81 381 LEU A CA 1
ATOM 3039 C C . LEU A 1 381 ? 16.279 13.059 -42.396 1.00 93.81 381 LEU A C 1
ATOM 3041 O O . LEU A 1 381 ? 16.217 13.021 -43.622 1.00 93.81 381 LEU A O 1
ATOM 3045 N N . GLY A 1 382 ? 15.592 13.944 -41.669 1.00 94.88 382 GLY A N 1
ATOM 3046 C CA . GLY A 1 382 ? 14.719 14.955 -42.263 1.00 94.88 382 GLY A CA 1
ATOM 3047 C C . GLY A 1 382 ? 15.487 15.885 -43.205 1.00 94.88 382 GLY A C 1
ATOM 3048 O O . GLY A 1 382 ? 15.099 16.059 -44.356 1.00 94.88 382 GLY A O 1
ATOM 3049 N N . ALA A 1 383 ? 16.632 16.422 -42.775 1.00 94.62 383 ALA A N 1
ATOM 3050 C CA . ALA A 1 383 ? 17.472 17.285 -43.606 1.00 94.62 383 ALA A CA 1
ATOM 3051 C C . ALA A 1 383 ? 18.007 16.565 -44.857 1.00 94.62 383 ALA A C 1
ATOM 3053 O O . ALA A 1 383 ? 18.091 17.172 -45.927 1.00 94.62 383 ALA A O 1
ATOM 3054 N N . ALA A 1 384 ? 18.349 15.278 -44.750 1.00 92.12 384 ALA A N 1
ATOM 3055 C CA . ALA A 1 384 ? 18.761 14.463 -45.888 1.00 92.12 384 ALA A CA 1
ATOM 3056 C C . ALA A 1 384 ? 17.613 14.267 -46.892 1.00 92.12 384 ALA A C 1
ATOM 3058 O O . ALA A 1 384 ? 17.818 14.479 -48.089 1.00 92.12 384 ALA A O 1
ATOM 3059 N N . GLN A 1 385 ? 16.408 13.954 -46.406 1.00 91.75 385 GLN A N 1
ATOM 3060 C CA . GLN A 1 385 ? 15.201 13.820 -47.230 1.00 91.75 385 GLN A CA 1
ATOM 3061 C C . GLN A 1 385 ? 14.825 15.139 -47.920 1.00 91.75 385 GLN A C 1
ATOM 3063 O O . GLN A 1 385 ? 14.518 15.137 -49.106 1.00 91.75 385 GLN A O 1
ATOM 3068 N N . PHE A 1 386 ? 14.942 16.285 -47.240 1.00 91.88 386 PHE A N 1
ATOM 3069 C CA . PHE A 1 386 ? 14.708 17.601 -47.854 1.00 91.88 386 PHE A CA 1
ATOM 3070 C C . PHE A 1 386 ? 15.765 17.979 -48.904 1.00 91.88 386 PHE A C 1
ATOM 3072 O O . PHE A 1 386 ? 15.464 18.677 -49.874 1.00 91.88 386 PHE A O 1
ATOM 3079 N N . ARG A 1 387 ? 17.015 17.524 -48.743 1.00 89.50 387 ARG A N 1
ATOM 3080 C CA . ARG A 1 387 ? 18.112 17.808 -49.685 1.00 89.50 387 ARG A CA 1
ATOM 3081 C C . ARG A 1 387 ? 18.150 16.869 -50.894 1.00 89.50 387 ARG A C 1
ATOM 3083 O O . ARG A 1 387 ? 18.732 17.252 -51.909 1.00 89.50 387 ARG A O 1
ATOM 3090 N N . GLN A 1 388 ? 17.550 15.680 -50.821 1.00 88.38 388 GLN A N 1
ATOM 3091 C CA . GLN A 1 388 ? 17.468 14.730 -51.941 1.00 88.38 388 GLN A CA 1
ATOM 3092 C C . GLN A 1 388 ? 16.840 15.325 -53.218 1.00 88.38 388 GLN A C 1
ATOM 3094 O O . GLN A 1 388 ? 17.536 15.357 -54.235 1.00 88.38 388 GLN A O 1
ATOM 3099 N N . PRO A 1 389 ? 15.619 15.895 -53.197 1.00 86.25 389 PRO A N 1
ATOM 3100 C CA . PRO A 1 389 ? 14.982 16.415 -54.410 1.00 86.25 389 PRO A CA 1
ATOM 3101 C C . PRO A 1 389 ? 15.710 17.638 -54.990 1.00 86.25 389 PRO A C 1
ATOM 3103 O O . PRO A 1 389 ? 15.704 17.862 -56.199 1.00 86.25 389 PRO A O 1
ATOM 3106 N N . LEU A 1 390 ? 16.395 18.427 -54.153 1.00 84.06 390 LEU A N 1
ATOM 3107 C CA . LEU A 1 390 ? 17.231 19.543 -54.611 1.00 84.06 390 LEU A CA 1
ATOM 3108 C C . LEU A 1 390 ? 18.489 19.059 -55.347 1.00 84.06 390 LEU A C 1
ATOM 3110 O O . LEU A 1 390 ? 18.888 19.661 -56.345 1.00 84.06 390 LEU A O 1
ATOM 3114 N N . ARG A 1 391 ? 19.103 17.964 -54.882 1.00 81.88 391 ARG A N 1
ATOM 3115 C CA . ARG A 1 391 ? 20.242 17.322 -55.558 1.00 81.88 391 ARG A CA 1
ATOM 3116 C C . ARG A 1 391 ? 19.822 16.659 -56.867 1.00 81.88 391 ARG A C 1
ATOM 3118 O O . ARG A 1 391 ? 20.537 16.788 -57.853 1.00 81.88 391 ARG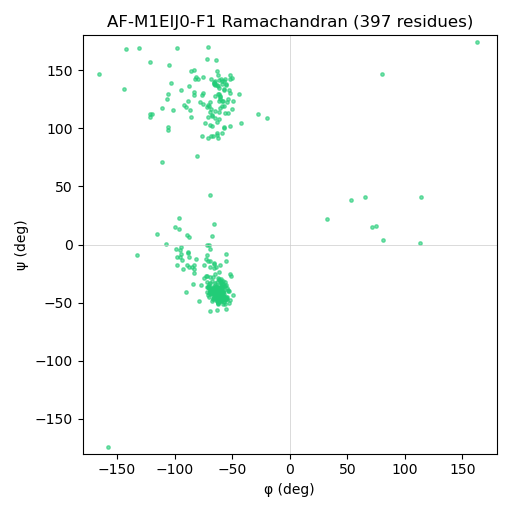 A O 1
ATOM 3125 N N . GLU A 1 392 ? 18.658 16.016 -56.899 1.00 83.06 392 GLU A N 1
ATOM 3126 C CA . GLU A 1 392 ? 18.090 15.440 -58.124 1.00 83.06 392 GLU A CA 1
ATOM 3127 C C . GLU A 1 392 ? 17.776 16.512 -59.172 1.00 83.06 392 GLU A C 1
ATOM 3129 O O . GLU A 1 392 ? 18.119 16.343 -60.339 1.00 83.06 392 GLU A O 1
ATOM 3134 N N . ARG A 1 393 ? 17.207 17.657 -58.768 1.00 81.44 393 ARG A N 1
ATOM 3135 C CA . ARG A 1 393 ? 16.968 18.793 -59.677 1.00 81.44 393 ARG A CA 1
ATOM 3136 C C . ARG A 1 393 ? 18.253 19.418 -60.220 1.00 81.44 393 ARG A C 1
ATOM 3138 O O . ARG A 1 393 ? 18.252 19.838 -61.369 1.00 81.44 393 ARG A O 1
ATOM 3145 N N . ARG A 1 394 ? 19.330 19.495 -59.427 1.00 81.25 394 ARG A N 1
ATOM 3146 C CA . ARG A 1 394 ? 20.644 19.949 -59.925 1.00 81.25 394 ARG A CA 1
ATOM 3147 C C . ARG A 1 394 ? 21.231 18.968 -60.933 1.00 81.25 394 ARG A C 1
ATOM 3149 O O . ARG A 1 394 ? 21.590 19.391 -62.019 1.00 81.25 394 ARG A O 1
ATOM 3156 N N . ARG A 1 395 ? 21.209 17.667 -60.631 1.00 79.69 395 ARG A N 1
ATOM 3157 C CA . ARG A 1 395 ? 21.674 16.627 -61.564 1.00 79.69 395 ARG A CA 1
ATOM 3158 C C . ARG A 1 395 ? 20.902 16.623 -62.885 1.00 79.69 395 ARG A C 1
ATOM 3160 O O . ARG A 1 395 ? 21.508 16.433 -63.923 1.00 79.69 395 ARG A O 1
ATOM 3167 N N . ARG A 1 396 ? 19.591 16.890 -62.855 1.00 75.81 396 ARG A N 1
ATOM 3168 C CA . ARG A 1 396 ? 18.752 17.052 -64.062 1.00 75.81 396 ARG A CA 1
ATOM 3169 C C . ARG A 1 396 ? 18.975 18.358 -64.835 1.00 75.81 396 ARG A C 1
ATOM 3171 O O . ARG A 1 396 ? 18.402 18.507 -65.899 1.00 75.81 396 ARG A O 1
ATOM 3178 N N . ARG A 1 397 ? 19.689 19.332 -64.265 1.00 73.25 397 ARG A N 1
ATOM 3179 C CA . ARG A 1 397 ? 20.084 20.579 -64.948 1.00 73.25 397 ARG A CA 1
ATOM 3180 C C . ARG A 1 397 ? 21.512 20.518 -65.494 1.00 73.25 397 ARG A C 1
ATOM 3182 O O . ARG A 1 397 ? 21.882 21.375 -66.282 1.00 73.25 397 ARG A O 1
ATOM 3189 N N . GLU A 1 398 ? 22.310 19.575 -65.000 1.00 66.56 398 GLU A N 1
ATOM 3190 C CA . GLU A 1 398 ? 23.691 19.310 -65.425 1.00 66.56 398 GLU A CA 1
ATOM 3191 C C . GLU A 1 398 ? 23.771 18.191 -66.486 1.00 66.56 398 GLU A C 1
ATOM 3193 O O . GLU A 1 398 ? 24.830 17.992 -67.076 1.00 66.56 398 GLU A O 1
ATOM 3198 N N . GLN A 1 399 ? 22.662 17.479 -66.717 1.00 55.38 399 GLN A N 1
ATOM 3199 C CA . GLN A 1 399 ? 22.382 16.658 -67.903 1.00 55.38 399 GLN A CA 1
ATOM 3200 C C . GLN A 1 399 ? 21.552 17.483 -68.878 1.00 55.38 399 GLN A C 1
ATOM 3202 O O . GLN A 1 399 ? 21.757 17.304 -70.097 1.00 55.38 399 GLN A O 1
#

Foldseek 3Di:
DPPPDPDDCQQALVQLSLLLVVQVVVLVVVVVCLVPDDDDPDDPVRVVVVVVVSVVSVVVSVVSNVLSVLLSVLLLCQPQLVFAAADLDFDDVCCLFCVNGGNLVVSLVVDDPSNSVVSVVVCPDPVVSVVSSCLQANDLCQVVQLLSVVSSVQHDSPDNDDDPDGSDDPPPPVPPPPPPPPDDPDDDDDDPPDDDDPDDDDPDDDDDDVVPDDDPPPDPDDDDDDDPDRPPPPDPQQDQDPVLVVQLVVQCVVQVVPVVSNVLSVVLVVLLVVLSCLVVVLVPDPHNVVSLVVLVVVVVVCVVVVRDHSACSSLQSSLLSLLVVQNLNSLSVSVVVCVVSVHRDRSSSSNSNNSSSHVHDDPPPPPCVVVVVVVVVVVVVVVVVVCVVVVVVVVVVVD

Secondary structure (DSSP, 8-state):
-----PPPGGGS-HHHHHHHHHHHHHHHHHHHHHHSS------HHHHHHHHHHHHHHHHHHHHHHHHHHHHHHHHHTTTGGGGB----SPPPTTTTSHHHHB-HHHHHHTS-GGGHHHHHHHTTSHHHHHHHHHHHH--TTHHHHHHHHHHHHH--TT-SS--SS-SS----GGGSS-----PPPPPPPPPTTSPPPP----SSPPP--GGGS------TT-PPPP-----S-S-SS----HHHHHHHHHHHHHHTTSHHHHHHHHHHHHHHHHHHHHHHHHHHSS-HHHHHHHHHHHHHHHHHTT---SSSHHHHHHHHHHHHTT-HHHHHHHHHHHHHTTPPPPHHHHHHHHHHHHHS----S-HHHHHHHHHHHHHHHHHHHHHHHHHHHHHHHH-

Organism: Mustela putorius furo (NCBI:txid9669)

Radius of gyration: 31.11 Å; Cα contacts (8 Å, |Δi|>4): 283; chains: 1; bounding box: 51×89×121 Å

Mean predicted aligned error: 15.92 Å